Protein AF-A0A850M3I6-F1 (afdb_monomer_lite)

Secondary structure (DSSP, 8-state):
-HHHHHHHHHHHHHHHTTSS------------HHHHHHHHHHHHHHHHHHHHHHHTTT--S-PPEEEEEEETTTEEEEEEESS-HHHHHHHT----EEEEEEETTEEEEEEE-PPPPHHHHHHHHHHHHHHHHHHHHHHHHIIIIIGGG-TT--TT-EEEEEEEPPHHHHHHHHHHHT---SEEEEEEEHHHHHHHHTTSS-HHHHHHHSEETTTT-SPPHHHHHHHHHHHHHHHHHHHHHHTS---GGGEEEEEETTTEEEEEEESSS-TT-S-------SHHHHHHHHHHT--HHHHHHHHHHHHHHHHHHHHHHHHHHHHHHHHHHHHHHHHHHTT----PPPPPPP---TT-------HHHHHHHHHHHHHHHHHHHHHHHHHHHHGGG-TTS-TT-EEEEEEE-GGG--SSS---EEEEEEEHHHHHHHHTTSS-HHHHHHT-EEEE-

Structure (mmCIF, N/CA/C/O backbone):
data_AF-A0A850M3I6-F1
#
_entry.id   AF-A0A850M3I6-F1
#
loop_
_atom_site.group_PDB
_atom_site.id
_atom_site.type_symbol
_atom_site.label_atom_id
_atom_site.label_alt_id
_atom_site.label_comp_id
_atom_site.label_asym_id
_atom_site.label_entity_id
_atom_site.label_seq_id
_atom_site.pdbx_PDB_ins_code
_atom_site.Cartn_x
_atom_site.Cartn_y
_atom_site.Cartn_z
_atom_site.occupancy
_atom_site.B_iso_or_equiv
_atom_site.auth_seq_id
_atom_site.auth_comp_id
_atom_site.auth_asym_id
_atom_site.auth_atom_id
_atom_site.pdbx_PDB_model_num
ATOM 1 N N . MET A 1 1 ? -2.131 -51.163 -43.159 1.00 50.97 1 MET A N 1
ATOM 2 C CA . MET A 1 1 ? -1.112 -50.339 -42.462 1.00 50.97 1 MET A CA 1
ATOM 3 C C . MET A 1 1 ? -1.369 -48.833 -42.557 1.00 50.97 1 MET A C 1
ATOM 5 O O . MET A 1 1 ? -1.228 -48.156 -41.550 1.00 50.97 1 MET A O 1
ATOM 9 N N . ILE A 1 2 ? -1.838 -48.313 -43.696 1.00 52.00 2 ILE A N 1
ATOM 10 C CA . ILE A 1 2 ? -2.023 -46.866 -43.940 1.00 52.00 2 ILE A CA 1
ATOM 11 C C . ILE A 1 2 ? -3.041 -46.183 -42.992 1.00 52.00 2 ILE A C 1
ATOM 13 O O . ILE A 1 2 ? -2.834 -45.045 -42.585 1.00 52.00 2 ILE A O 1
ATOM 17 N N . LYS A 1 3 ? -4.083 -46.886 -42.522 1.00 46.59 3 LYS A N 1
ATOM 18 C CA . LYS A 1 3 ? -5.088 -46.310 -41.600 1.00 46.59 3 LYS A CA 1
ATOM 19 C C . LYS A 1 3 ? -4.590 -46.057 -40.164 1.00 46.59 3 LYS A C 1
ATOM 21 O O . LYS A 1 3 ? -5.163 -45.219 -39.479 1.00 46.59 3 LYS A O 1
ATOM 26 N N . LYS A 1 4 ? -3.530 -46.737 -39.699 1.00 48.22 4 LYS A N 1
ATOM 27 C CA . LYS A 1 4 ? -2.984 -46.534 -38.337 1.00 48.22 4 LYS A CA 1
ATOM 28 C C . LYS A 1 4 ? -2.031 -45.336 -38.248 1.00 48.22 4 LYS A C 1
ATOM 30 O O . LYS A 1 4 ? -1.940 -44.722 -37.194 1.00 48.22 4 LYS A O 1
ATOM 35 N N . VAL A 1 5 ? -1.383 -44.963 -39.354 1.00 53.12 5 VAL A N 1
ATOM 36 C CA . VAL A 1 5 ? -0.465 -43.809 -39.405 1.00 53.12 5 VAL A CA 1
ATOM 37 C C . VAL A 1 5 ? -1.239 -42.484 -39.412 1.00 53.12 5 VAL A C 1
ATOM 39 O O . VAL A 1 5 ? -0.821 -41.519 -38.780 1.00 53.12 5 VAL A O 1
ATOM 42 N N . PHE A 1 6 ? -2.428 -42.457 -40.023 1.00 51.41 6 PHE A N 1
ATOM 43 C CA . PHE A 1 6 ? -3.267 -41.254 -40.080 1.00 51.41 6 PHE A CA 1
ATOM 44 C C . PHE A 1 6 ? -3.852 -40.852 -38.710 1.00 51.41 6 PHE A C 1
ATOM 46 O O . PHE A 1 6 ? -4.010 -39.670 -38.418 1.00 51.41 6 PHE A O 1
ATOM 53 N N . PHE A 1 7 ? -4.122 -41.826 -37.833 1.00 50.03 7 PHE A N 1
ATOM 54 C CA . PHE A 1 7 ? -4.708 -41.572 -36.510 1.00 50.03 7 PHE A CA 1
ATOM 55 C C . PHE A 1 7 ? -3.695 -41.010 -35.497 1.00 50.03 7 PHE A C 1
ATOM 57 O O . PHE A 1 7 ? -4.060 -40.217 -34.633 1.00 50.03 7 PHE A O 1
ATOM 64 N N . ILE A 1 8 ? -2.413 -41.368 -35.629 1.00 56.78 8 ILE A N 1
ATOM 65 C CA . ILE A 1 8 ? -1.338 -40.862 -34.760 1.00 56.78 8 ILE A CA 1
ATOM 66 C C . ILE A 1 8 ? -1.006 -39.397 -35.098 1.00 56.78 8 ILE A C 1
ATOM 68 O O . ILE A 1 8 ? -0.779 -38.599 -34.192 1.00 56.78 8 ILE A O 1
ATOM 72 N N . GLY A 1 9 ? -1.076 -39.006 -36.377 1.00 50.97 9 GLY A N 1
ATOM 73 C CA . GLY A 1 9 ? -0.865 -37.615 -36.799 1.00 50.97 9 GLY A CA 1
ATOM 74 C C . GLY A 1 9 ? -1.924 -36.638 -36.267 1.00 50.97 9 GLY A C 1
ATOM 75 O O . GLY A 1 9 ? -1.580 -35.557 -35.795 1.00 50.97 9 GLY A O 1
ATOM 76 N N . ILE A 1 10 ? -3.202 -37.036 -36.260 1.00 54.66 10 ILE A N 1
ATOM 77 C CA . ILE A 1 10 ? -4.307 -36.206 -35.738 1.00 54.66 10 ILE A CA 1
ATOM 78 C C . ILE A 1 10 ? -4.217 -36.046 -34.211 1.00 54.66 10 ILE A C 1
ATOM 80 O O . ILE A 1 10 ? -4.512 -34.975 -33.680 1.00 54.66 10 ILE A O 1
ATOM 84 N N . PHE A 1 11 ? -3.756 -37.078 -33.497 1.00 50.47 11 PHE A N 1
ATOM 85 C CA . PHE A 1 11 ? -3.610 -37.021 -32.041 1.00 50.47 11 PHE A CA 1
ATOM 86 C C . PHE A 1 11 ? -2.442 -36.122 -31.601 1.00 50.47 11 PHE A C 1
ATOM 88 O O . PHE A 1 11 ? -2.571 -35.391 -30.622 1.00 50.47 11 PHE A O 1
ATOM 95 N N . ILE A 1 12 ? -1.334 -36.101 -32.354 1.00 54.38 12 ILE A N 1
ATOM 96 C CA . ILE A 1 12 ? -0.208 -35.185 -32.099 1.00 54.38 12 ILE A CA 1
ATOM 97 C C . ILE A 1 12 ? -0.605 -33.734 -32.412 1.00 54.38 12 ILE A C 1
ATOM 99 O O . ILE A 1 12 ? -0.293 -32.846 -31.623 1.00 54.38 12 ILE A O 1
ATOM 103 N N . PHE A 1 13 ? -1.374 -33.491 -33.480 1.00 47.69 13 PHE A N 1
ATOM 104 C CA . PHE A 1 13 ? -1.846 -32.144 -33.829 1.00 47.69 13 PHE A CA 1
ATOM 105 C C . PHE A 1 13 ? -2.833 -31.568 -32.791 1.00 47.69 13 PHE A C 1
ATOM 107 O O . PHE A 1 13 ? -2.780 -30.382 -32.462 1.00 47.69 13 PHE A O 1
ATOM 114 N N . LEU A 1 14 ? -3.689 -32.415 -32.202 1.00 48.66 14 LEU A N 1
ATOM 115 C CA . LEU A 1 14 ? -4.588 -32.030 -31.103 1.00 48.66 14 LEU A CA 1
ATOM 116 C C . LEU A 1 14 ? -3.862 -31.843 -29.760 1.00 48.66 14 LEU A C 1
ATOM 118 O O . LEU A 1 14 ? -4.317 -31.048 -28.936 1.00 48.66 14 LEU A O 1
ATOM 122 N N . LEU A 1 15 ? -2.727 -32.517 -29.538 1.00 45.84 15 LEU A N 1
ATOM 123 C CA . LEU A 1 15 ? -1.879 -32.261 -28.371 1.00 45.84 15 LEU A CA 1
ATOM 124 C C . LEU A 1 15 ? -1.082 -30.959 -28.515 1.00 45.84 15 LEU A C 1
ATOM 126 O O . LEU A 1 15 ? -0.976 -30.219 -27.541 1.00 45.84 15 LEU A O 1
ATOM 130 N N . THR A 1 16 ? -0.594 -30.612 -29.708 1.00 44.78 16 THR A N 1
ATOM 131 C CA . THR A 1 16 ? 0.104 -29.333 -29.922 1.00 44.78 16 THR A CA 1
ATOM 132 C C . THR A 1 16 ? -0.840 -28.130 -29.903 1.00 44.78 16 THR A C 1
ATOM 134 O O . THR A 1 16 ? -0.445 -27.069 -29.432 1.00 44.78 16 THR A O 1
ATOM 137 N N . ALA A 1 17 ? -2.109 -28.288 -30.297 1.00 46.12 17 ALA A N 1
ATOM 138 C CA . ALA A 1 17 ? -3.100 -27.208 -30.222 1.00 46.12 17 ALA A CA 1
ATOM 139 C C . ALA A 1 17 ? -3.494 -26.820 -28.779 1.00 46.12 17 ALA A C 1
ATOM 141 O O . ALA A 1 17 ? -3.982 -25.715 -28.557 1.00 46.12 17 ALA A O 1
ATOM 142 N N . LYS A 1 18 ? -3.255 -27.685 -27.779 1.00 47.03 18 LYS A N 1
ATOM 143 C CA . LYS A 1 18 ? -3.441 -27.345 -26.352 1.00 47.03 18 LYS A CA 1
ATOM 144 C C . LYS A 1 18 ? -2.233 -26.652 -25.711 1.00 47.03 18 LYS A C 1
ATOM 146 O O . LYS A 1 18 ? -2.356 -26.158 -24.594 1.00 47.03 18 LYS A O 1
ATOM 151 N N . TYR A 1 19 ? -1.103 -26.603 -26.414 1.00 45.97 19 TYR A N 1
ATOM 152 C CA . TYR A 1 19 ? 0.136 -25.961 -25.969 1.00 45.97 19 TYR A CA 1
ATOM 153 C C . TYR A 1 19 ? 0.648 -24.917 -26.963 1.00 45.97 19 TYR A C 1
ATOM 155 O O . TYR A 1 19 ? 1.814 -24.532 -26.892 1.00 45.97 19 TYR A O 1
ATOM 163 N N . SER A 1 20 ? -0.201 -24.401 -27.859 1.00 38.41 20 SER A N 1
ATOM 164 C CA . SER A 1 20 ? 0.071 -23.068 -28.385 1.00 38.41 20 SER A CA 1
ATOM 165 C C . SER A 1 20 ? 0.097 -22.144 -27.170 1.00 38.41 20 SER A C 1
ATOM 167 O O . SER A 1 20 ? -0.924 -22.071 -26.475 1.00 38.41 20 SER A O 1
ATOM 169 N N . PRO A 1 21 ? 1.224 -21.470 -26.855 1.00 45.47 21 PRO A N 1
ATOM 170 C CA . PRO A 1 21 ? 1.152 -20.349 -25.946 1.00 45.47 21 PRO A CA 1
ATOM 171 C C . PRO A 1 21 ? 0.094 -19.460 -26.574 1.00 45.47 21 PRO A C 1
ATOM 173 O O . PRO A 1 21 ? 0.236 -19.028 -27.718 1.00 45.47 21 PRO A O 1
ATOM 176 N N . VAL A 1 22 ? -1.022 -19.282 -25.872 1.00 46.69 22 VAL A N 1
ATOM 177 C CA . VAL A 1 22 ? -1.913 -18.167 -26.129 1.00 46.69 22 VAL A CA 1
ATOM 178 C C . VAL A 1 22 ? -1.023 -16.964 -25.854 1.00 46.69 22 VAL A C 1
ATOM 180 O O . VAL A 1 22 ? -0.928 -16.490 -24.727 1.00 46.69 22 VAL A O 1
ATOM 183 N N . THR A 1 23 ? -0.240 -16.569 -26.860 1.00 47.00 23 THR A N 1
ATOM 184 C CA . THR A 1 23 ? 0.409 -15.278 -26.952 1.00 47.00 23 THR A CA 1
ATOM 185 C C . THR A 1 23 ? -0.757 -14.340 -26.860 1.00 47.00 23 THR A C 1
ATOM 187 O O . THR A 1 23 ? -1.542 -14.213 -27.802 1.00 47.00 23 THR A O 1
ATOM 190 N N . GLY A 1 24 ? -0.959 -13.855 -25.640 1.00 47.72 24 GLY A N 1
ATOM 191 C CA . GLY A 1 24 ? -2.043 -12.987 -25.292 1.00 47.72 24 GLY A CA 1
ATOM 192 C C . GLY A 1 24 ? -1.947 -11.768 -26.180 1.00 47.72 24 GLY A C 1
ATOM 193 O O . GLY A 1 24 ? -1.336 -10.780 -25.803 1.00 47.72 24 GLY A O 1
ATOM 194 N N . ALA A 1 25 ? -2.700 -11.791 -27.273 1.00 44.16 25 ALA A N 1
ATOM 195 C CA . ALA A 1 25 ? -3.552 -10.672 -27.613 1.00 44.16 25 ALA A CA 1
ATOM 196 C C . ALA A 1 25 ? -4.566 -10.515 -26.463 1.00 44.16 25 ALA A C 1
ATOM 198 O O . ALA A 1 25 ? -5.772 -10.696 -26.620 1.00 44.16 25 ALA A O 1
ATOM 199 N N . GLN A 1 26 ? -4.051 -10.281 -25.248 1.00 49.69 26 GLN A N 1
ATOM 200 C CA . GLN A 1 26 ? -4.807 -9.653 -24.200 1.00 49.69 26 GLN A CA 1
ATOM 201 C C . GLN A 1 26 ? -5.185 -8.337 -24.836 1.00 49.69 26 GLN A C 1
ATOM 203 O O . GLN A 1 26 ? -4.317 -7.561 -25.224 1.00 49.69 26 GLN A O 1
ATOM 208 N N . TYR A 1 27 ? -6.484 -8.170 -25.055 1.00 49.69 27 TYR A N 1
ATOM 209 C CA . TYR A 1 27 ? -7.061 -6.876 -25.318 1.00 49.69 27 TYR A CA 1
ATOM 210 C C . TYR A 1 27 ? -6.412 -5.913 -24.322 1.00 49.69 27 TYR A C 1
ATOM 212 O O . TYR A 1 27 ? -6.753 -5.952 -23.137 1.00 49.69 27 TYR A O 1
ATOM 220 N N . GLU A 1 28 ? -5.470 -5.092 -24.794 1.00 57.28 28 GLU A N 1
ATOM 221 C CA . GLU A 1 28 ? -5.089 -3.835 -24.163 1.00 57.28 28 GLU A CA 1
ATOM 222 C C . GLU A 1 28 ? -6.355 -2.992 -24.192 1.00 57.28 28 GLU A C 1
ATOM 224 O O . GLU A 1 28 ? -6.613 -2.154 -25.054 1.00 57.28 28 GLU A O 1
ATOM 229 N N . LYS A 1 29 ? -7.266 -3.332 -23.289 1.00 67.56 29 LYS A N 1
ATOM 230 C CA . LYS A 1 29 ? -8.433 -2.539 -23.029 1.00 67.56 29 LYS A CA 1
ATOM 231 C C . LYS A 1 29 ? -7.853 -1.300 -22.389 1.00 67.56 29 LYS A C 1
ATOM 233 O O . LYS A 1 29 ? -7.479 -1.371 -21.224 1.00 67.56 29 LYS A O 1
ATOM 238 N N . ASN A 1 30 ? -7.738 -0.231 -23.178 1.00 82.31 30 ASN A N 1
ATOM 239 C CA . ASN A 1 30 ? -7.286 1.079 -22.728 1.00 82.31 30 ASN A CA 1
ATOM 240 C C . ASN A 1 30 ? -7.919 1.367 -21.365 1.00 82.31 30 ASN A C 1
ATOM 242 O O . ASN A 1 30 ? -9.131 1.584 -21.257 1.00 82.31 30 ASN A O 1
ATOM 246 N N . VAL A 1 31 ? -7.106 1.235 -20.317 1.00 86.75 31 VAL A N 1
ATOM 247 C CA . VAL A 1 31 ? -7.551 1.411 -18.945 1.00 86.75 31 VAL A CA 1
ATOM 248 C C . VAL A 1 31 ? -7.813 2.899 -18.779 1.00 86.75 31 VAL A C 1
ATOM 250 O O . VAL A 1 31 ? -6.920 3.721 -18.958 1.00 86.75 31 VAL A O 1
ATOM 253 N N . ASP A 1 32 ? -9.055 3.260 -18.469 1.00 91.50 32 ASP A N 1
ATOM 254 C CA . ASP A 1 32 ? -9.415 4.647 -18.184 1.00 91.50 32 ASP A CA 1
ATOM 255 C C . ASP A 1 32 ? -8.906 5.015 -16.782 1.00 91.50 32 ASP A C 1
ATOM 257 O O . ASP A 1 32 ? -9.605 4.865 -15.773 1.00 91.50 32 ASP A O 1
ATOM 261 N N . TYR A 1 33 ? -7.645 5.448 -16.724 1.00 88.25 33 TYR A N 1
ATOM 262 C CA . TYR A 1 33 ? -6.960 5.831 -15.491 1.00 88.25 33 TYR A CA 1
ATOM 263 C C . TYR A 1 33 ? -7.677 6.967 -14.760 1.00 88.25 33 TYR A C 1
ATOM 265 O O . TYR A 1 33 ? -7.762 6.943 -13.533 1.00 88.25 33 TYR A O 1
ATOM 273 N N . THR A 1 34 ? -8.259 7.925 -15.486 1.00 88.88 34 THR A N 1
ATOM 274 C CA . THR A 1 34 ? -9.017 9.034 -14.891 1.00 88.88 34 THR A CA 1
ATOM 275 C C . THR A 1 34 ? -10.240 8.520 -14.139 1.00 88.88 34 THR A C 1
ATOM 277 O O . THR A 1 34 ? -10.518 8.943 -13.013 1.00 88.88 34 THR A O 1
ATOM 280 N N . LYS A 1 35 ? -10.960 7.562 -14.726 1.00 92.50 35 LYS A N 1
ATOM 281 C CA . LYS A 1 35 ? -12.106 6.927 -14.074 1.00 92.50 35 LYS A CA 1
ATOM 282 C C . LYS A 1 35 ? -11.696 6.081 -12.877 1.00 92.50 35 LYS A C 1
ATOM 284 O O . LYS A 1 35 ? -12.334 6.195 -11.833 1.00 92.50 35 LYS A O 1
ATOM 289 N N . ILE A 1 36 ? -10.630 5.288 -12.997 1.00 93.12 36 ILE A N 1
ATOM 290 C CA . ILE A 1 36 ? -10.123 4.499 -11.868 1.00 93.12 36 ILE A CA 1
ATOM 291 C C . ILE A 1 36 ? -9.715 5.418 -10.718 1.00 93.12 36 ILE A C 1
ATOM 293 O O . ILE A 1 36 ? -10.149 5.192 -9.597 1.00 93.12 36 ILE A O 1
ATOM 297 N N . GLN A 1 37 ? -8.961 6.489 -10.972 1.00 90.38 37 GLN A N 1
ATOM 298 C CA . GLN A 1 37 ? -8.569 7.450 -9.935 1.00 90.38 37 GLN A CA 1
ATOM 299 C C . GLN A 1 37 ? -9.774 8.089 -9.239 1.00 90.38 37 GLN A C 1
ATOM 301 O O . GLN A 1 37 ? -9.769 8.257 -8.019 1.00 90.38 37 GLN A O 1
ATOM 306 N N . LYS A 1 38 ? -10.822 8.436 -9.995 1.00 93.44 38 LYS A N 1
ATOM 307 C CA . LYS A 1 38 ? -12.067 8.949 -9.416 1.00 93.44 38 LYS A CA 1
ATOM 308 C C . LYS A 1 38 ? -12.714 7.918 -8.490 1.00 93.44 38 LYS A C 1
ATOM 310 O O . LYS A 1 38 ? -13.104 8.272 -7.379 1.00 93.44 38 LYS A O 1
ATOM 315 N N . ASP A 1 39 ? -12.805 6.666 -8.930 1.00 96.12 39 ASP A N 1
ATOM 316 C CA . ASP A 1 39 ? -13.361 5.580 -8.125 1.00 96.12 39 ASP A CA 1
ATOM 317 C C . ASP A 1 39 ? -12.495 5.308 -6.884 1.00 96.12 39 ASP A C 1
ATOM 319 O O . ASP A 1 39 ? -13.043 5.136 -5.798 1.00 96.12 39 ASP A O 1
ATOM 323 N N . LEU A 1 40 ? -11.162 5.353 -6.999 1.00 95.19 40 LEU A N 1
ATOM 324 C CA . LEU A 1 40 ? -10.240 5.208 -5.868 1.00 95.19 40 LEU A CA 1
ATOM 325 C C . LEU A 1 40 ? -10.481 6.276 -4.805 1.00 95.19 40 LEU A C 1
ATOM 327 O O . LEU A 1 40 ? -10.656 5.915 -3.649 1.00 95.19 40 LEU A O 1
ATOM 331 N N . ARG A 1 41 ? -10.603 7.554 -5.182 1.00 93.69 41 ARG A N 1
ATOM 332 C CA . ARG A 1 41 ? -10.904 8.639 -4.227 1.00 93.69 41 ARG A CA 1
ATOM 333 C C . ARG A 1 41 ? -12.230 8.437 -3.497 1.00 93.69 41 ARG A C 1
ATOM 335 O O . ARG A 1 41 ? -12.359 8.774 -2.324 1.00 93.69 41 ARG A O 1
ATOM 342 N N . ILE A 1 42 ? -13.240 7.905 -4.185 1.00 95.69 42 ILE A N 1
ATOM 343 C CA . ILE A 1 42 ? -14.527 7.583 -3.555 1.00 95.69 42 ILE A CA 1
ATOM 344 C C . ILE A 1 42 ? -14.344 6.430 -2.560 1.00 95.69 42 ILE A C 1
ATOM 346 O O . ILE A 1 42 ? -14.803 6.526 -1.426 1.00 95.69 42 ILE A O 1
ATOM 350 N N . MET A 1 43 ? -13.644 5.369 -2.963 1.00 97.56 43 MET A N 1
ATOM 351 C CA . MET A 1 43 ? -13.402 4.201 -2.115 1.00 97.56 43 MET A CA 1
ATOM 352 C C . MET A 1 43 ? -12.497 4.502 -0.916 1.00 97.56 43 MET A C 1
ATOM 354 O O . MET A 1 43 ? -12.736 3.956 0.154 1.00 97.56 43 MET A O 1
ATOM 358 N N . GLU A 1 44 ? -11.505 5.383 -1.064 1.00 95.38 44 GLU A N 1
ATOM 359 C CA . GLU A 1 44 ? -10.677 5.888 0.037 1.00 95.38 44 GLU A CA 1
ATOM 360 C C . GLU A 1 44 ? -11.547 6.530 1.117 1.00 95.38 44 GLU A C 1
ATOM 362 O O . GLU A 1 44 ? -11.425 6.168 2.283 1.00 95.38 44 GLU A O 1
ATOM 367 N N . ASN A 1 45 ? -12.465 7.423 0.726 1.00 94.81 45 ASN A N 1
ATOM 368 C CA . ASN A 1 45 ? -13.382 8.075 1.660 1.00 94.81 45 ASN A CA 1
ATOM 369 C C . ASN A 1 45 ? -14.323 7.069 2.331 1.00 94.81 45 ASN A C 1
ATOM 371 O O . ASN A 1 45 ? -14.530 7.152 3.534 1.00 94.81 45 ASN A O 1
ATOM 375 N N . ILE A 1 46 ? -14.873 6.111 1.576 1.00 95.69 46 ILE A N 1
ATOM 376 C CA . ILE A 1 46 ? -15.760 5.078 2.134 1.00 95.69 46 ILE A CA 1
ATOM 377 C C . ILE A 1 46 ? -15.010 4.227 3.162 1.00 95.69 46 ILE A C 1
ATOM 379 O O . ILE A 1 46 ? -15.484 4.072 4.284 1.00 95.69 46 ILE A O 1
ATOM 383 N N . LEU A 1 47 ? -13.831 3.707 2.805 1.00 95.19 47 LEU A N 1
ATOM 384 C CA . LEU A 1 47 ? -13.016 2.901 3.713 1.00 95.19 47 LEU A CA 1
ATOM 385 C C . LEU A 1 47 ? -12.614 3.711 4.951 1.00 95.19 47 LEU A C 1
ATOM 387 O O . LEU A 1 47 ? -12.708 3.218 6.070 1.00 95.19 47 LEU A O 1
ATOM 391 N N . GLN A 1 48 ? -12.225 4.972 4.766 1.00 92.44 48 GLN A N 1
ATOM 392 C CA . GLN A 1 48 ? -11.915 5.877 5.865 1.00 92.44 48 GLN A CA 1
ATOM 393 C C . GLN A 1 48 ? -13.121 6.090 6.790 1.00 92.44 48 GLN A C 1
ATOM 395 O O . GLN A 1 48 ? -12.951 6.069 8.007 1.00 92.44 48 GLN A O 1
ATOM 400 N N . THR A 1 49 ? -14.323 6.281 6.242 1.00 92.12 49 THR A N 1
ATOM 401 C CA . THR A 1 49 ? -15.559 6.433 7.019 1.00 92.12 49 THR A CA 1
ATOM 402 C C . THR A 1 49 ? -15.877 5.171 7.811 1.00 92.12 49 THR A C 1
ATOM 404 O O . THR A 1 49 ? -16.049 5.287 9.018 1.00 92.12 49 THR A O 1
ATOM 407 N N . LEU A 1 50 ? -15.853 3.989 7.184 1.00 92.19 50 LEU A N 1
ATOM 408 C CA . LEU A 1 50 ? -16.099 2.710 7.867 1.00 92.19 50 LEU A CA 1
ATOM 409 C C . LEU A 1 50 ? -15.136 2.504 9.044 1.00 92.19 50 LEU A C 1
ATOM 411 O O . LEU A 1 50 ? -15.556 2.176 10.148 1.00 92.19 50 LEU A O 1
ATOM 415 N N . LEU A 1 51 ? -13.847 2.786 8.837 1.00 89.31 51 LEU A N 1
ATOM 416 C CA . LEU A 1 51 ? -12.843 2.678 9.897 1.00 89.31 51 LEU A CA 1
ATOM 417 C C . LEU A 1 51 ? -13.004 3.752 10.984 1.00 89.31 51 LEU A C 1
ATOM 419 O O . LEU A 1 51 ? -12.697 3.497 12.142 1.00 89.31 51 LEU A O 1
ATOM 423 N N . THR A 1 52 ? -13.471 4.955 10.637 1.00 85.94 52 THR A N 1
ATOM 424 C CA . THR A 1 52 ? -13.657 6.046 11.609 1.00 85.94 52 THR A CA 1
ATOM 425 C C . THR A 1 52 ? -14.904 5.843 12.452 1.00 85.94 52 THR A C 1
ATOM 427 O O . THR A 1 52 ? -14.861 6.106 13.648 1.00 85.94 52 THR A O 1
ATOM 430 N N . ASP A 1 53 ? -16.014 5.423 11.841 1.00 83.69 53 ASP A N 1
ATOM 431 C CA . ASP A 1 53 ? -17.300 5.267 12.524 1.00 83.69 53 ASP A CA 1
ATOM 432 C C . ASP A 1 53 ? -17.195 4.289 13.689 1.00 83.69 53 ASP A C 1
ATOM 434 O O . ASP A 1 53 ? -17.786 4.539 14.734 1.00 83.69 53 ASP A O 1
ATOM 438 N N . TYR A 1 54 ? -16.341 3.277 13.551 1.00 70.69 54 TYR A N 1
ATOM 439 C CA . TYR A 1 54 ? -16.008 2.368 14.633 1.00 70.69 54 TYR A CA 1
ATOM 440 C C . TYR A 1 54 ? -15.127 3.004 15.727 1.00 70.69 54 TYR A C 1
ATOM 442 O O . TYR A 1 54 ? -15.372 2.859 16.922 1.00 70.69 54 TYR A O 1
ATOM 450 N N . ILE A 1 55 ? -14.101 3.766 15.338 1.00 69.19 55 ILE A N 1
ATOM 451 C CA . ILE A 1 55 ? -13.146 4.359 16.292 1.00 69.19 55 ILE A CA 1
ATOM 452 C C . ILE A 1 55 ? -13.769 5.520 17.090 1.00 69.19 55 ILE A C 1
ATOM 454 O O . ILE A 1 55 ? -13.235 5.891 18.137 1.00 69.19 55 ILE A O 1
ATOM 458 N N . LYS A 1 56 ? -14.900 6.088 16.644 1.00 67.31 56 LYS A N 1
ATOM 459 C CA . LYS A 1 56 ? -15.566 7.235 17.294 1.00 67.31 56 LYS A CA 1
ATOM 460 C C . LYS A 1 56 ? -15.845 7.024 18.779 1.00 67.31 56 LYS A C 1
ATOM 462 O O . LYS A 1 56 ? -15.691 7.980 19.538 1.00 67.31 56 LYS A O 1
ATOM 467 N N . ASP A 1 57 ? -16.202 5.807 19.176 1.00 66.69 57 ASP A N 1
ATOM 468 C CA . ASP A 1 57 ? -16.509 5.493 20.575 1.00 66.69 57 ASP A CA 1
ATOM 469 C C . ASP A 1 57 ? -15.248 5.417 21.446 1.00 66.69 57 ASP A C 1
ATOM 471 O O . ASP A 1 57 ? -15.312 5.593 22.663 1.00 66.69 57 ASP A O 1
ATOM 475 N N . TYR A 1 58 ? -14.082 5.241 20.820 1.00 60.78 58 TYR A N 1
ATOM 476 C CA . TYR A 1 58 ? -12.807 5.106 21.508 1.00 60.78 58 TYR A CA 1
ATOM 477 C C . TYR A 1 58 ? -12.003 6.412 21.506 1.00 60.78 58 TYR A C 1
ATOM 479 O O . TYR A 1 58 ? -11.485 6.786 22.559 1.00 60.78 58 TYR A O 1
ATOM 487 N N . LEU A 1 59 ? -11.894 7.142 20.382 1.00 55.91 59 LEU A N 1
ATOM 488 C CA . LEU A 1 59 ? -11.097 8.378 20.292 1.00 55.91 59 LEU A CA 1
ATOM 489 C C . LEU A 1 59 ? -11.576 9.355 19.186 1.00 55.91 59 LEU A C 1
ATOM 491 O O . LEU A 1 59 ? -11.503 9.028 18.004 1.00 55.91 59 LEU A O 1
ATOM 495 N N . PRO A 1 60 ? -11.948 10.614 19.509 1.00 52.38 60 PRO A N 1
ATOM 496 C CA . PRO A 1 60 ? -12.423 11.602 18.527 1.00 52.38 60 PRO A CA 1
ATOM 497 C C . PRO A 1 60 ? -11.310 12.369 17.782 1.00 52.38 60 PRO A C 1
ATOM 499 O O . PRO A 1 60 ? -11.588 13.362 17.105 1.00 52.38 60 PRO A O 1
ATOM 502 N N . ILE A 1 61 ? -10.042 11.980 17.925 1.00 54.41 61 ILE A N 1
ATOM 503 C CA . ILE A 1 61 ? -8.899 12.758 17.431 1.00 54.41 61 ILE A CA 1
ATOM 504 C C . ILE A 1 61 ? -8.173 11.926 16.366 1.00 54.41 61 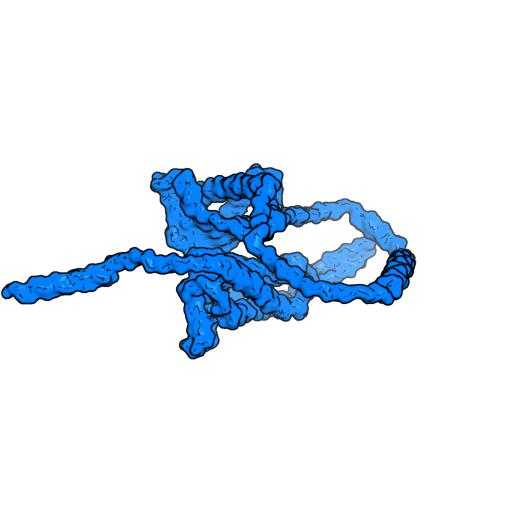ILE A C 1
ATOM 506 O O . ILE A 1 61 ? -7.918 10.752 16.572 1.00 54.41 61 ILE A O 1
ATOM 510 N N . GLY A 1 62 ? -7.851 12.526 15.219 1.00 60.09 62 GLY A N 1
ATOM 511 C CA . GLY A 1 62 ? -7.154 11.863 14.109 1.00 60.09 62 GLY A CA 1
ATOM 512 C C . GLY A 1 62 ? -8.088 11.092 13.171 1.00 60.09 62 GLY A C 1
ATOM 513 O O . GLY A 1 62 ? -8.770 10.159 13.573 1.00 60.09 62 GLY A O 1
ATOM 514 N N . ARG A 1 63 ? -8.118 11.482 11.893 1.00 67.50 63 ARG A N 1
ATOM 515 C CA . ARG A 1 63 ? -8.800 10.692 10.861 1.00 67.50 63 ARG A CA 1
ATOM 516 C C . ARG A 1 63 ? -7.813 9.661 10.314 1.00 67.50 63 ARG A C 1
ATOM 518 O O . ARG A 1 63 ? -6.690 10.066 10.008 1.00 67.50 63 ARG A O 1
ATOM 525 N N . PRO A 1 64 ? -8.202 8.386 10.157 1.00 76.56 64 PRO A N 1
ATOM 526 C CA . PRO A 1 64 ? -7.330 7.392 9.556 1.00 76.56 64 PRO A CA 1
ATOM 527 C C . PRO A 1 64 ? -6.938 7.840 8.152 1.00 76.56 64 PRO A C 1
ATOM 529 O O . PRO A 1 64 ? -7.783 8.275 7.370 1.00 76.56 64 PRO A O 1
ATOM 532 N N . GLU A 1 65 ? -5.651 7.786 7.835 1.00 85.00 65 GLU A N 1
ATOM 533 C CA . GLU A 1 65 ? -5.171 8.122 6.499 1.00 85.00 65 GLU A CA 1
ATOM 534 C C . GLU A 1 65 ? -5.322 6.889 5.618 1.00 85.00 65 GLU A C 1
ATOM 536 O O . GLU A 1 65 ? -4.749 5.840 5.912 1.00 85.00 65 GLU A O 1
ATOM 541 N N . THR A 1 66 ? -6.112 7.010 4.553 1.00 90.81 66 THR A N 1
ATOM 542 C CA . THR A 1 66 ? -6.321 5.946 3.569 1.00 90.81 66 THR A CA 1
ATOM 543 C C . THR A 1 66 ? -5.885 6.448 2.201 1.00 90.81 66 THR A C 1
ATOM 545 O O . THR A 1 66 ? -6.268 7.539 1.791 1.00 90.81 66 THR A O 1
ATOM 548 N N . SER A 1 67 ? -5.082 5.654 1.497 1.00 91.75 67 SER A N 1
ATOM 549 C CA . SER A 1 67 ? -4.685 5.927 0.114 1.00 91.75 67 SER A CA 1
ATOM 550 C C . SER A 1 67 ? -4.789 4.670 -0.736 1.00 91.75 67 SER A C 1
ATOM 552 O O . SER A 1 67 ? -4.312 3.614 -0.328 1.00 91.75 67 SER A O 1
ATOM 554 N N . GLY A 1 68 ? -5.404 4.786 -1.904 1.00 94.12 68 GLY A N 1
ATOM 555 C CA . GLY A 1 68 ? -5.571 3.752 -2.907 1.00 94.12 68 GLY A CA 1
ATOM 556 C C . GLY A 1 68 ? -4.637 3.982 -4.089 1.00 94.12 68 GLY A C 1
ATOM 557 O O . GLY A 1 68 ? -4.506 5.094 -4.592 1.00 94.12 68 GLY A O 1
ATOM 558 N N . ILE A 1 69 ? -4.014 2.912 -4.568 1.00 93.81 69 ILE A N 1
ATOM 559 C CA . ILE A 1 69 ? -3.220 2.903 -5.795 1.00 93.81 69 ILE A CA 1
ATOM 560 C C . ILE A 1 69 ? -3.748 1.819 -6.734 1.00 93.81 69 ILE A C 1
ATOM 562 O O . ILE A 1 69 ? -4.051 0.703 -6.307 1.00 93.81 69 ILE A O 1
ATOM 566 N N . TYR A 1 70 ? -3.851 2.146 -8.021 1.00 94.81 70 TYR A N 1
ATOM 567 C CA . TYR A 1 70 ? -4.033 1.154 -9.073 1.00 94.81 70 TYR A CA 1
ATOM 568 C C . TYR A 1 70 ? -2.678 0.684 -9.597 1.00 94.81 70 TYR A C 1
ATOM 570 O O . TYR A 1 70 ? -1.805 1.487 -9.908 1.00 94.81 70 TYR A O 1
ATOM 578 N N . ILE A 1 71 ? -2.523 -0.628 -9.711 1.00 93.56 71 ILE A N 1
ATOM 579 C CA . ILE A 1 71 ? -1.315 -1.284 -10.181 1.00 93.56 71 ILE A CA 1
ATOM 580 C C . ILE A 1 71 ? -1.689 -2.183 -11.358 1.00 93.56 71 ILE A C 1
ATOM 582 O O . ILE A 1 71 ? -2.399 -3.184 -11.202 1.00 93.56 71 ILE A O 1
ATOM 586 N N . GLU A 1 72 ? -1.196 -1.832 -12.542 1.00 90.81 72 GLU A N 1
ATOM 587 C CA . GLU A 1 72 ? -1.548 -2.484 -13.802 1.00 90.81 72 GLU A CA 1
ATOM 588 C C . GLU A 1 72 ? -1.288 -3.991 -13.770 1.00 90.81 72 GLU A C 1
ATOM 590 O O . GLU A 1 72 ? -0.194 -4.425 -13.447 1.00 90.81 72 GLU A O 1
ATOM 595 N N . GLY A 1 73 ? -2.280 -4.820 -14.089 1.00 91.12 73 GLY A N 1
ATOM 596 C CA . GLY A 1 73 ? -2.146 -6.283 -14.065 1.00 91.12 73 GLY A CA 1
ATOM 597 C C . GLY A 1 73 ? -2.292 -6.923 -12.676 1.00 91.12 73 GLY A C 1
ATOM 598 O O . GLY A 1 73 ? -2.579 -8.114 -12.595 1.00 91.12 73 GLY A O 1
ATOM 599 N N . TYR A 1 74 ? -2.192 -6.153 -11.585 1.00 95.38 74 TYR A N 1
ATOM 600 C CA . TYR A 1 74 ? -2.534 -6.630 -10.240 1.00 95.38 74 TYR A CA 1
ATOM 601 C C . TYR A 1 74 ? -3.962 -6.239 -9.855 1.00 95.38 74 TYR A C 1
ATOM 603 O O . TYR A 1 74 ? -4.767 -7.109 -9.525 1.00 95.38 74 TYR A O 1
ATOM 611 N N . GLY A 1 75 ? -4.293 -4.948 -9.929 1.00 95.88 75 GLY A N 1
ATOM 612 C CA . GLY A 1 75 ? -5.558 -4.388 -9.467 1.00 95.88 75 GLY A CA 1
ATOM 613 C C . GLY A 1 75 ? -5.355 -3.181 -8.564 1.00 95.88 75 GLY A C 1
ATOM 614 O O . GLY A 1 75 ? -4.636 -2.264 -8.932 1.00 95.88 75 GLY A O 1
ATOM 615 N N . VAL A 1 76 ? -6.001 -3.150 -7.401 1.00 97.00 76 VAL A N 1
ATOM 616 C CA . VAL A 1 76 ? -5.973 -2.002 -6.485 1.00 97.00 76 VAL A CA 1
ATOM 617 C C . VAL A 1 76 ? -5.414 -2.402 -5.130 1.00 97.00 76 VAL A C 1
ATOM 619 O O . VAL A 1 76 ? -5.758 -3.456 -4.595 1.00 97.00 76 VAL A O 1
ATOM 622 N N . VAL A 1 77 ? -4.593 -1.529 -4.554 1.00 96.88 77 VAL A N 1
ATOM 623 C CA . VAL A 1 77 ? -4.119 -1.643 -3.175 1.00 96.88 77 VAL A CA 1
ATOM 624 C C . VAL A 1 77 ? -4.531 -0.393 -2.410 1.00 96.88 77 VAL A C 1
ATOM 626 O O . VAL A 1 77 ? -4.144 0.712 -2.769 1.00 96.88 77 VAL A O 1
ATOM 629 N N . PHE A 1 78 ? -5.308 -0.569 -1.348 1.00 96.62 78 PHE A N 1
ATOM 630 C CA . PHE A 1 78 ? -5.571 0.457 -0.349 1.00 96.62 78 PHE A CA 1
ATOM 631 C C . PHE A 1 78 ? -4.606 0.267 0.811 1.00 96.62 78 PHE A C 1
ATOM 6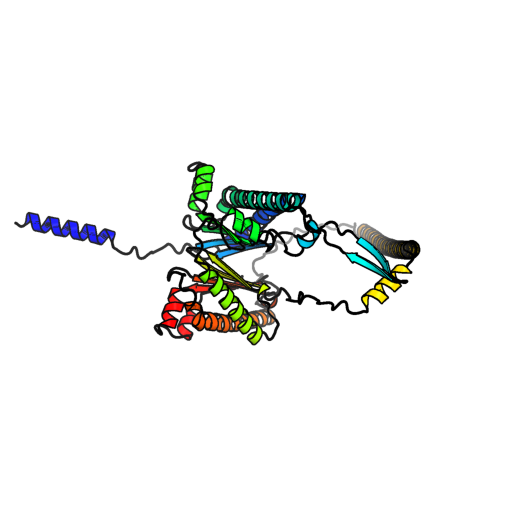33 O O . PHE A 1 78 ? -4.469 -0.835 1.332 1.00 96.62 78 PHE A O 1
ATOM 640 N N . ILE A 1 79 ? -3.948 1.337 1.225 1.00 93.25 79 ILE A N 1
ATOM 641 C CA . ILE A 1 79 ? -3.084 1.382 2.397 1.00 93.25 79 ILE A CA 1
ATOM 642 C C . ILE A 1 79 ? -3.762 2.310 3.389 1.00 93.25 79 ILE A C 1
ATOM 644 O O . ILE A 1 79 ? -4.040 3.463 3.059 1.00 93.25 79 ILE A O 1
ATOM 648 N N . THR A 1 80 ? -4.038 1.800 4.581 1.00 91.94 80 THR A N 1
ATOM 649 C CA . THR A 1 80 ? -4.706 2.543 5.646 1.00 91.94 80 THR A CA 1
ATOM 650 C C . THR A 1 80 ? -3.965 2.383 6.965 1.00 91.94 80 THR A C 1
ATOM 652 O O . THR A 1 80 ? -3.357 1.343 7.220 1.00 91.94 80 THR A O 1
ATOM 655 N N . SER A 1 81 ? -3.986 3.424 7.791 1.00 86.75 81 SER A N 1
ATOM 656 C CA . SER A 1 81 ? -3.498 3.392 9.170 1.00 86.75 81 SER A CA 1
ATOM 657 C C . SER A 1 81 ? -4.655 3.812 10.079 1.00 86.75 81 SER A C 1
ATOM 659 O O . SER A 1 81 ? -4.902 5.016 10.193 1.00 86.75 81 SER A O 1
ATOM 661 N N . PRO A 1 82 ? -5.398 2.864 10.687 1.00 71.88 82 PRO A N 1
ATOM 662 C CA . PRO A 1 82 ? -6.574 3.165 11.507 1.00 71.88 82 PRO A CA 1
ATOM 663 C C . PRO A 1 82 ? -6.250 4.090 12.685 1.00 71.88 82 PRO A C 1
ATOM 665 O O . PRO A 1 82 ? -7.082 4.892 13.092 1.00 71.88 82 PRO A O 1
ATOM 668 N N . THR A 1 83 ? -5.025 4.031 13.207 1.00 64.06 83 THR A N 1
ATOM 669 C CA . THR A 1 83 ? -4.605 4.800 14.380 1.00 64.06 83 THR A CA 1
ATOM 670 C C . THR A 1 83 ? -3.371 5.636 14.071 1.00 64.06 83 THR A C 1
ATOM 672 O O . THR A 1 83 ? -2.413 5.141 13.475 1.00 64.06 83 THR A O 1
ATOM 675 N N . SER A 1 84 ? -3.350 6.891 14.526 1.00 58.38 84 SER A N 1
ATOM 676 C CA . SER A 1 84 ? -2.080 7.599 14.705 1.00 58.38 84 SER A CA 1
ATOM 677 C C . SER A 1 84 ? -1.443 7.127 16.017 1.00 58.38 84 SER A C 1
ATOM 679 O O . SER A 1 84 ? -2.092 7.187 17.064 1.00 58.38 84 SER A O 1
ATOM 681 N N . ASP A 1 85 ? -0.184 6.675 15.972 1.00 54.34 85 ASP A N 1
ATOM 682 C CA . ASP A 1 85 ? 0.600 6.223 17.143 1.00 54.34 85 ASP A CA 1
ATOM 683 C C . ASP A 1 85 ? 0.546 7.214 18.328 1.00 54.34 85 ASP A C 1
ATOM 685 O O . ASP A 1 85 ? 0.693 6.840 19.489 1.00 54.34 85 ASP A O 1
ATOM 689 N N . PHE A 1 86 ? 0.311 8.499 18.042 1.00 43.72 86 PHE A N 1
ATOM 690 C CA . PHE A 1 86 ? 0.292 9.587 19.015 1.00 43.72 86 PHE A CA 1
ATOM 691 C C . PHE A 1 86 ? -0.850 9.500 20.042 1.00 43.72 86 PHE A C 1
ATOM 693 O O . PHE A 1 86 ? -0.697 9.986 21.159 1.00 43.72 86 PHE A O 1
ATOM 700 N N . LEU A 1 87 ? -1.995 8.904 19.699 1.00 47.69 87 LEU A N 1
ATOM 701 C CA . LEU A 1 87 ? -3.216 9.060 20.506 1.00 47.69 87 LEU A CA 1
ATOM 702 C C . LEU A 1 87 ? -3.462 7.933 21.508 1.00 47.69 87 LEU A C 1
ATOM 704 O O . LEU A 1 87 ? -4.055 8.159 22.563 1.00 47.69 87 LEU A O 1
ATOM 708 N N . LEU A 1 88 ? -2.938 6.740 21.237 1.00 50.56 88 LEU A N 1
ATOM 709 C CA . LEU A 1 88 ? -3.098 5.582 22.121 1.00 50.56 88 LEU A CA 1
ATOM 710 C C . LEU A 1 88 ? -2.279 5.719 23.408 1.00 50.56 88 LEU A C 1
ATOM 712 O O . LEU A 1 88 ? -2.708 5.257 24.463 1.00 50.56 88 LEU A O 1
ATOM 716 N N . HIS A 1 89 ? -1.158 6.444 23.350 1.00 48.12 89 HIS A N 1
ATOM 717 C CA . HIS A 1 89 ? -0.384 6.803 24.540 1.00 48.12 89 HIS A CA 1
ATOM 718 C C . HIS A 1 89 ? -1.191 7.626 25.556 1.00 48.12 89 HIS A C 1
ATOM 720 O O . HIS A 1 89 ? -0.854 7.596 26.735 1.00 48.12 89 HIS A O 1
ATOM 726 N N . PHE A 1 90 ? -2.243 8.340 25.130 1.00 45.09 90 PHE A N 1
ATOM 727 C CA . PHE A 1 90 ? -3.072 9.159 26.019 1.00 45.09 90 PHE A CA 1
ATOM 728 C C . PHE A 1 90 ? -4.339 8.447 26.505 1.00 45.09 90 PHE A C 1
ATOM 730 O O . PHE A 1 90 ? -4.748 8.677 27.641 1.00 45.09 90 PHE A O 1
ATOM 737 N N . ALA A 1 91 ? -4.928 7.564 25.691 1.00 48.81 91 ALA A N 1
ATOM 738 C CA . ALA A 1 91 ? -6.123 6.797 26.060 1.00 48.81 91 ALA A CA 1
ATOM 739 C C . ALA A 1 91 ? -5.851 5.776 27.180 1.00 48.81 91 ALA A C 1
ATOM 741 O O . ALA A 1 91 ? -6.713 5.516 28.013 1.00 48.81 91 ALA A O 1
ATOM 742 N N . VAL A 1 92 ? -4.627 5.237 27.219 1.00 50.38 92 VAL A N 1
ATOM 743 C CA . VAL A 1 92 ? -4.195 4.207 28.177 1.00 50.38 92 VAL A CA 1
ATOM 744 C C . VAL A 1 92 ? -3.129 4.755 29.128 1.00 50.38 92 VAL A C 1
ATOM 746 O O . VAL A 1 92 ? -2.233 4.031 29.561 1.00 50.38 92 VAL A O 1
ATOM 749 N N . LEU A 1 93 ? -3.174 6.049 29.478 1.00 48.75 93 LEU A N 1
ATOM 750 C CA . LEU A 1 93 ? -2.322 6.507 30.575 1.00 48.75 93 LEU A CA 1
ATOM 751 C C . LEU A 1 93 ? -2.738 5.735 31.840 1.00 48.75 93 LEU A C 1
ATOM 753 O O . LEU A 1 93 ? -3.913 5.771 32.224 1.00 48.75 93 LEU A O 1
ATOM 757 N N . PRO A 1 94 ? -1.819 5.013 32.510 1.00 49.78 94 PRO A N 1
ATOM 758 C CA . PRO A 1 94 ? -2.116 4.475 33.830 1.00 49.78 94 PRO A CA 1
ATOM 759 C C . PRO A 1 94 ? -2.571 5.636 34.724 1.00 49.78 94 PRO A C 1
ATOM 761 O O . PRO A 1 94 ? -2.086 6.755 34.526 1.00 49.78 94 PRO A O 1
ATOM 764 N N . PRO A 1 95 ? -3.487 5.420 35.691 1.00 50.16 95 PRO A N 1
ATOM 765 C CA . PRO A 1 95 ? -3.858 6.451 36.641 1.00 50.16 95 PRO A CA 1
ATOM 766 C C . PRO A 1 95 ? -2.567 6.971 37.255 1.00 50.16 95 PRO A C 1
ATOM 768 O O . PRO A 1 95 ? -1.844 6.263 37.961 1.00 50.16 95 PRO A O 1
ATOM 771 N N . ILE A 1 96 ? -2.235 8.204 36.892 1.00 51.47 96 ILE A N 1
ATOM 772 C CA . ILE A 1 96 ? -1.053 8.883 37.383 1.00 51.47 96 ILE A CA 1
ATOM 773 C C . ILE A 1 96 ? -1.372 9.183 38.838 1.00 51.47 96 ILE A C 1
ATOM 775 O O . ILE A 1 96 ? -2.015 10.185 39.154 1.00 51.47 96 ILE A O 1
ATOM 779 N N . THR A 1 97 ? -0.954 8.298 39.738 1.00 48.12 97 THR A N 1
ATOM 780 C CA . THR A 1 97 ? -1.023 8.595 41.164 1.00 48.12 97 THR A CA 1
ATOM 781 C C . THR A 1 97 ? 0.043 9.649 41.421 1.00 48.12 97 THR A C 1
ATOM 783 O O . THR A 1 97 ? 1.237 9.349 41.475 1.00 48.12 97 THR A O 1
ATOM 786 N N . LYS A 1 98 ? -0.370 10.917 41.499 1.00 49.75 98 LYS A N 1
ATOM 787 C CA . LYS A 1 98 ? 0.520 12.002 41.915 1.00 49.75 98 LYS A CA 1
ATOM 788 C C . LYS A 1 98 ? 0.815 11.811 43.397 1.00 49.75 98 LYS A C 1
ATOM 790 O O . LYS A 1 98 ? -0.006 12.158 44.241 1.00 49.75 98 LYS A O 1
ATOM 795 N N . ILE A 1 99 ? 1.981 11.259 43.716 1.00 52.84 99 ILE A N 1
ATOM 796 C CA . ILE A 1 99 ? 2.449 11.201 45.099 1.00 52.84 99 ILE A CA 1
ATOM 797 C C . ILE A 1 99 ? 3.217 12.495 45.360 1.00 52.84 99 ILE A C 1
ATOM 799 O O . ILE A 1 99 ? 4.293 12.720 44.800 1.00 52.84 99 ILE A O 1
ATOM 803 N N . TYR A 1 100 ? 2.647 13.362 46.195 1.00 49.44 100 TYR A N 1
ATOM 804 C CA . TYR A 1 100 ? 3.341 14.536 46.713 1.00 49.44 100 TYR A CA 1
ATOM 805 C C . TYR A 1 100 ? 4.215 14.090 47.880 1.00 49.44 100 TYR A C 1
ATOM 807 O O . TYR A 1 100 ? 3.702 13.714 48.933 1.00 49.44 100 TYR A O 1
ATOM 815 N N . ARG A 1 101 ? 5.537 14.110 47.697 1.00 53.28 101 ARG A N 1
ATOM 816 C CA . ARG A 1 101 ? 6.476 13.890 48.799 1.00 53.28 101 ARG A CA 1
ATOM 817 C C . ARG A 1 101 ? 7.055 15.234 49.207 1.00 53.28 101 ARG A C 1
ATOM 819 O O . ARG A 1 101 ? 7.749 15.874 48.416 1.00 53.28 101 ARG A O 1
ATOM 826 N N . ASP A 1 102 ? 6.741 15.664 50.423 1.00 46.53 102 ASP A N 1
ATOM 827 C CA . ASP A 1 102 ? 7.365 16.838 51.019 1.00 46.53 102 ASP A CA 1
ATOM 828 C C . ASP A 1 102 ? 8.676 16.401 51.676 1.00 46.53 102 ASP A C 1
ATOM 830 O O . ASP A 1 102 ? 8.687 15.739 52.715 1.00 46.53 102 ASP A O 1
ATOM 834 N N . VAL A 1 103 ? 9.797 16.673 51.009 1.00 52.72 103 VAL A N 1
ATOM 835 C CA . VAL A 1 103 ? 11.128 16.374 51.539 1.00 52.72 103 VAL A CA 1
ATOM 836 C C . VAL A 1 103 ? 11.859 17.700 51.682 1.00 52.72 103 VAL A C 1
ATOM 838 O O . VAL A 1 103 ? 12.254 18.304 50.688 1.00 52.72 103 VAL A O 1
ATOM 841 N N . LYS A 1 104 ? 12.034 18.160 52.928 1.00 60.28 104 LYS A N 1
ATOM 842 C CA . LYS A 1 104 ? 12.863 19.325 53.298 1.00 60.28 104 LYS A CA 1
ATOM 843 C C . LYS A 1 104 ? 12.657 20.550 52.378 1.00 60.28 104 LYS A C 1
ATOM 845 O O . LYS A 1 104 ? 13.588 20.969 51.692 1.00 60.28 104 LYS A O 1
ATOM 850 N N . ASN A 1 105 ? 11.456 21.136 52.366 1.00 55.00 105 ASN A N 1
ATOM 851 C CA . ASN A 1 105 ? 11.109 22.338 51.583 1.00 55.00 105 ASN A CA 1
ATOM 852 C C . ASN A 1 105 ? 11.163 22.183 50.046 1.00 55.00 105 ASN A C 1
ATOM 854 O O . ASN A 1 105 ? 11.204 23.184 49.325 1.00 55.00 105 ASN A O 1
ATOM 858 N N . ARG A 1 106 ? 11.129 20.958 49.506 1.00 46.25 106 ARG A N 1
ATOM 859 C CA . ARG A 1 106 ? 10.893 20.720 48.074 1.00 46.25 106 ARG A CA 1
ATOM 860 C C . ARG A 1 106 ? 9.750 19.727 47.903 1.00 46.25 106 ARG A C 1
ATOM 862 O O . ARG A 1 106 ? 9.877 18.557 48.253 1.00 46.25 106 ARG A O 1
ATOM 869 N N . SER A 1 107 ? 8.644 20.188 47.317 1.00 48.97 107 SER A N 1
ATOM 870 C CA . SER A 1 107 ? 7.588 19.288 46.851 1.00 48.97 107 SER A CA 1
ATOM 871 C C . SER A 1 107 ? 8.093 18.565 45.603 1.00 48.97 107 SER A C 1
ATOM 873 O O . SER A 1 107 ? 8.191 19.184 44.543 1.00 48.97 107 SER A O 1
ATOM 875 N N . GLN A 1 108 ? 8.406 17.276 45.713 1.00 55.50 108 GLN A N 1
ATOM 876 C CA . GLN A 1 108 ? 8.621 16.424 44.544 1.00 55.50 108 GLN A CA 1
ATOM 877 C C . GLN A 1 108 ? 7.295 15.760 44.166 1.00 55.50 108 GLN A C 1
ATOM 879 O O . GLN A 1 108 ? 6.634 15.151 45.009 1.00 55.50 108 GLN A O 1
ATOM 884 N N . VAL A 1 109 ? 6.900 15.894 42.897 1.00 49.41 109 VAL A N 1
ATOM 885 C CA . VAL A 1 109 ? 5.801 15.117 42.315 1.00 49.41 109 VAL A CA 1
ATOM 886 C C . VAL A 1 109 ? 6.420 13.847 41.753 1.00 49.41 109 VAL A C 1
ATOM 888 O O . VAL A 1 109 ? 7.046 13.877 40.696 1.00 49.41 109 VAL A O 1
ATOM 891 N N . ILE A 1 110 ? 6.275 12.736 42.471 1.00 56.00 110 ILE A N 1
ATOM 892 C CA . ILE A 1 110 ? 6.671 11.430 41.949 1.00 56.00 110 ILE A CA 1
ATOM 893 C C . ILE A 1 110 ? 5.459 10.877 41.209 1.00 56.00 110 ILE A C 1
ATOM 895 O O . ILE A 1 110 ? 4.445 10.528 41.817 1.00 56.00 110 ILE A O 1
ATOM 899 N N . ILE A 1 111 ? 5.560 10.829 39.882 1.00 57.53 111 ILE A N 1
ATOM 900 C CA . ILE A 1 111 ? 4.633 10.072 39.047 1.00 57.53 111 ILE A CA 1
ATOM 901 C C . ILE A 1 111 ? 5.033 8.605 39.190 1.00 57.53 111 ILE A C 1
ATOM 903 O O . ILE A 1 111 ? 5.954 8.134 38.527 1.00 57.53 111 ILE A O 1
ATOM 907 N N . SER A 1 112 ? 4.388 7.895 40.114 1.00 51.88 112 SER A N 1
ATOM 908 C CA . SER A 1 112 ? 4.531 6.445 40.207 1.00 51.88 112 SER A CA 1
ATOM 909 C C . SER A 1 112 ? 3.482 5.811 39.301 1.00 51.88 112 SER A C 1
ATOM 911 O O . SER A 1 112 ? 2.282 5.895 39.567 1.00 51.88 112 SER A O 1
ATOM 913 N N . GLN A 1 113 ? 3.938 5.205 38.202 1.00 58.69 113 GLN A N 1
ATOM 914 C CA . GLN A 1 113 ? 3.130 4.232 37.479 1.00 58.69 113 GLN A CA 1
ATOM 915 C C . GLN A 1 113 ? 3.018 3.003 38.378 1.00 58.69 113 GLN A C 1
ATOM 917 O O . GLN A 1 113 ? 4.006 2.307 38.614 1.00 58.69 113 GLN A O 1
ATOM 922 N N . LYS A 1 114 ? 1.823 2.760 38.920 1.00 61.66 114 LYS A N 1
ATOM 923 C CA . LYS A 1 114 ? 1.510 1.467 39.525 1.00 61.66 114 LYS A CA 1
ATOM 924 C C . LYS A 1 114 ? 1.656 0.432 38.404 1.00 61.66 114 LYS A C 1
ATOM 926 O O . LYS A 1 114 ? 1.162 0.688 37.303 1.00 61.66 114 LYS A O 1
ATOM 931 N N . SER A 1 115 ? 2.366 -0.675 38.644 1.00 66.50 115 SER A N 1
ATOM 932 C CA . SER A 1 115 ? 2.365 -1.780 37.681 1.00 66.50 115 SER A CA 1
ATOM 933 C C . SER A 1 115 ? 0.907 -2.125 37.364 1.00 66.50 115 SER A C 1
ATOM 935 O O . SER A 1 115 ? 0.104 -2.159 38.302 1.00 66.50 115 SER A O 1
ATOM 937 N N . PRO A 1 116 ? 0.536 -2.293 36.085 1.00 66.00 116 PRO A N 1
ATOM 938 C CA . PRO A 1 116 ? -0.804 -2.741 35.747 1.00 66.00 116 PRO A CA 1
ATOM 939 C C . PRO A 1 116 ? -1.059 -4.054 36.495 1.00 66.00 116 PRO A C 1
ATOM 941 O O . PRO A 1 116 ? -0.260 -4.985 36.411 1.00 66.00 116 PRO A O 1
ATOM 944 N N . ASP A 1 117 ? -2.116 -4.083 37.305 1.00 80.50 117 ASP A N 1
ATOM 945 C CA . ASP A 1 117 ? -2.570 -5.306 37.965 1.00 80.50 117 ASP A CA 1
ATOM 946 C C . ASP A 1 117 ? -3.025 -6.290 36.851 1.00 80.50 117 ASP A C 1
ATOM 948 O O . ASP A 1 117 ? -3.563 -5.842 35.837 1.00 80.50 117 ASP A O 1
ATOM 952 N N . GLU A 1 118 ? -2.794 -7.607 36.988 1.00 84.81 118 GLU A N 1
ATOM 953 C CA . GLU A 1 118 ? -3.005 -8.602 35.902 1.00 84.81 118 GLU A CA 1
ATOM 954 C C . GLU A 1 118 ? -4.394 -8.531 35.240 1.00 84.81 118 GLU A C 1
ATOM 956 O O . GLU A 1 118 ? -4.547 -8.810 34.052 1.00 84.81 118 GLU A O 1
ATOM 961 N N . GLU A 1 119 ? -5.418 -8.169 36.012 1.00 84.06 119 GLU A N 1
ATOM 962 C CA . GLU A 1 119 ? -6.794 -8.008 35.539 1.00 84.06 119 GLU A CA 1
ATOM 963 C C . GLU A 1 119 ? -6.906 -6.914 34.469 1.00 84.06 119 GLU A C 1
ATOM 965 O O . GLU A 1 119 ? -7.540 -7.118 33.436 1.00 84.06 119 GLU A O 1
ATOM 970 N N . ARG A 1 120 ? -6.185 -5.803 34.647 1.00 77.38 120 ARG A N 1
ATOM 971 C CA . ARG A 1 120 ? -6.147 -4.705 33.681 1.00 77.38 120 ARG A CA 1
ATOM 972 C C . ARG A 1 120 ? -5.436 -5.099 32.391 1.00 77.38 120 ARG A C 1
ATOM 974 O O . ARG A 1 120 ? -5.889 -4.727 31.315 1.00 77.38 120 ARG A O 1
ATOM 981 N N . GLU A 1 121 ? -4.338 -5.851 32.476 1.00 81.19 121 GLU A N 1
ATOM 982 C CA . GLU A 1 121 ? -3.640 -6.333 31.275 1.00 81.19 121 GLU A CA 1
ATOM 983 C C . GLU A 1 121 ? -4.554 -7.249 30.443 1.00 81.19 121 GLU A C 1
ATOM 985 O O . GLU A 1 121 ? -4.581 -7.148 29.216 1.00 81.19 121 GLU A O 1
ATOM 990 N N . ARG A 1 122 ? -5.379 -8.080 31.101 1.00 83.19 122 ARG A N 1
ATOM 991 C CA . ARG A 1 122 ? -6.394 -8.906 30.425 1.00 83.19 122 ARG A CA 1
ATOM 992 C C . ARG A 1 122 ? -7.502 -8.069 29.783 1.00 83.19 122 ARG A C 1
ATOM 994 O O . ARG A 1 122 ? -7.919 -8.394 28.674 1.00 83.19 122 ARG A O 1
ATOM 1001 N N . GLU A 1 123 ? -7.979 -7.018 30.450 1.00 82.56 123 GLU A N 1
ATOM 1002 C CA . GLU A 1 123 ? -8.972 -6.097 29.878 1.00 82.56 123 GLU A CA 1
ATOM 1003 C C . GLU A 1 123 ? -8.421 -5.344 28.660 1.00 82.56 123 GLU A C 1
ATOM 1005 O O . GLU A 1 123 ? -9.091 -5.276 27.630 1.00 82.56 123 GLU A O 1
ATOM 1010 N N . GLU A 1 124 ? -7.186 -4.842 28.739 1.00 79.12 124 GLU A N 1
ATOM 1011 C CA . GLU A 1 124 ? -6.515 -4.164 27.624 1.00 79.12 124 GLU A CA 1
ATOM 1012 C C . GLU A 1 124 ? -6.294 -5.107 26.433 1.00 79.12 124 GLU A C 1
ATOM 1014 O O . GLU A 1 124 ? -6.517 -4.717 25.286 1.00 79.12 124 GLU A O 1
ATOM 1019 N N . ASP A 1 125 ? -5.880 -6.354 26.677 1.00 80.44 125 ASP A N 1
ATOM 1020 C CA . ASP A 1 125 ? -5.749 -7.368 25.626 1.00 80.44 125 ASP A CA 1
ATOM 1021 C C . ASP A 1 125 ? -7.097 -7.671 24.957 1.00 80.44 125 ASP A C 1
ATOM 1023 O O . ASP A 1 125 ? -7.165 -7.740 23.728 1.00 80.44 125 ASP A O 1
ATOM 1027 N N . LYS A 1 126 ? -8.173 -7.791 25.746 1.00 83.62 126 LYS A N 1
ATOM 1028 C CA . LYS A 1 126 ? -9.525 -8.042 25.233 1.00 83.62 126 LYS A CA 1
ATOM 1029 C C . LYS A 1 126 ? -10.038 -6.881 24.377 1.00 83.62 126 LYS A C 1
ATOM 1031 O O . LYS A 1 126 ? -10.566 -7.120 23.297 1.00 83.62 126 LYS A O 1
ATOM 1036 N N . GLN A 1 127 ? -9.835 -5.636 24.812 1.00 80.69 127 GLN A N 1
ATOM 1037 C CA . GLN A 1 127 ? -10.198 -4.449 24.024 1.00 80.69 127 GLN A CA 1
ATOM 1038 C C . GLN A 1 127 ? -9.420 -4.382 22.706 1.00 80.69 127 GLN A C 1
ATOM 1040 O O . GLN A 1 127 ? -9.972 -4.035 21.665 1.00 80.69 127 GLN A O 1
ATOM 1045 N N . LYS A 1 128 ? -8.129 -4.735 22.715 1.00 81.25 128 LYS A N 1
ATOM 1046 C CA . LYS A 1 128 ? -7.329 -4.776 21.483 1.00 81.25 128 LYS A CA 1
ATOM 1047 C C . LYS A 1 128 ? -7.813 -5.858 20.515 1.00 81.25 128 LYS A C 1
ATOM 1049 O O . LYS A 1 128 ? -7.777 -5.635 19.307 1.00 81.25 128 LYS A O 1
ATOM 1054 N N . GLU A 1 129 ? -8.241 -7.009 21.028 1.00 82.69 129 GLU A N 1
ATOM 1055 C CA . GLU A 1 129 ? -8.841 -8.095 20.241 1.00 82.69 129 GLU A CA 1
ATOM 1056 C C . GLU A 1 129 ? -10.187 -7.708 19.624 1.00 82.69 129 GLU A C 1
ATOM 1058 O O . GLU A 1 129 ? -10.405 -7.951 18.434 1.00 82.69 129 GLU A O 1
ATOM 1063 N N . GLU A 1 130 ? -11.039 -7.034 20.389 1.00 84.88 130 GLU A N 1
ATOM 1064 C CA . GLU A 1 130 ? -12.301 -6.464 19.911 1.00 84.88 130 GLU A CA 1
ATOM 1065 C C . GLU A 1 130 ? -12.049 -5.464 18.772 1.00 84.88 130 GLU A C 1
ATOM 1067 O O . GLU A 1 130 ? -12.507 -5.683 17.651 1.00 84.88 130 GLU A O 1
ATOM 1072 N N . ILE A 1 131 ? -11.165 -4.482 18.985 1.00 82.94 131 ILE A N 1
ATOM 1073 C CA . ILE A 1 131 ? -10.811 -3.478 17.968 1.00 82.94 131 ILE A CA 1
ATOM 1074 C C . ILE A 1 131 ? -10.273 -4.109 16.682 1.00 82.94 131 ILE A C 1
ATOM 1076 O O . ILE A 1 131 ? -10.603 -3.669 15.577 1.00 82.94 131 ILE A O 1
ATOM 1080 N N . LEU A 1 132 ? -9.441 -5.145 16.794 1.00 83.25 132 LEU A N 1
ATOM 1081 C CA . LEU A 1 132 ? -8.890 -5.836 15.629 1.00 83.25 132 LEU A CA 1
ATOM 1082 C C . LEU A 1 132 ? -9.947 -6.662 14.891 1.00 83.25 132 LEU A C 1
ATOM 1084 O O . LEU A 1 132 ? -9.925 -6.707 13.658 1.00 83.25 132 LEU A O 1
ATOM 1088 N N . THR A 1 133 ? -10.878 -7.280 15.614 1.00 86.62 133 THR A N 1
ATOM 1089 C CA . THR A 1 133 ? -12.004 -8.017 15.025 1.00 86.62 133 THR A CA 1
ATOM 1090 C C . THR A 1 133 ? -12.915 -7.070 14.252 1.00 86.62 133 THR A C 1
ATOM 1092 O O . THR A 1 133 ? -13.187 -7.301 13.076 1.00 86.62 133 THR A O 1
ATOM 1095 N N . GLU A 1 134 ? -13.277 -5.942 14.849 1.00 88.19 134 GLU A N 1
ATOM 1096 C CA . GLU A 1 134 ? -14.172 -4.965 14.230 1.00 88.19 134 GLU A CA 1
ATOM 1097 C C . GLU A 1 134 ? -13.518 -4.220 13.063 1.00 88.19 134 GLU A C 1
ATOM 1099 O O . GLU A 1 134 ? -14.141 -4.013 12.020 1.00 88.19 134 GLU A O 1
ATOM 1104 N N . THR A 1 135 ? -12.218 -3.922 13.159 1.00 88.69 135 THR A N 1
ATOM 1105 C CA . THR A 1 135 ? -11.434 -3.421 12.016 1.00 88.69 135 THR A CA 1
ATOM 1106 C C . THR A 1 135 ? -11.432 -4.436 10.868 1.00 88.69 135 THR A C 1
ATOM 1108 O O . THR A 1 135 ? -11.551 -4.064 9.699 1.00 88.69 135 THR A O 1
ATOM 1111 N N . THR A 1 136 ? -11.299 -5.730 11.180 1.00 90.69 136 THR A N 1
ATOM 1112 C CA . THR A 1 136 ? -11.332 -6.804 10.176 1.00 90.69 136 THR A CA 1
ATOM 1113 C C . THR A 1 136 ? -12.694 -6.864 9.495 1.00 90.69 136 THR A C 1
ATOM 1115 O O . THR A 1 136 ? -12.755 -6.896 8.265 1.00 90.69 136 THR A O 1
ATOM 1118 N N . ASP A 1 137 ? -13.774 -6.851 10.272 1.00 92.88 137 ASP A N 1
ATOM 1119 C CA . ASP A 1 137 ? -15.133 -6.920 9.743 1.00 92.88 137 ASP A CA 1
ATOM 1120 C C . ASP A 1 137 ? -15.487 -5.66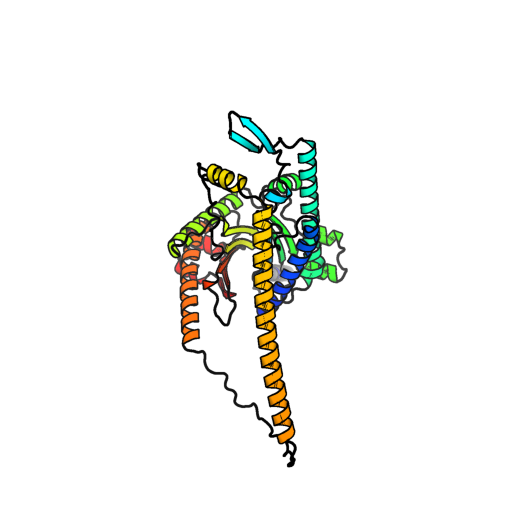7 8.925 1.00 92.88 137 ASP A C 1
ATOM 1122 O O . ASP A 1 137 ? -16.022 -5.809 7.828 1.00 92.88 137 ASP A O 1
ATOM 1126 N N . SER A 1 138 ? -15.049 -4.474 9.342 1.00 93.62 138 SER A N 1
ATOM 1127 C CA . SER A 1 138 ? -15.199 -3.227 8.569 1.00 93.62 138 SER A CA 1
ATOM 1128 C C . SER A 1 138 ? -14.491 -3.288 7.209 1.00 93.62 138 SER A C 1
ATOM 1130 O O . SER A 1 138 ? -15.001 -2.814 6.193 1.00 93.62 138 SER A O 1
ATOM 1132 N N . ILE A 1 139 ? -13.301 -3.899 7.147 1.00 95.50 139 ILE A N 1
ATOM 1133 C CA . ILE A 1 139 ? -12.586 -4.093 5.876 1.00 95.50 139 ILE A CA 1
ATOM 1134 C C . ILE A 1 139 ? -13.287 -5.144 5.007 1.00 95.50 139 ILE A C 1
ATOM 1136 O O . ILE A 1 139 ? -13.312 -5.013 3.781 1.00 95.50 139 ILE A O 1
ATOM 1140 N N . ILE A 1 140 ? -13.863 -6.187 5.609 1.00 96.25 140 ILE A N 1
ATOM 1141 C CA . ILE A 1 140 ? -14.658 -7.181 4.880 1.00 96.25 140 ILE A CA 1
ATOM 1142 C C . ILE A 1 140 ? -15.917 -6.527 4.305 1.00 96.25 140 ILE A C 1
ATOM 1144 O O . ILE A 1 140 ? -16.192 -6.713 3.119 1.00 96.25 140 ILE A O 1
ATOM 1148 N N . GLU A 1 141 ? -16.631 -5.717 5.082 1.00 96.38 141 GLU A N 1
ATOM 1149 C CA . GLU A 1 141 ? -17.768 -4.918 4.613 1.00 96.38 141 GLU A CA 1
ATOM 1150 C C . GLU A 1 141 ? -17.351 -4.023 3.438 1.00 96.38 141 GLU A C 1
ATOM 1152 O O . GLU A 1 141 ? -17.927 -4.101 2.351 1.00 96.38 141 GLU A O 1
ATOM 1157 N N . PHE A 1 142 ? -16.253 -3.273 3.585 1.00 97.56 142 PHE A N 1
ATOM 1158 C CA . PHE A 1 142 ? -15.691 -2.471 2.500 1.00 97.56 142 PHE A CA 1
ATOM 1159 C C . PHE A 1 142 ? -15.471 -3.287 1.214 1.00 97.56 142 PHE A C 1
ATOM 1161 O O . PHE A 1 142 ? -15.885 -2.881 0.121 1.00 97.56 142 PHE A O 1
ATOM 1168 N N . LEU A 1 143 ? -14.812 -4.443 1.330 1.00 97.56 143 LEU A N 1
ATOM 1169 C CA . LEU A 1 143 ? -14.501 -5.300 0.189 1.00 97.56 143 LEU A CA 1
ATOM 1170 C C . LEU A 1 143 ? -15.770 -5.852 -0.471 1.00 97.56 143 LEU A C 1
ATOM 1172 O O . LEU A 1 143 ? -15.876 -5.841 -1.700 1.00 97.56 143 LEU A O 1
ATOM 1176 N N . THR A 1 144 ? -16.719 -6.331 0.328 1.00 97.00 144 THR A N 1
ATOM 1177 C CA . THR A 1 144 ? -17.934 -7.002 -0.150 1.00 97.00 144 THR A CA 1
ATOM 1178 C C . THR A 1 144 ? -18.922 -6.027 -0.792 1.00 97.00 144 THR A C 1
ATOM 1180 O O . THR A 1 144 ? -19.357 -6.250 -1.930 1.00 97.00 144 THR A O 1
ATOM 1183 N N . ASP A 1 145 ? -19.187 -4.897 -0.142 1.00 97.00 145 ASP A N 1
ATOM 1184 C CA . ASP A 1 145 ? -20.273 -4.005 -0.539 1.00 97.00 145 ASP A CA 1
ATOM 1185 C C . ASP A 1 145 ? -19.799 -2.903 -1.492 1.00 97.00 145 ASP A C 1
ATOM 1187 O O . ASP A 1 145 ? -20.456 -2.600 -2.501 1.00 97.00 145 ASP A O 1
ATOM 1191 N N . TYR A 1 146 ? -18.589 -2.378 -1.284 1.00 97.38 146 TYR A N 1
ATOM 1192 C CA . TYR A 1 146 ? -18.131 -1.166 -1.966 1.00 97.38 146 TYR A CA 1
ATOM 1193 C C . TYR A 1 146 ? -17.057 -1.430 -3.019 1.00 97.38 146 TYR A C 1
ATOM 1195 O O . TYR A 1 146 ? -17.213 -1.003 -4.165 1.00 97.38 146 TYR A O 1
ATOM 1203 N N . ALA A 1 147 ? -16.014 -2.204 -2.713 1.00 95.81 147 ALA A N 1
ATOM 1204 C CA . ALA A 1 147 ? -14.866 -2.391 -3.611 1.00 95.81 147 ALA A CA 1
ATOM 1205 C C . ALA A 1 147 ? -15.241 -3.028 -4.971 1.00 95.81 147 ALA A C 1
ATOM 1207 O O . ALA A 1 147 ? -14.663 -2.737 -6.030 1.00 95.81 147 ALA A O 1
ATOM 1208 N N . GLY A 1 148 ? -16.302 -3.841 -4.992 1.00 95.25 148 GLY A N 1
ATOM 1209 C CA . GLY A 1 148 ? -16.919 -4.356 -6.218 1.00 95.25 148 GLY A CA 1
ATOM 1210 C C . GLY A 1 148 ? -17.436 -3.264 -7.176 1.00 95.25 148 GLY A C 1
ATOM 1211 O O . GLY A 1 148 ? -17.652 -3.545 -8.352 1.00 95.25 148 GLY A O 1
ATOM 1212 N N . ALA A 1 149 ? -17.571 -2.009 -6.742 1.00 96.56 149 ALA A N 1
ATOM 1213 C CA . ALA A 1 149 ? -18.029 -0.890 -7.566 1.00 96.56 149 ALA A CA 1
ATOM 1214 C C . ALA A 1 149 ? -16.925 -0.191 -8.379 1.00 96.56 149 ALA A C 1
ATOM 1216 O O . ALA A 1 149 ? -17.273 0.509 -9.326 1.00 96.56 149 ALA A O 1
ATOM 1217 N N . ILE A 1 150 ? -15.632 -0.403 -8.077 1.00 96.56 150 ILE A N 1
ATOM 1218 C CA . ILE A 1 150 ? -14.522 0.204 -8.843 1.00 96.56 150 ILE A CA 1
ATOM 1219 C C . ILE A 1 150 ? -14.603 -0.257 -10.299 1.00 96.56 150 ILE A C 1
ATOM 1221 O O . ILE A 1 150 ? -14.415 -1.446 -10.598 1.00 96.56 150 ILE A O 1
ATOM 1225 N N . LYS A 1 151 ? -14.926 0.670 -11.196 1.00 93.25 151 LYS A N 1
ATOM 1226 C CA . LYS A 1 151 ? -15.096 0.427 -12.625 1.00 93.25 151 LYS A CA 1
ATOM 1227 C C . LYS A 1 151 ? -13.721 0.419 -13.289 1.00 93.25 151 LYS A C 1
ATOM 1229 O O . LYS A 1 151 ? -12.794 1.076 -12.842 1.00 93.25 151 LYS A O 1
ATOM 1234 N N . GLY A 1 152 ? -13.586 -0.334 -14.376 1.00 90.25 152 GLY A N 1
ATOM 1235 C CA . GLY A 1 152 ? -12.329 -0.416 -15.133 1.00 90.25 152 GLY A CA 1
ATOM 1236 C C . GLY A 1 152 ? -11.377 -1.527 -14.684 1.00 90.25 152 GLY A C 1
ATOM 1237 O O . GLY A 1 152 ? -10.504 -1.890 -15.461 1.00 90.25 152 GLY A O 1
ATOM 1238 N N . LEU A 1 153 ? -11.588 -2.137 -13.511 1.00 94.62 153 LEU A N 1
ATOM 1239 C CA . LEU A 1 153 ? -10.823 -3.320 -13.101 1.00 94.62 153 LEU A CA 1
ATOM 1240 C C . LEU A 1 153 ? -11.254 -4.573 -13.866 1.00 94.62 153 LEU A C 1
ATOM 1242 O O . LEU A 1 153 ? -12.452 -4.840 -14.022 1.00 94.62 153 LEU A O 1
ATOM 1246 N N . ASN A 1 154 ? -10.274 -5.377 -14.274 1.00 94.81 154 ASN A N 1
ATOM 1247 C CA . ASN A 1 154 ? -10.525 -6.697 -14.839 1.00 94.81 154 ASN A CA 1
ATOM 1248 C C . ASN A 1 154 ? -11.058 -7.654 -13.755 1.00 94.81 154 ASN A C 1
ATOM 1250 O O . ASN A 1 154 ? -10.684 -7.527 -12.587 1.00 94.81 154 ASN A O 1
ATOM 1254 N N . PRO A 1 155 ? -11.904 -8.641 -14.103 1.00 95.88 155 PRO A N 1
ATOM 1255 C CA . PRO A 1 155 ? -12.429 -9.609 -13.135 1.00 95.88 155 PRO A CA 1
ATOM 1256 C C . PRO A 1 155 ? -11.341 -10.393 -12.385 1.00 95.88 155 PRO A C 1
ATOM 1258 O O . PRO A 1 155 ? -11.537 -10.752 -11.227 1.00 95.88 155 PRO A O 1
ATOM 1261 N N . ASP A 1 156 ? -10.191 -10.622 -13.017 1.00 95.75 156 ASP A N 1
ATOM 1262 C CA . ASP A 1 156 ? -9.063 -11.325 -12.399 1.00 95.75 156 ASP A CA 1
ATOM 1263 C C . ASP A 1 156 ? -8.153 -10.403 -11.570 1.00 95.75 156 ASP A C 1
ATOM 1265 O O . ASP A 1 156 ? -7.245 -10.879 -10.887 1.00 95.75 156 ASP A O 1
ATOM 1269 N N . ASN A 1 157 ? -8.392 -9.086 -11.588 1.00 96.12 157 ASN A N 1
ATOM 1270 C CA . ASN A 1 157 ? -7.675 -8.165 -10.716 1.00 96.12 157 ASN A CA 1
ATOM 1271 C C . ASN A 1 157 ? -8.075 -8.358 -9.253 1.00 96.12 157 ASN A C 1
ATOM 1273 O O . ASN A 1 157 ? -9.191 -8.762 -8.918 1.00 96.12 157 ASN A O 1
ATOM 1277 N N . ARG A 1 158 ? -7.141 -8.027 -8.368 1.00 97.00 158 ARG A N 1
ATOM 1278 C CA . ARG A 1 158 ? -7.284 -8.102 -6.919 1.00 97.00 158 ARG A CA 1
ATOM 1279 C C . ARG A 1 158 ? -7.528 -6.726 -6.332 1.00 97.00 158 ARG A C 1
ATOM 1281 O O . ARG A 1 158 ? -7.049 -5.723 -6.849 1.00 97.00 158 ARG A O 1
ATOM 1288 N N . ILE A 1 159 ? -8.263 -6.695 -5.234 1.00 97.94 159 ILE A N 1
ATOM 1289 C CA . ILE A 1 159 ? -8.393 -5.528 -4.377 1.00 97.94 159 ILE A CA 1
ATOM 1290 C C . ILE A 1 159 ? -7.853 -5.933 -3.015 1.00 97.94 159 ILE A C 1
ATOM 1292 O O . ILE A 1 159 ? -8.373 -6.862 -2.391 1.00 97.94 159 ILE A O 1
ATOM 1296 N N . THR A 1 160 ? -6.785 -5.270 -2.590 1.00 97.12 160 THR A N 1
ATOM 1297 C CA . THR A 1 160 ? -6.107 -5.536 -1.322 1.00 97.12 160 THR A CA 1
ATOM 1298 C C . THR A 1 160 ? -6.219 -4.331 -0.414 1.00 97.12 160 THR A C 1
ATOM 1300 O O . THR A 1 160 ? -5.971 -3.214 -0.852 1.00 97.12 160 THR A O 1
ATOM 1303 N N . VAL A 1 161 ? -6.542 -4.558 0.853 1.00 96.56 161 VAL A N 1
ATOM 1304 C CA . VAL A 1 161 ? -6.432 -3.558 1.913 1.00 96.56 161 VAL A CA 1
ATOM 1305 C C . VAL A 1 161 ? -5.274 -3.955 2.820 1.00 96.56 161 VAL A C 1
ATOM 1307 O O . VAL A 1 161 ? -5.272 -5.045 3.391 1.00 96.56 161 VAL A O 1
ATOM 1310 N N . VAL A 1 162 ? -4.285 -3.071 2.918 1.00 93.69 162 VAL A N 1
ATOM 1311 C CA . VAL A 1 162 ? -3.144 -3.135 3.828 1.00 93.69 162 VAL A CA 1
ATOM 1312 C C . VAL A 1 162 ? -3.434 -2.190 4.985 1.00 93.69 162 VAL A C 1
ATOM 1314 O O . VAL A 1 162 ? -3.367 -0.971 4.840 1.00 93.69 162 VAL A O 1
ATOM 1317 N N . CYS A 1 163 ? -3.770 -2.754 6.134 1.00 91.88 163 CYS A N 1
ATOM 1318 C CA . CYS A 1 163 ? -4.034 -2.020 7.359 1.00 91.88 163 CYS A CA 1
ATOM 1319 C C . CYS A 1 163 ? -2.778 -2.041 8.240 1.00 91.88 163 CYS A C 1
ATOM 1321 O O . CYS A 1 163 ? -2.377 -3.096 8.731 1.00 91.88 163 CYS A O 1
ATOM 1323 N N . LYS A 1 164 ? -2.121 -0.890 8.398 1.00 88.50 164 LYS A N 1
ATOM 1324 C CA . LYS A 1 164 ? -0.917 -0.722 9.222 1.00 88.50 164 LYS A CA 1
ATOM 1325 C C . LYS A 1 164 ? -1.320 -0.586 10.687 1.00 88.50 164 LYS A C 1
ATOM 1327 O O . LYS A 1 164 ? -2.017 0.352 11.055 1.00 88.50 164 LYS A O 1
ATOM 1332 N N . LEU A 1 165 ? -0.875 -1.518 11.518 1.00 83.12 165 LEU A N 1
ATOM 1333 C CA . LEU A 1 165 ? -1.172 -1.537 12.946 1.00 83.12 165 LEU A CA 1
ATOM 1334 C C . LEU A 1 165 ? -0.091 -0.774 13.717 1.00 83.12 165 LEU A C 1
ATOM 1336 O O . LEU A 1 165 ? 1.098 -0.886 13.400 1.00 83.12 165 LEU A O 1
ATOM 1340 N N . SER A 1 166 ? -0.492 -0.036 14.756 1.00 77.56 166 SER A N 1
ATOM 1341 C CA . SER A 1 166 ? 0.466 0.600 15.665 1.00 77.56 166 SER A CA 1
ATOM 1342 C C . SER A 1 166 ? 1.297 -0.450 16.414 1.00 77.56 166 SER A C 1
ATOM 1344 O O . SER A 1 166 ? 0.945 -1.636 16.490 1.00 77.56 166 SER A O 1
ATOM 1346 N N . LYS A 1 167 ? 2.409 -0.023 17.022 1.00 76.62 167 LYS A N 1
ATOM 1347 C CA . LYS A 1 167 ? 3.267 -0.917 17.824 1.00 76.62 167 LYS A CA 1
ATOM 1348 C C . LYS A 1 167 ? 2.513 -1.569 18.988 1.00 76.62 167 LYS A C 1
ATOM 1350 O O . LYS A 1 167 ? 2.840 -2.695 19.361 1.00 76.62 167 LYS A O 1
ATOM 1355 N N . GLU A 1 168 ? 1.530 -0.877 19.551 1.00 69.44 168 GLU A N 1
ATOM 1356 C CA . GLU A 1 168 ? 0.706 -1.337 20.669 1.00 69.44 168 GLU A CA 1
ATOM 1357 C C . GLU A 1 168 ? -0.225 -2.480 20.253 1.00 69.44 168 GLU A C 1
ATOM 1359 O O . GLU A 1 168 ? -0.297 -3.489 20.957 1.00 69.44 168 GLU A O 1
ATOM 1364 N N . TYR A 1 169 ? -0.880 -2.361 19.092 1.00 70.19 169 TYR A N 1
ATOM 1365 C CA . TYR A 1 169 ? -1.737 -3.420 18.548 1.00 70.19 169 TYR A CA 1
ATOM 1366 C C . TYR A 1 169 ? -0.944 -4.578 17.973 1.00 70.19 169 TYR A C 1
ATOM 1368 O O . TYR A 1 169 ? -1.447 -5.699 17.969 1.00 70.19 169 TYR A O 1
ATOM 1376 N N . ARG A 1 170 ? 0.296 -4.331 17.528 1.00 74.44 170 ARG A N 1
ATOM 1377 C CA . ARG A 1 170 ? 1.161 -5.371 16.973 1.00 74.44 170 ARG A CA 1
ATOM 1378 C C . ARG A 1 170 ? 1.205 -6.578 17.897 1.00 74.44 170 ARG A C 1
ATOM 1380 O O . ARG A 1 170 ? 0.812 -7.639 17.455 1.00 74.44 170 ARG A O 1
ATOM 1387 N N . LYS A 1 171 ? 1.587 -6.432 19.173 1.00 75.62 171 LYS A N 1
ATOM 1388 C CA . LYS A 1 171 ? 1.732 -7.577 20.100 1.00 75.62 171 LYS A CA 1
ATOM 1389 C C . LYS A 1 171 ? 0.459 -8.417 20.225 1.00 75.62 171 LYS A C 1
ATOM 1391 O O . LYS A 1 171 ? 0.529 -9.642 20.205 1.00 75.62 171 LYS A O 1
ATOM 1396 N N . THR A 1 172 ? -0.691 -7.761 20.347 1.00 72.06 172 THR A N 1
ATOM 1397 C CA . THR A 1 172 ? -1.987 -8.437 20.479 1.00 72.06 172 THR A CA 1
ATOM 1398 C C . THR A 1 172 ? -2.386 -9.102 19.161 1.00 72.06 172 THR A C 1
ATOM 1400 O O . THR A 1 172 ? -2.848 -10.240 19.164 1.00 72.06 172 THR A O 1
ATOM 1403 N N . PHE A 1 173 ? -2.107 -8.459 18.026 1.00 69.50 173 PHE A N 1
ATOM 1404 C CA . PHE A 1 173 ? -2.244 -9.058 16.701 1.00 69.50 173 PHE A CA 1
ATOM 1405 C C . PHE A 1 173 ? -1.333 -10.280 16.519 1.00 69.50 173 PHE A C 1
ATOM 1407 O O . PHE A 1 173 ? -1.807 -11.321 16.065 1.00 69.50 173 PHE A O 1
ATOM 1414 N N . GLU A 1 174 ? -0.062 -10.203 16.940 1.00 77.31 174 GLU A N 1
ATOM 1415 C CA . GLU A 1 174 ? 0.867 -11.339 16.892 1.00 77.31 174 GLU A CA 1
ATOM 1416 C C . GLU A 1 174 ? 0.333 -12.508 17.723 1.00 77.31 174 GLU A C 1
ATOM 1418 O O . GLU A 1 174 ? 0.410 -13.645 17.276 1.00 77.31 174 GLU A O 1
ATOM 1423 N N . LYS A 1 175 ? -0.260 -12.236 18.891 1.00 78.56 175 LYS A N 1
ATOM 1424 C CA . LYS A 1 175 ? -0.856 -13.252 19.770 1.00 78.56 175 LYS A CA 1
ATOM 1425 C C . LYS A 1 175 ? -2.101 -13.907 19.162 1.00 78.56 175 LYS A C 1
ATOM 1427 O O . LYS A 1 175 ? -2.231 -15.123 19.240 1.00 78.56 175 LYS A O 1
ATOM 1432 N N . MET A 1 176 ? -3.003 -13.128 18.562 1.00 71.25 176 MET A N 1
ATOM 1433 C CA . MET A 1 176 ? -4.250 -13.641 17.974 1.00 71.25 176 MET A CA 1
ATOM 1434 C C . MET A 1 176 ? -4.032 -14.460 16.708 1.00 71.25 176 MET A C 1
ATOM 1436 O O . MET A 1 176 ? -4.692 -15.476 16.490 1.00 71.25 176 MET A O 1
ATOM 1440 N N . TYR A 1 177 ? -3.144 -13.982 15.842 1.00 71.75 177 TYR A N 1
ATOM 1441 C CA . TYR A 1 177 ? -2.982 -14.533 14.503 1.00 71.75 177 TYR A CA 1
ATOM 1442 C C . TYR A 1 177 ? -1.726 -15.398 14.355 1.00 71.75 177 TYR A C 1
ATOM 1444 O O . TYR A 1 177 ? -1.551 -16.022 13.310 1.00 71.75 177 TYR A O 1
ATOM 1452 N N . ASP A 1 178 ? -0.880 -15.457 15.390 1.00 72.19 178 ASP A N 1
ATOM 1453 C CA . ASP A 1 178 ? 0.454 -16.071 15.369 1.00 72.19 178 ASP A CA 1
ATOM 1454 C C . ASP A 1 178 ? 1.335 -15.503 14.242 1.00 72.19 178 ASP A C 1
ATOM 1456 O O . ASP A 1 178 ? 2.030 -16.212 13.510 1.00 72.19 178 ASP A O 1
ATOM 1460 N N . VAL A 1 179 ? 1.276 -14.179 14.057 1.00 66.62 179 VAL A N 1
ATOM 1461 C CA . VAL A 1 179 ? 2.031 -13.488 13.007 1.00 66.62 179 VAL A CA 1
ATOM 1462 C C . VAL A 1 179 ? 2.763 -12.278 13.550 1.00 66.62 179 VAL A C 1
ATOM 1464 O O . VAL A 1 179 ? 2.157 -11.331 14.025 1.00 66.62 179 VAL A O 1
ATOM 1467 N N . LYS A 1 180 ? 4.084 -12.244 13.354 1.00 68.38 180 LYS A N 1
ATOM 1468 C CA . LYS A 1 180 ? 4.957 -11.134 13.774 1.00 68.38 180 LYS A CA 1
ATOM 1469 C C . LYS A 1 180 ? 4.869 -9.867 12.921 1.00 68.38 180 LYS A C 1
ATOM 1471 O O . LYS A 1 180 ? 5.824 -9.087 12.875 1.00 68.38 180 LYS A O 1
ATOM 1476 N N . ASP A 1 181 ? 3.783 -9.697 12.187 1.00 68.94 181 ASP A N 1
ATOM 1477 C CA . ASP A 1 181 ? 3.635 -8.618 11.225 1.00 68.94 181 ASP A CA 1
ATOM 1478 C C . ASP A 1 181 ? 2.911 -7.442 11.875 1.00 68.94 181 ASP A C 1
ATOM 1480 O O . ASP A 1 181 ? 1.992 -7.605 12.674 1.00 68.94 181 ASP A O 1
ATOM 1484 N N . SER A 1 182 ? 3.340 -6.234 11.536 1.00 76.00 182 SER A N 1
ATOM 1485 C CA . SER A 1 182 ? 2.704 -5.001 11.999 1.00 76.00 182 SER A CA 1
ATOM 1486 C C . SER A 1 182 ? 1.551 -4.586 11.086 1.00 76.00 182 SER A C 1
ATOM 1488 O O . SER A 1 182 ? 1.191 -3.411 11.048 1.00 76.00 182 SER A O 1
ATOM 1490 N N . GLN A 1 183 ? 1.042 -5.499 10.260 1.00 86.25 183 GLN A N 1
ATOM 1491 C CA . GLN A 1 183 ? 0.088 -5.186 9.208 1.00 86.25 183 GLN A CA 1
ATOM 1492 C C . GLN A 1 183 ? -0.931 -6.309 9.044 1.00 86.25 183 GLN A C 1
ATOM 1494 O O . GLN A 1 183 ? -0.594 -7.492 9.059 1.00 86.25 183 GLN A O 1
ATOM 1499 N N . MET A 1 184 ? -2.178 -5.916 8.815 1.00 88.69 184 MET A N 1
ATOM 1500 C CA . MET A 1 184 ? -3.258 -6.810 8.439 1.00 88.69 184 MET A CA 1
ATOM 1501 C C . MET A 1 184 ? -3.551 -6.659 6.946 1.00 88.69 184 MET A C 1
ATOM 1503 O O . MET A 1 184 ? -3.736 -5.548 6.453 1.00 88.69 184 MET A O 1
ATOM 1507 N N . LEU A 1 185 ? -3.566 -7.775 6.215 1.00 92.12 185 LEU A N 1
ATOM 1508 C CA . LEU A 1 185 ? -3.716 -7.779 4.759 1.00 92.12 185 LEU A CA 1
ATOM 1509 C C . LEU A 1 185 ? -4.926 -8.622 4.350 1.00 92.12 185 LEU A C 1
ATOM 1511 O O . LEU A 1 185 ? -4.909 -9.848 4.477 1.00 92.12 185 LEU A O 1
ATOM 1515 N N . LEU A 1 186 ? -5.951 -7.967 3.801 1.00 94.81 186 LEU A N 1
ATOM 1516 C CA . LEU A 1 186 ? -7.144 -8.621 3.259 1.00 94.81 186 LEU A CA 1
ATOM 1517 C C . LEU A 1 186 ? -7.197 -8.431 1.749 1.00 94.81 186 LEU A C 1
ATOM 1519 O O . LEU A 1 186 ? -7.135 -7.308 1.258 1.00 94.81 186 LEU A O 1
ATOM 1523 N N . THR A 1 187 ? -7.307 -9.531 1.003 1.00 96.06 187 THR A N 1
ATOM 1524 C CA . THR A 1 187 ? -7.341 -9.505 -0.466 1.00 96.06 187 THR A CA 1
ATOM 1525 C C . THR A 1 187 ? -8.535 -10.265 -1.023 1.00 96.06 187 THR A C 1
ATOM 1527 O O . THR A 1 187 ? -8.738 -11.437 -0.699 1.00 96.06 187 THR A O 1
ATOM 1530 N N . ALA A 1 188 ? -9.266 -9.629 -1.937 1.00 97.12 188 ALA A N 1
ATOM 1531 C CA . ALA A 1 188 ? -10.349 -10.233 -2.705 1.00 97.12 188 ALA A CA 1
ATOM 1532 C C . ALA A 1 188 ? -10.078 -10.124 -4.211 1.00 97.12 188 ALA A C 1
ATOM 1534 O O . ALA A 1 188 ? -9.590 -9.102 -4.687 1.00 97.12 188 ALA A O 1
ATOM 1535 N N . GLU A 1 189 ? -10.414 -11.153 -4.989 1.00 97.06 189 GLU A N 1
ATOM 1536 C CA . GLU A 1 189 ? -10.458 -11.033 -6.451 1.00 97.06 189 GLU A CA 1
ATOM 1537 C C . GLU A 1 189 ? -11.768 -10.368 -6.882 1.00 97.06 189 GLU A C 1
ATOM 1539 O O . GLU A 1 189 ? -12.843 -10.680 -6.361 1.00 97.06 189 GLU A O 1
ATOM 1544 N N . LYS A 1 190 ? -11.696 -9.478 -7.875 1.00 97.31 190 LYS A N 1
ATOM 1545 C CA . LYS A 1 190 ? -12.839 -8.698 -8.360 1.00 97.31 190 LYS A CA 1
ATOM 1546 C C . LYS A 1 190 ? -13.994 -9.592 -8.810 1.00 97.31 190 LYS A C 1
ATOM 1548 O O . LYS A 1 190 ? -15.151 -9.278 -8.538 1.00 97.31 190 LYS A O 1
ATOM 1553 N N . ARG A 1 191 ? -13.696 -10.717 -9.463 1.00 97.50 191 ARG A N 1
ATOM 1554 C CA . ARG A 1 191 ? -14.695 -11.708 -9.883 1.00 97.50 191 ARG A CA 1
ATOM 1555 C C . ARG A 1 191 ? -15.505 -12.258 -8.712 1.00 97.50 191 ARG A C 1
ATOM 1557 O O . ARG A 1 191 ? -16.716 -12.341 -8.838 1.00 97.50 191 ARG A O 1
ATOM 1564 N N . TRP A 1 192 ? -14.890 -12.528 -7.558 1.00 97.69 192 TRP A N 1
ATOM 1565 C CA . TRP A 1 192 ? -15.617 -13.045 -6.393 1.00 97.69 192 TRP A CA 1
ATOM 1566 C C . TRP A 1 192 ? -16.583 -12.010 -5.825 1.00 97.69 192 TRP A C 1
ATOM 1568 O O . TRP A 1 192 ? -17.702 -12.353 -5.457 1.00 97.69 192 TRP A O 1
ATOM 1578 N N . LEU A 1 193 ? -16.171 -10.740 -5.810 1.00 97.62 193 LEU A N 1
ATOM 1579 C CA . LEU A 1 193 ? -17.036 -9.633 -5.402 1.00 97.62 193 LEU A CA 1
ATOM 1580 C C . LEU A 1 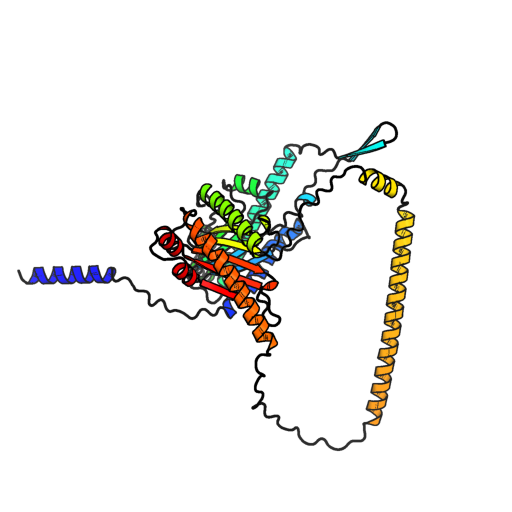193 ? -18.221 -9.478 -6.365 1.00 97.62 193 LEU A C 1
ATOM 1582 O O . LEU A 1 193 ? -19.351 -9.255 -5.940 1.00 97.62 193 LEU A O 1
ATOM 1586 N N . ASN A 1 194 ? -17.980 -9.638 -7.668 1.00 96.62 194 ASN A N 1
ATOM 1587 C CA . ASN A 1 194 ? -19.039 -9.607 -8.674 1.00 96.62 194 ASN A CA 1
ATOM 1588 C C . ASN A 1 194 ? -19.999 -10.800 -8.540 1.00 96.62 194 ASN A C 1
ATOM 1590 O O . ASN A 1 194 ? -21.203 -10.621 -8.699 1.00 96.62 194 ASN A O 1
ATOM 1594 N N . ASP A 1 195 ? -19.485 -11.998 -8.261 1.00 97.44 195 ASP A N 1
ATOM 1595 C CA . ASP A 1 195 ? -20.293 -13.205 -8.062 1.00 97.44 195 ASP A CA 1
ATOM 1596 C C . ASP A 1 195 ? -21.187 -13.077 -6.823 1.00 97.44 195 ASP A C 1
ATOM 1598 O O . ASP A 1 195 ? -22.374 -13.395 -6.887 1.00 97.44 195 ASP A O 1
ATOM 1602 N N . TYR A 1 196 ? -20.652 -12.532 -5.726 1.00 97.62 196 TYR A N 1
ATOM 1603 C CA . TYR A 1 196 ? -21.418 -12.211 -4.520 1.00 97.62 196 TYR A CA 1
ATOM 1604 C C . TYR A 1 196 ? -22.537 -11.202 -4.796 1.00 97.62 196 TYR A C 1
ATOM 1606 O O . TYR A 1 196 ? -23.690 -11.465 -4.471 1.00 97.62 196 TYR A O 1
ATOM 1614 N N . LYS A 1 197 ? -22.247 -10.104 -5.511 1.00 96.62 197 LYS A N 1
ATOM 1615 C CA . LYS A 1 197 ? -23.271 -9.113 -5.903 1.00 96.62 197 LYS A CA 1
ATOM 1616 C C . LYS A 1 197 ? -24.372 -9.685 -6.800 1.00 96.62 197 LYS A C 1
ATOM 1618 O O . LYS A 1 197 ? -25.464 -9.130 -6.855 1.00 96.62 197 LYS A O 1
ATOM 1623 N N . LYS A 1 198 ? -24.092 -10.781 -7.509 1.00 97.38 198 LYS A N 1
ATOM 1624 C CA . LYS A 1 198 ? -25.069 -11.520 -8.323 1.00 97.38 198 LYS A CA 1
ATOM 1625 C C . LYS A 1 198 ? -25.806 -12.614 -7.541 1.00 97.38 198 LYS A C 1
ATOM 1627 O O . LYS A 1 198 ? -26.629 -13.304 -8.132 1.00 97.38 198 LYS A O 1
ATOM 1632 N N . GLY A 1 199 ? -25.495 -12.813 -6.259 1.00 97.56 199 GLY A N 1
ATOM 1633 C CA . GLY A 1 199 ? -26.051 -13.890 -5.436 1.00 97.56 199 GLY A CA 1
ATOM 1634 C C . GLY A 1 199 ? -25.541 -15.290 -5.797 1.00 97.56 199 GLY A C 1
ATOM 1635 O O . GLY A 1 199 ? -26.137 -16.277 -5.382 1.00 97.56 199 GLY A O 1
ATOM 1636 N N . LEU A 1 200 ? -24.453 -15.403 -6.572 1.00 97.94 200 LEU A N 1
ATOM 1637 C CA . LEU A 1 200 ? -23.875 -16.694 -6.978 1.00 97.94 200 LEU A CA 1
ATOM 1638 C C . LEU A 1 200 ? -23.028 -17.338 -5.872 1.00 97.94 200 LEU A C 1
ATOM 1640 O O . LEU A 1 200 ? -22.749 -18.534 -5.914 1.00 97.94 200 LEU A O 1
ATOM 1644 N N . VAL A 1 201 ? -22.578 -16.535 -4.908 1.00 97.38 201 VAL A N 1
ATOM 1645 C CA . VAL A 1 201 ? -21.771 -16.955 -3.760 1.00 97.38 201 VAL A CA 1
ATOM 1646 C C . VAL A 1 201 ? -22.353 -16.283 -2.520 1.00 97.38 201 VAL A C 1
ATOM 1648 O O . VAL A 1 201 ? -22.619 -15.084 -2.554 1.00 97.38 201 VAL A O 1
ATOM 1651 N N . GLY A 1 202 ? -22.557 -17.039 -1.439 1.00 97.19 202 GLY A N 1
ATOM 1652 C CA . GLY A 1 202 ? -23.023 -16.493 -0.160 1.00 97.19 202 GLY A CA 1
ATOM 1653 C C . GLY A 1 202 ? -21.927 -15.727 0.591 1.00 97.19 202 GLY A C 1
ATOM 1654 O O . GLY A 1 202 ? -20.738 -15.900 0.317 1.00 97.19 202 GLY A O 1
ATOM 1655 N N . PHE A 1 203 ? -22.315 -14.906 1.570 1.00 96.69 203 PHE A N 1
ATOM 1656 C CA . PHE A 1 203 ? -21.376 -14.084 2.347 1.00 96.69 203 PHE A CA 1
ATOM 1657 C C . PHE A 1 203 ? -20.287 -14.916 3.044 1.00 96.69 203 PHE A C 1
ATOM 1659 O O . PHE A 1 203 ? -19.106 -14.615 2.901 1.00 96.69 203 PHE A O 1
ATOM 1666 N N . GLU A 1 204 ? -20.655 -16.016 3.708 1.00 96.44 204 GLU A N 1
ATOM 1667 C CA . GLU A 1 204 ? -19.698 -16.897 4.398 1.00 96.44 204 GLU A CA 1
ATOM 1668 C C . GLU A 1 204 ? -18.676 -17.534 3.447 1.00 96.44 204 GLU A C 1
ATOM 1670 O O . GLU A 1 204 ? -17.490 -17.655 3.766 1.00 96.44 204 GLU A O 1
ATOM 1675 N N . ASP A 1 205 ? -19.110 -17.910 2.243 1.00 96.00 205 ASP A N 1
ATOM 1676 C CA . ASP A 1 205 ? -18.215 -18.456 1.225 1.00 96.00 205 ASP A CA 1
ATOM 1677 C C . ASP A 1 205 ? -17.294 -17.376 0.657 1.00 96.00 205 ASP A C 1
ATOM 1679 O O . ASP A 1 205 ? -16.115 -17.642 0.411 1.00 96.00 205 ASP A O 1
ATOM 1683 N N . LEU A 1 206 ? -17.791 -16.147 0.484 1.00 95.75 206 LEU A N 1
ATOM 1684 C CA . LEU A 1 206 ? -16.950 -15.018 0.104 1.00 95.75 206 LEU A CA 1
ATOM 1685 C C . LEU A 1 206 ? -15.932 -14.692 1.206 1.00 95.75 206 LEU A C 1
ATOM 1687 O O . LEU A 1 206 ? -14.750 -14.567 0.894 1.00 95.75 206 LEU A O 1
ATOM 1691 N N . LYS A 1 207 ? -16.343 -14.631 2.480 1.00 94.94 207 LYS A N 1
ATOM 1692 C CA . LYS A 1 207 ? -15.462 -14.376 3.635 1.00 94.94 207 LYS A CA 1
ATOM 1693 C C . LYS A 1 207 ? -14.323 -15.398 3.709 1.00 94.94 207 LYS A C 1
ATOM 1695 O O . LYS A 1 207 ? -13.183 -15.017 3.949 1.00 94.94 207 LYS A O 1
ATOM 1700 N N . LYS A 1 208 ? -14.589 -16.674 3.392 1.00 93.50 208 LYS A N 1
ATOM 1701 C CA . LYS A 1 208 ? -13.555 -17.725 3.264 1.00 93.50 208 LYS A CA 1
ATOM 1702 C C . LYS A 1 208 ? -12.632 -17.542 2.055 1.00 93.50 208 LYS A C 1
ATOM 1704 O O . LYS A 1 208 ? -11.471 -17.945 2.111 1.00 93.50 208 LYS A O 1
ATOM 1709 N N . ARG A 1 209 ? -13.135 -16.988 0.944 1.00 94.62 209 ARG A N 1
ATOM 1710 C CA . ARG A 1 209 ? -12.335 -16.698 -0.263 1.00 94.62 209 ARG A CA 1
ATOM 1711 C C . ARG A 1 209 ? -11.450 -15.469 -0.086 1.00 94.62 209 ARG A C 1
ATOM 1713 O O . ARG A 1 209 ? -10.360 -15.441 -0.658 1.00 94.62 209 ARG A O 1
ATOM 1720 N N . ILE A 1 210 ? -11.892 -14.475 0.689 1.00 94.06 210 ILE A N 1
ATOM 1721 C CA . ILE A 1 210 ? -11.072 -13.318 1.054 1.00 94.06 210 ILE A CA 1
ATOM 1722 C C . ILE A 1 210 ? -9.845 -13.834 1.801 1.00 94.06 210 ILE A C 1
ATOM 1724 O O . ILE A 1 210 ? -9.923 -14.397 2.892 1.00 94.06 210 ILE A O 1
ATOM 1728 N N . LYS A 1 211 ? -8.681 -13.659 1.180 1.00 88.81 211 LYS A N 1
ATOM 1729 C CA . LYS A 1 211 ? -7.423 -14.111 1.759 1.00 88.81 211 LYS A CA 1
ATOM 1730 C C . LYS A 1 211 ? -7.013 -13.106 2.814 1.00 88.81 211 LYS A C 1
ATOM 1732 O O . LYS A 1 211 ? -6.585 -12.004 2.476 1.00 88.81 211 LYS A O 1
ATOM 1737 N N . ASN A 1 212 ? -7.125 -13.515 4.070 1.00 82.50 212 ASN A N 1
ATOM 1738 C CA . ASN A 1 212 ? -6.424 -12.869 5.161 1.00 82.50 212 ASN A CA 1
ATOM 1739 C C . ASN A 1 212 ? -5.009 -13.461 5.212 1.00 82.50 212 ASN A C 1
ATOM 1741 O O . ASN A 1 212 ? -4.794 -14.540 5.771 1.00 82.50 212 ASN A O 1
ATOM 1745 N N . SER A 1 213 ? -4.045 -12.796 4.568 1.00 73.56 213 SER A N 1
ATOM 1746 C CA . SER A 1 213 ? -2.650 -13.265 4.580 1.00 73.56 213 SER A CA 1
ATOM 1747 C C . SER A 1 213 ? -2.018 -13.192 5.968 1.00 73.56 213 SER A C 1
ATOM 1749 O O . SER A 1 213 ? -0.982 -13.818 6.179 1.00 73.56 213 SER A O 1
ATOM 1751 N N . SER A 1 214 ? -2.701 -12.566 6.930 1.00 66.19 214 SER A N 1
ATOM 1752 C CA . SER A 1 214 ? -2.356 -12.606 8.344 1.00 66.19 214 SER A CA 1
ATOM 1753 C C . SER A 1 214 ? -2.584 -13.927 9.044 1.00 66.19 214 SER A C 1
ATOM 1755 O O . SER A 1 214 ? -2.299 -14.019 10.221 1.00 66.19 214 SER A O 1
ATOM 1757 N N . LYS A 1 215 ? -2.984 -14.988 8.341 1.00 60.03 215 LYS A N 1
ATOM 1758 C CA . LYS A 1 215 ? -2.984 -16.355 8.876 1.00 60.03 215 LYS A CA 1
ATOM 1759 C C . LYS A 1 215 ? -1.952 -17.215 8.138 1.00 60.03 215 LYS A C 1
ATOM 1761 O O . LYS A 1 215 ? -2.278 -17.913 7.180 1.00 60.03 215 LYS A O 1
ATOM 1766 N N . GLY A 1 216 ? -0.685 -17.134 8.558 1.00 53.16 216 GLY A N 1
ATOM 1767 C CA . GLY A 1 216 ? 0.341 -18.155 8.275 1.00 53.16 216 GLY A CA 1
ATOM 1768 C C . GLY A 1 216 ? 0.850 -18.305 6.830 1.00 53.16 216 GLY A C 1
ATOM 1769 O O . GLY A 1 216 ? 1.490 -19.308 6.525 1.00 53.16 216 GLY A O 1
ATOM 1770 N N . GLN A 1 217 ? 0.600 -17.348 5.928 1.00 60.12 217 GLN A N 1
ATOM 1771 C CA . GLN A 1 217 ? 1.114 -17.384 4.542 1.00 60.12 217 GLN A CA 1
ATOM 1772 C C . GLN A 1 217 ? 1.995 -16.183 4.177 1.00 60.12 217 GLN A C 1
ATOM 1774 O O . GLN A 1 217 ? 2.195 -15.899 2.991 1.00 60.12 217 GLN A O 1
ATOM 1779 N N . TYR A 1 218 ? 2.509 -15.472 5.178 1.00 62.00 218 TYR A N 1
ATOM 1780 C CA . TYR A 1 218 ? 3.476 -14.411 4.942 1.00 62.00 218 TYR A CA 1
ATOM 1781 C C . TYR A 1 218 ? 4.806 -14.979 4.443 1.00 62.00 218 TYR A C 1
ATOM 1783 O O . TYR A 1 218 ? 5.154 -16.128 4.740 1.00 62.00 218 TYR A O 1
ATOM 1791 N N . PRO A 1 219 ? 5.570 -14.183 3.682 1.00 62.62 219 PRO A N 1
ATOM 1792 C CA . PRO A 1 219 ? 6.954 -14.510 3.435 1.00 62.62 219 PRO A CA 1
ATOM 1793 C C . PRO A 1 219 ? 7.686 -14.609 4.782 1.00 62.62 219 PRO A C 1
ATOM 1795 O O . PRO A 1 219 ? 7.262 -14.049 5.797 1.00 62.62 219 PRO A O 1
ATOM 1798 N N . GLN A 1 220 ? 8.764 -15.387 4.805 1.00 71.06 220 GLN A N 1
ATOM 1799 C CA . GLN A 1 220 ? 9.482 -15.691 6.039 1.00 71.06 220 GLN A CA 1
ATOM 1800 C C . GLN A 1 220 ? 9.944 -14.398 6.733 1.00 71.06 220 GLN A C 1
ATOM 1802 O O . GLN A 1 220 ? 10.133 -13.368 6.086 1.00 71.06 220 GLN A O 1
ATOM 1807 N N . LYS A 1 221 ? 10.176 -14.455 8.054 1.00 78.62 221 LYS A N 1
ATOM 1808 C CA . LYS A 1 221 ? 10.762 -13.364 8.868 1.00 78.62 221 LYS A CA 1
ATOM 1809 C C . LYS A 1 221 ? 11.946 -12.664 8.170 1.00 78.62 221 LYS A C 1
ATOM 1811 O O . LYS A 1 221 ? 12.175 -11.471 8.367 1.00 78.62 221 LYS A O 1
ATOM 1816 N N . ASP A 1 222 ? 12.666 -13.404 7.335 1.00 86.12 222 ASP A N 1
ATOM 1817 C CA . ASP A 1 222 ? 13.787 -12.927 6.536 1.00 86.12 222 ASP A CA 1
ATOM 1818 C C . ASP A 1 222 ? 13.399 -11.916 5.448 1.00 86.12 222 ASP A C 1
ATOM 1820 O O . ASP A 1 222 ? 14.140 -10.957 5.240 1.00 86.12 222 ASP A O 1
ATOM 1824 N N . THR A 1 223 ? 12.236 -12.039 4.805 1.00 88.38 223 THR A N 1
ATOM 1825 C CA . THR A 1 223 ? 11.782 -11.080 3.783 1.00 88.38 223 THR A CA 1
ATOM 1826 C C . THR A 1 223 ? 11.527 -9.708 4.384 1.00 88.38 223 THR A C 1
ATOM 1828 O O . THR A 1 223 ? 12.025 -8.717 3.860 1.00 88.38 223 THR A O 1
ATOM 1831 N N . TYR A 1 224 ? 10.845 -9.627 5.527 1.00 88.94 224 TYR A N 1
ATOM 1832 C CA . TYR A 1 224 ? 10.640 -8.341 6.198 1.00 88.94 224 TYR A CA 1
ATOM 1833 C C . TYR A 1 224 ? 11.945 -7.737 6.712 1.00 88.94 224 TYR A C 1
ATOM 1835 O O . TYR A 1 224 ? 12.145 -6.533 6.596 1.00 88.94 224 TYR A O 1
ATOM 1843 N N . LYS A 1 225 ? 12.885 -8.566 7.182 1.00 90.69 225 LYS A N 1
ATOM 1844 C CA . LYS A 1 225 ? 14.236 -8.100 7.520 1.00 90.69 225 LYS A CA 1
ATOM 1845 C C . LYS A 1 225 ? 14.951 -7.502 6.300 1.00 90.69 225 LYS A C 1
ATOM 1847 O O . LYS A 1 225 ? 15.609 -6.475 6.431 1.00 90.69 225 LYS A O 1
ATOM 1852 N N . ARG A 1 226 ? 14.827 -8.118 5.119 1.00 93.19 226 ARG A N 1
ATOM 1853 C CA . ARG A 1 226 ? 15.397 -7.610 3.856 1.00 93.19 226 ARG A CA 1
ATOM 1854 C C . ARG A 1 226 ? 14.721 -6.315 3.408 1.00 93.19 226 ARG A C 1
ATOM 1856 O O . ARG A 1 226 ? 15.417 -5.380 3.030 1.00 93.19 226 ARG A O 1
ATOM 1863 N N . ILE A 1 227 ? 13.395 -6.232 3.518 1.00 93.75 227 ILE A N 1
ATOM 1864 C CA . ILE A 1 227 ? 12.638 -4.997 3.278 1.00 93.75 227 ILE A CA 1
ATOM 1865 C C . ILE A 1 227 ? 13.136 -3.896 4.217 1.00 93.75 227 ILE A C 1
ATOM 1867 O O . ILE A 1 227 ? 13.453 -2.810 3.751 1.00 93.75 227 ILE A O 1
ATOM 1871 N N . ASP A 1 228 ? 13.296 -4.172 5.512 1.00 92.12 228 ASP A N 1
ATOM 1872 C CA . ASP A 1 228 ? 13.806 -3.201 6.485 1.00 92.12 228 ASP A CA 1
ATOM 1873 C C . ASP A 1 228 ? 15.235 -2.730 6.196 1.00 92.12 228 ASP A C 1
ATOM 1875 O O . ASP A 1 228 ? 15.564 -1.584 6.516 1.00 92.12 228 ASP A O 1
ATOM 1879 N N . ILE A 1 229 ? 16.078 -3.588 5.616 1.00 93.81 229 ILE A N 1
ATOM 1880 C CA . ILE A 1 229 ? 17.414 -3.214 5.137 1.00 93.81 229 ILE A CA 1
ATOM 1881 C C . ILE A 1 229 ? 17.287 -2.288 3.925 1.00 93.81 229 ILE A C 1
ATOM 1883 O O . ILE A 1 229 ? 17.862 -1.204 3.939 1.00 93.81 229 ILE A O 1
ATOM 1887 N N . LEU A 1 230 ? 16.482 -2.660 2.923 1.00 95.44 230 LEU A N 1
ATOM 1888 C CA . LEU A 1 230 ? 16.244 -1.825 1.741 1.00 95.44 230 LEU A CA 1
ATOM 1889 C C . LEU A 1 230 ? 15.661 -0.461 2.105 1.00 95.44 230 LEU A C 1
ATOM 1891 O O . LEU A 1 230 ? 16.094 0.538 1.550 1.00 95.44 230 LEU A O 1
ATOM 1895 N N . LYS A 1 231 ? 14.758 -0.389 3.089 1.00 95.12 231 LYS A N 1
ATOM 1896 C CA . LYS A 1 231 ? 14.257 0.887 3.617 1.00 95.12 231 LYS A CA 1
ATOM 1897 C C . LYS A 1 231 ? 15.396 1.801 4.075 1.00 95.12 231 LYS A C 1
ATOM 1899 O O . LYS A 1 231 ? 15.364 2.983 3.769 1.00 95.12 231 LYS A O 1
ATOM 1904 N N . SER A 1 232 ? 16.383 1.261 4.792 1.00 94.81 232 SER A N 1
ATOM 1905 C CA . SER A 1 232 ? 17.540 2.030 5.272 1.00 94.81 232 SER A CA 1
ATOM 1906 C C . SER A 1 232 ? 18.513 2.420 4.157 1.00 94.81 232 SER A C 1
ATOM 1908 O O . SER A 1 232 ? 19.142 3.470 4.243 1.00 94.81 232 SER A O 1
ATOM 1910 N N . ILE A 1 233 ? 18.626 1.606 3.105 1.00 94.88 233 ILE A N 1
ATOM 1911 C CA . ILE A 1 233 ? 19.413 1.951 1.913 1.00 94.88 233 ILE A CA 1
ATOM 1912 C C . ILE A 1 233 ? 18.727 3.093 1.155 1.00 94.88 233 ILE A C 1
ATOM 1914 O O . ILE A 1 233 ? 19.347 4.120 0.919 1.00 94.88 233 ILE A O 1
ATOM 1918 N N . ILE A 1 234 ? 17.426 2.962 0.871 1.00 95.31 234 ILE A N 1
ATOM 1919 C CA . ILE A 1 234 ? 16.617 4.005 0.221 1.00 95.31 234 ILE A CA 1
ATOM 1920 C C . ILE A 1 234 ? 16.669 5.316 1.017 1.00 95.31 234 ILE A C 1
ATOM 1922 O O . ILE A 1 234 ? 16.833 6.379 0.431 1.00 95.31 234 ILE A O 1
ATOM 1926 N N . GLU A 1 235 ? 16.541 5.250 2.346 1.00 94.56 235 GLU A N 1
ATOM 1927 C CA . GLU A 1 235 ? 16.684 6.405 3.244 1.00 94.56 235 GLU A CA 1
ATOM 1928 C C . GLU A 1 235 ? 18.018 7.121 3.026 1.00 94.56 235 GLU A C 1
ATOM 1930 O O . GLU A 1 235 ? 18.029 8.326 2.791 1.00 94.56 235 GLU A O 1
ATOM 1935 N N . SER A 1 236 ? 19.115 6.359 3.056 1.00 94.88 236 SER A N 1
ATOM 1936 C CA . SER A 1 236 ? 20.475 6.887 2.938 1.00 94.88 236 SER A CA 1
ATOM 1937 C C . SER A 1 236 ? 20.712 7.524 1.568 1.00 94.88 236 SER A C 1
ATOM 1939 O O . SER A 1 236 ? 21.223 8.639 1.491 1.00 94.88 236 SER A O 1
ATOM 1941 N N . GLU A 1 237 ? 20.294 6.856 0.488 1.00 95.00 237 GLU A N 1
ATOM 1942 C CA . GLU A 1 237 ? 20.456 7.382 -0.870 1.00 95.00 237 GLU A CA 1
ATOM 1943 C C . GLU A 1 237 ? 19.610 8.635 -1.108 1.00 95.00 237 GLU A C 1
ATOM 1945 O O . GLU A 1 237 ? 20.106 9.636 -1.622 1.00 95.00 237 GLU A O 1
ATOM 1950 N N . LEU A 1 238 ? 18.349 8.647 -0.665 1.00 92.62 238 LEU A N 1
ATOM 1951 C CA . LEU A 1 238 ? 17.511 9.838 -0.803 1.00 92.62 238 LEU A CA 1
ATOM 1952 C C . LEU A 1 238 ? 18.013 11.001 0.072 1.00 92.62 238 LEU A C 1
ATOM 1954 O O . LEU A 1 238 ? 17.921 12.154 -0.352 1.00 92.62 238 LEU A O 1
ATOM 1958 N N . GLU A 1 239 ? 18.534 10.740 1.276 1.00 92.06 239 GLU A N 1
ATOM 1959 C CA . GLU A 1 239 ? 19.131 11.778 2.129 1.00 92.06 239 GLU A CA 1
ATOM 1960 C C . GLU A 1 239 ? 20.374 12.389 1.469 1.00 92.06 239 GLU A C 1
ATOM 1962 O O . GLU A 1 239 ? 20.511 13.616 1.451 1.00 92.06 239 GLU A O 1
ATOM 1967 N N . ASN A 1 240 ? 21.231 11.562 0.863 1.00 91.44 240 ASN A N 1
ATOM 1968 C CA . ASN A 1 240 ? 22.412 12.015 0.128 1.00 91.44 240 ASN A CA 1
ATOM 1969 C C . ASN A 1 240 ? 22.038 12.883 -1.082 1.00 91.44 240 ASN A C 1
ATOM 1971 O O . ASN A 1 240 ? 22.607 13.966 -1.258 1.00 91.44 240 ASN A O 1
ATOM 1975 N N . THR A 1 241 ? 21.058 12.447 -1.877 1.00 89.50 241 THR A N 1
ATOM 1976 C CA . THR A 1 241 ? 20.599 13.164 -3.075 1.00 89.50 241 THR A CA 1
ATOM 1977 C C . THR A 1 241 ? 19.936 14.492 -2.718 1.00 89.50 241 THR A C 1
ATOM 1979 O O . THR A 1 241 ? 20.341 15.550 -3.200 1.00 89.50 241 THR A O 1
ATOM 1982 N N . TYR A 1 242 ? 18.960 14.479 -1.805 1.00 87.12 242 TYR A N 1
ATOM 1983 C CA . TYR A 1 242 ? 18.184 15.679 -1.475 1.00 87.12 242 TYR A CA 1
ATOM 1984 C C . TYR A 1 242 ? 18.820 16.568 -0.408 1.00 87.12 242 TYR A C 1
ATOM 1986 O O . TYR A 1 242 ? 18.302 17.655 -0.137 1.00 87.12 242 TYR A O 1
ATOM 1994 N N . LYS A 1 243 ? 19.915 16.122 0.222 1.00 89.06 243 LYS A N 1
ATOM 1995 C CA . LYS A 1 243 ? 20.610 16.827 1.314 1.00 89.06 243 LYS A CA 1
ATOM 1996 C C . LYS A 1 243 ? 19.653 17.280 2.422 1.00 89.06 243 LYS A C 1
ATOM 1998 O O . LYS A 1 243 ? 19.839 18.332 3.038 1.00 89.06 243 LYS A O 1
ATOM 2003 N N . ARG A 1 244 ? 18.604 16.492 2.663 1.00 86.25 244 ARG A N 1
ATOM 2004 C CA . ARG A 1 244 ? 17.598 16.719 3.703 1.00 86.25 244 ARG A CA 1
ATOM 2005 C C . ARG A 1 244 ? 17.441 15.452 4.518 1.00 86.25 244 ARG A C 1
ATOM 2007 O O . ARG A 1 244 ? 17.437 14.365 3.955 1.00 86.25 244 ARG A O 1
ATOM 2014 N N . GLY A 1 245 ? 17.249 15.613 5.824 1.00 85.62 245 GLY A N 1
ATOM 2015 C CA . GLY A 1 245 ? 17.006 14.480 6.708 1.00 85.62 245 GLY A CA 1
ATOM 2016 C C . GLY A 1 245 ? 15.713 13.772 6.320 1.00 85.62 245 GLY A C 1
ATOM 2017 O O . GLY A 1 245 ? 14.629 14.323 6.523 1.00 85.62 245 GLY A O 1
ATOM 2018 N N . ILE A 1 246 ? 15.842 12.569 5.769 1.00 87.31 246 ILE A N 1
ATOM 2019 C CA . ILE A 1 246 ? 14.740 11.642 5.524 1.00 87.31 246 ILE A CA 1
ATOM 2020 C C . ILE A 1 246 ? 14.839 10.584 6.612 1.00 87.31 246 ILE A C 1
ATOM 2022 O O . ILE A 1 246 ? 15.885 9.990 6.816 1.00 87.31 246 ILE A O 1
ATOM 2026 N N . SER A 1 247 ? 13.761 10.385 7.358 1.00 86.69 247 SER A N 1
ATOM 2027 C CA . SER A 1 247 ? 13.697 9.363 8.394 1.00 86.69 247 SER A CA 1
ATOM 2028 C C . SER A 1 247 ? 13.198 8.045 7.820 1.00 86.69 247 SER A C 1
ATOM 2030 O O . SER A 1 247 ? 12.231 8.020 7.061 1.00 86.69 247 SER A O 1
ATOM 2032 N N . LYS A 1 248 ? 13.716 6.927 8.334 1.00 85.00 248 LYS A N 1
ATOM 2033 C CA . LYS A 1 248 ? 13.189 5.576 8.100 1.00 85.00 248 LYS A CA 1
ATOM 2034 C C . LYS A 1 248 ? 11.683 5.454 8.327 1.00 85.00 248 LYS A C 1
ATOM 2036 O O . LYS A 1 248 ? 11.045 4.594 7.734 1.00 85.00 248 LYS A O 1
ATOM 2041 N N . SER A 1 249 ? 11.115 6.281 9.208 1.00 82.69 249 SER A N 1
ATOM 2042 C CA . SER A 1 249 ? 9.674 6.320 9.498 1.00 82.69 249 SER A CA 1
ATOM 2043 C C . SER A 1 249 ? 8.824 6.930 8.375 1.00 82.69 249 SER A C 1
ATOM 2045 O O . SER A 1 249 ? 7.610 6.751 8.364 1.00 82.69 249 SER A O 1
ATOM 2047 N N . GLN A 1 250 ? 9.451 7.642 7.436 1.00 89.19 250 GLN A N 1
ATOM 2048 C CA . GLN A 1 250 ? 8.815 8.181 6.231 1.00 89.19 250 GLN A CA 1
ATOM 2049 C C . GLN A 1 250 ? 8.765 7.161 5.092 1.00 89.19 250 GLN A C 1
ATOM 2051 O O . GLN A 1 250 ? 8.082 7.394 4.098 1.00 89.19 250 GLN A O 1
ATOM 2056 N N . ILE A 1 251 ? 9.494 6.052 5.226 1.00 92.00 251 ILE A N 1
ATOM 2057 C CA . ILE A 1 251 ? 9.504 4.952 4.273 1.00 92.00 251 ILE A CA 1
ATOM 2058 C C . ILE A 1 251 ? 8.767 3.797 4.933 1.00 92.00 251 ILE A C 1
ATOM 2060 O O . ILE A 1 251 ? 9.137 3.343 6.011 1.00 92.00 251 ILE A O 1
ATOM 2064 N N . ASP A 1 252 ? 7.761 3.259 4.268 1.00 90.69 252 ASP A N 1
ATOM 2065 C CA . ASP A 1 252 ? 7.154 1.988 4.635 1.00 90.69 252 ASP A CA 1
ATOM 2066 C C . ASP A 1 252 ? 7.388 0.972 3.536 1.00 90.69 252 ASP A C 1
ATOM 2068 O O . ASP A 1 252 ? 7.498 1.333 2.371 1.00 90.69 252 ASP A O 1
ATOM 2072 N N . GLY A 1 253 ? 7.475 -0.297 3.922 1.00 92.81 253 GLY A N 1
ATOM 2073 C CA . GLY A 1 253 ? 7.633 -1.419 3.010 1.00 92.81 253 GLY A CA 1
ATOM 2074 C C . GLY A 1 253 ? 6.673 -2.531 3.408 1.00 92.81 253 GLY A C 1
ATOM 2075 O O . GLY A 1 253 ? 6.510 -2.808 4.598 1.00 92.81 253 GLY A O 1
ATOM 2076 N N . THR A 1 254 ? 6.017 -3.149 2.434 1.00 91.88 254 THR A N 1
ATOM 2077 C CA . THR A 1 254 ? 5.142 -4.306 2.649 1.00 91.88 254 THR A CA 1
ATOM 2078 C C . THR A 1 254 ? 5.281 -5.296 1.506 1.00 91.88 254 THR A C 1
ATOM 2080 O O . THR A 1 254 ? 5.477 -4.890 0.362 1.00 91.88 254 THR A O 1
ATOM 2083 N N . TYR A 1 255 ? 5.186 -6.591 1.796 1.00 93.25 255 TYR A N 1
ATOM 2084 C CA . TYR A 1 255 ? 5.137 -7.619 0.762 1.00 93.25 255 TYR A CA 1
ATOM 2085 C C . TYR A 1 255 ? 3.703 -8.111 0.581 1.00 93.25 255 TYR A C 1
ATOM 2087 O O . TYR A 1 255 ? 3.050 -8.552 1.525 1.00 93.25 255 TYR A O 1
ATOM 2095 N N . ILE A 1 256 ? 3.234 -8.099 -0.663 1.00 92.12 256 ILE A N 1
ATOM 2096 C CA . ILE A 1 256 ? 1.910 -8.561 -1.058 1.00 92.12 256 ILE A CA 1
ATOM 2097 C C . ILE A 1 256 ? 2.069 -9.703 -2.056 1.00 92.12 256 ILE A C 1
ATOM 2099 O O . ILE A 1 256 ? 2.576 -9.538 -3.165 1.00 92.12 256 ILE A O 1
ATOM 2103 N N . ARG A 1 257 ? 1.586 -10.888 -1.685 1.00 89.38 257 ARG A N 1
ATOM 2104 C CA . ARG A 1 257 ? 1.737 -12.097 -2.500 1.00 89.38 257 ARG A CA 1
ATOM 2105 C C . ARG A 1 257 ? 1.111 -11.950 -3.892 1.00 89.38 257 ARG A C 1
ATOM 2107 O O . ARG A 1 257 ? -0.089 -11.705 -4.036 1.00 89.38 257 ARG A O 1
ATOM 2114 N N . GLY A 1 258 ? 1.895 -12.245 -4.926 1.00 91.38 258 GLY A N 1
ATOM 2115 C CA . GLY A 1 258 ? 1.493 -12.128 -6.328 1.00 91.38 258 GLY A CA 1
ATOM 2116 C C . GLY A 1 258 ? 1.590 -10.711 -6.890 1.00 91.38 258 GLY A C 1
ATOM 2117 O O . GLY A 1 258 ? 1.433 -10.554 -8.095 1.00 91.38 258 GLY A O 1
ATOM 2118 N N . LEU A 1 259 ? 1.859 -9.711 -6.048 1.00 94.69 259 LEU A N 1
ATOM 2119 C CA . LEU A 1 259 ? 2.301 -8.394 -6.486 1.00 94.69 259 LEU A CA 1
ATOM 2120 C C . LEU A 1 259 ? 3.816 -8.273 -6.338 1.00 94.69 259 LEU A C 1
ATOM 2122 O O . LEU A 1 259 ? 4.482 -7.949 -7.311 1.00 94.69 259 LEU A O 1
ATOM 2126 N N . GLY A 1 260 ? 4.345 -8.572 -5.151 1.00 94.94 260 GLY A N 1
ATOM 2127 C CA . GLY A 1 260 ? 5.733 -8.349 -4.768 1.00 94.94 260 GLY A CA 1
ATOM 2128 C C . GLY A 1 260 ? 5.842 -7.371 -3.603 1.00 94.94 260 GLY A C 1
ATOM 2129 O O . GLY A 1 260 ? 5.068 -7.471 -2.655 1.00 94.94 260 GLY A O 1
ATOM 2130 N N . THR A 1 261 ? 6.796 -6.445 -3.644 1.00 95.56 261 THR A N 1
ATOM 2131 C CA . THR A 1 261 ? 7.025 -5.491 -2.543 1.00 95.56 261 THR A CA 1
ATOM 2132 C C . THR A 1 261 ? 6.500 -4.112 -2.916 1.00 95.56 261 THR A C 1
ATOM 2134 O O . THR A 1 261 ? 6.757 -3.649 -4.019 1.00 95.56 261 THR A O 1
ATOM 2137 N N . ILE A 1 262 ? 5.800 -3.440 -2.005 1.00 95.88 262 ILE A N 1
ATOM 2138 C CA . ILE A 1 262 ? 5.431 -2.030 -2.142 1.00 95.88 262 ILE A CA 1
ATOM 2139 C C . ILE A 1 262 ? 6.208 -1.211 -1.121 1.00 95.88 262 ILE A C 1
ATOM 2141 O O . ILE A 1 262 ? 6.144 -1.503 0.074 1.00 95.88 262 ILE A O 1
ATOM 2145 N N . PHE A 1 263 ? 6.868 -0.156 -1.583 1.00 95.88 263 PHE A N 1
ATOM 2146 C CA . PHE A 1 263 ? 7.416 0.907 -0.761 1.00 95.88 263 PHE A CA 1
ATOM 2147 C C . PHE A 1 263 ? 6.559 2.168 -0.885 1.00 95.88 263 PHE A C 1
ATOM 2149 O O . PHE A 1 263 ? 6.212 2.582 -1.987 1.00 95.88 263 PHE A O 1
ATOM 2156 N N . THR A 1 264 ? 6.228 2.803 0.237 1.00 93.31 264 THR A N 1
ATOM 2157 C CA . THR A 1 264 ? 5.613 4.140 0.248 1.00 93.31 264 THR A CA 1
ATOM 2158 C C . THR A 1 264 ? 6.538 5.108 0.955 1.00 93.31 264 THR A C 1
ATOM 2160 O O . THR A 1 264 ? 6.892 4.865 2.105 1.00 93.31 264 THR A O 1
ATOM 2163 N N . ILE A 1 265 ? 6.902 6.192 0.284 1.00 94.00 265 ILE A N 1
ATOM 2164 C CA . ILE A 1 265 ? 7.857 7.197 0.739 1.00 94.00 265 ILE A CA 1
ATOM 2165 C C . ILE A 1 265 ? 7.129 8.533 0.804 1.00 94.00 265 ILE A C 1
ATOM 2167 O O . ILE A 1 265 ? 6.610 8.997 -0.206 1.00 94.00 265 ILE A O 1
ATOM 2171 N N . ASP A 1 266 ? 7.084 9.154 1.975 1.00 90.94 266 ASP A N 1
ATOM 2172 C CA . ASP A 1 266 ? 6.538 10.501 2.146 1.00 90.94 266 ASP A CA 1
ATOM 2173 C C . ASP A 1 266 ? 7.671 11.491 2.401 1.00 90.94 266 ASP A C 1
ATOM 2175 O O . ASP A 1 266 ? 8.185 11.593 3.514 1.00 90.94 266 ASP A O 1
ATOM 2179 N N . LEU A 1 267 ? 8.069 12.223 1.363 1.00 89.69 267 LEU A N 1
ATOM 2180 C CA . LEU A 1 267 ? 9.177 13.170 1.439 1.00 89.69 267 LEU A CA 1
ATOM 2181 C C . LEU A 1 267 ? 8.808 14.485 2.142 1.00 89.69 267 LEU A C 1
ATOM 2183 O O . LEU A 1 267 ? 9.704 15.215 2.567 1.00 89.69 267 LEU A O 1
ATOM 2187 N N . ASP A 1 268 ? 7.516 14.792 2.289 1.00 85.75 268 ASP A N 1
ATOM 2188 C CA . ASP A 1 268 ? 7.060 16.049 2.894 1.00 85.75 268 ASP A CA 1
ATOM 2189 C C . ASP A 1 268 ? 6.790 15.933 4.385 1.00 85.75 268 ASP A C 1
ATOM 2191 O O . ASP A 1 268 ? 6.694 16.955 5.078 1.00 85.75 268 ASP A O 1
ATOM 2195 N N . ARG A 1 269 ? 6.608 14.708 4.885 1.00 76.94 269 ARG A N 1
ATOM 2196 C CA . ARG A 1 269 ? 6.425 14.441 6.306 1.00 76.94 269 ARG A CA 1
ATOM 2197 C C . ARG A 1 269 ? 7.711 14.779 7.039 1.00 76.94 269 ARG A C 1
ATOM 2199 O O . ARG A 1 269 ? 8.542 13.919 7.291 1.00 76.94 269 ARG A O 1
ATOM 2206 N N . SER A 1 270 ? 7.869 16.049 7.400 1.00 59.84 270 SER A N 1
ATOM 2207 C CA . SER A 1 270 ? 9.027 16.527 8.142 1.00 59.84 270 SER A CA 1
ATOM 2208 C C . SER A 1 270 ? 9.276 15.597 9.325 1.00 59.84 270 SER A C 1
ATOM 2210 O O . SER A 1 270 ? 8.426 15.495 10.215 1.00 59.84 270 SER A O 1
ATOM 2212 N N . GLY A 1 271 ? 10.447 14.962 9.369 1.00 52.25 271 GLY A N 1
ATOM 2213 C CA . GLY A 1 271 ? 10.927 14.198 10.520 1.00 52.25 271 GLY A CA 1
ATOM 2214 C C . GLY A 1 271 ? 11.166 15.068 11.762 1.00 52.25 271 GLY A C 1
ATOM 2215 O O . GLY A 1 271 ? 12.002 14.730 12.587 1.00 52.25 271 GLY A O 1
ATOM 2216 N N . LEU A 1 272 ? 10.469 16.206 11.898 1.00 41.00 272 LEU A N 1
ATOM 2217 C CA . LEU A 1 272 ? 10.532 17.160 13.006 1.00 41.00 272 LEU A CA 1
ATOM 2218 C C . LEU A 1 272 ? 10.016 16.584 14.327 1.00 41.00 272 LEU A C 1
ATOM 2220 O O . LEU A 1 272 ? 10.253 17.187 15.368 1.00 41.00 272 LEU A O 1
ATOM 2224 N N . PHE A 1 273 ? 9.461 15.371 14.327 1.00 41.72 273 PHE A N 1
ATOM 2225 C CA . PHE A 1 273 ? 9.548 14.510 15.504 1.00 41.72 273 PHE A CA 1
ATOM 2226 C C . PHE A 1 273 ? 10.935 13.848 15.591 1.00 41.72 273 PHE A C 1
ATOM 2228 O O . PHE A 1 273 ? 11.048 12.669 15.917 1.00 41.72 273 PHE A O 1
ATOM 2235 N N . ARG A 1 274 ? 12.027 14.604 15.383 1.00 38.66 274 ARG A N 1
ATOM 2236 C CA . ARG A 1 274 ? 13.208 14.384 16.213 1.00 38.66 274 ARG A CA 1
ATOM 2237 C C . ARG A 1 274 ? 12.642 14.609 17.586 1.00 38.66 274 ARG A C 1
ATOM 2239 O O . ARG A 1 274 ? 12.314 15.751 17.900 1.00 38.66 274 ARG A O 1
ATOM 2246 N N . THR A 1 275 ? 12.400 13.514 18.307 1.00 36.62 275 THR A N 1
ATOM 2247 C CA . THR A 1 275 ? 12.011 13.514 19.707 1.00 36.62 275 THR A CA 1
ATOM 2248 C C . THR A 1 275 ? 12.708 14.715 20.298 1.00 36.62 275 THR A C 1
ATOM 2250 O O . THR A 1 275 ? 13.944 14.759 20.284 1.00 36.62 275 THR A O 1
ATOM 2253 N N . ILE A 1 276 ? 11.951 15.751 20.671 1.00 33.19 276 ILE A N 1
ATOM 2254 C CA . ILE A 1 276 ? 12.532 16.793 21.489 1.00 33.19 276 ILE A CA 1
ATOM 2255 C C . ILE A 1 276 ? 12.797 16.018 22.770 1.00 33.19 276 ILE A C 1
ATOM 2257 O O . ILE A 1 276 ? 11.935 15.897 23.634 1.00 33.19 276 ILE A O 1
ATOM 2261 N N . ASN A 1 277 ? 13.971 15.388 22.839 1.00 32.75 277 ASN A N 1
ATOM 2262 C CA . ASN A 1 277 ? 14.606 14.984 24.062 1.00 32.75 277 ASN A CA 1
ATOM 2263 C C . ASN A 1 277 ? 14.901 16.323 24.717 1.00 32.75 277 ASN A C 1
ATOM 2265 O O . ASN A 1 277 ? 16.014 16.842 24.664 1.00 32.75 277 ASN A O 1
ATOM 2269 N N . ILE A 1 278 ? 13.848 16.934 25.262 1.00 35.53 278 ILE A N 1
ATOM 2270 C CA . ILE A 1 278 ? 13.980 17.898 26.319 1.00 35.53 278 ILE A CA 1
ATOM 2271 C C . ILE A 1 278 ? 14.662 17.054 27.383 1.00 35.53 278 ILE A C 1
ATOM 2273 O O . ILE A 1 278 ? 14.016 16.287 28.095 1.00 35.53 278 ILE A O 1
ATOM 2277 N N . LYS A 1 279 ? 15.995 17.125 27.431 1.00 37.38 279 LYS A N 1
ATOM 2278 C CA . LYS A 1 279 ? 16.709 16.937 28.679 1.00 37.38 279 LYS A CA 1
ATOM 2279 C C . LYS A 1 279 ? 16.030 17.917 29.621 1.00 37.38 279 LYS A C 1
ATOM 2281 O O . LYS A 1 279 ? 16.276 19.120 29.567 1.00 37.38 279 LYS A O 1
ATOM 2286 N N . LEU A 1 280 ? 15.072 17.402 30.385 1.00 42.31 280 LEU A N 1
ATOM 2287 C CA . LEU A 1 280 ? 14.429 18.065 31.507 1.00 42.31 280 LEU A CA 1
ATOM 2288 C C . LEU A 1 280 ? 15.493 18.178 32.607 1.00 42.31 280 LEU A C 1
ATOM 2290 O O . LEU A 1 280 ? 15.383 17.571 33.663 1.00 42.31 280 LEU A O 1
ATOM 2294 N N . GLU A 1 281 ? 16.579 18.889 32.318 1.00 47.09 281 GLU A N 1
ATOM 2295 C CA . GLU A 1 281 ? 17.618 19.236 33.274 1.00 47.09 281 GLU A CA 1
ATOM 2296 C C . GLU A 1 281 ? 17.321 20.665 33.756 1.00 47.09 281 GLU A C 1
ATOM 2298 O O . GLU A 1 281 ? 17.326 21.632 32.992 1.00 47.09 281 GLU A O 1
ATOM 2303 N N . GLU A 1 282 ? 16.973 20.738 35.044 1.00 47.00 282 GLU A N 1
ATOM 2304 C CA . GLU A 1 282 ? 16.923 21.893 35.958 1.00 47.00 282 GLU A CA 1
ATOM 2305 C C . GLU A 1 282 ? 15.956 23.053 35.657 1.00 47.00 282 GLU A C 1
ATOM 2307 O O . GLU A 1 282 ? 15.347 23.577 36.588 1.00 47.00 282 GLU A O 1
ATOM 2312 N N . LYS A 1 283 ? 15.694 23.429 34.400 1.00 52.16 283 LYS A N 1
ATOM 2313 C CA . LYS A 1 283 ? 14.842 24.604 34.101 1.00 52.16 283 LYS A CA 1
ATOM 2314 C C . LYS A 1 283 ? 13.347 24.388 34.347 1.00 52.16 283 LYS A C 1
ATOM 2316 O O . LYS A 1 283 ? 12.591 25.355 34.419 1.00 52.16 283 LYS A O 1
ATOM 2321 N N . PHE A 1 284 ? 12.907 23.138 34.473 1.00 54.94 284 PHE A N 1
ATOM 2322 C CA . PHE A 1 284 ? 11.497 22.826 34.709 1.00 54.94 284 PHE A CA 1
ATOM 2323 C C . PHE A 1 284 ? 11.081 23.083 36.162 1.00 54.94 284 PHE A C 1
ATOM 2325 O O . PHE A 1 284 ? 9.932 23.437 36.395 1.00 54.94 284 PHE A O 1
ATOM 2332 N N . ASP A 1 285 ? 12.001 22.996 37.127 1.00 54.59 285 ASP A N 1
ATOM 2333 C CA . ASP A 1 285 ? 11.709 23.313 38.530 1.00 54.59 285 ASP A CA 1
ATOM 2334 C C . ASP A 1 285 ? 11.514 24.817 38.743 1.00 54.59 285 ASP A C 1
ATOM 2336 O O . ASP A 1 285 ? 10.628 25.222 39.497 1.00 54.59 285 ASP A O 1
ATOM 2340 N N . ASP A 1 286 ? 12.277 25.652 38.033 1.00 61.06 286 ASP A N 1
ATOM 2341 C CA . ASP A 1 286 ? 12.081 27.105 38.033 1.00 61.06 286 ASP A CA 1
ATOM 2342 C C . ASP A 1 286 ? 10.798 27.502 37.294 1.00 61.06 286 ASP A C 1
ATOM 2344 O O . ASP A 1 286 ? 10.090 28.410 37.731 1.00 61.06 286 ASP A O 1
ATOM 2348 N N . LEU A 1 287 ? 10.441 26.774 36.228 1.00 55.22 287 LEU A N 1
ATOM 2349 C CA . LEU A 1 287 ? 9.162 26.944 35.540 1.00 55.22 287 LEU A CA 1
ATOM 2350 C C . LEU A 1 287 ? 7.988 26.520 36.442 1.00 55.22 287 LEU A C 1
ATOM 2352 O O . LEU A 1 287 ? 7.039 27.269 36.622 1.00 55.22 287 LEU A O 1
ATOM 2356 N N . ILE A 1 288 ? 8.050 25.355 37.090 1.00 57.16 288 ILE A N 1
ATOM 2357 C CA . ILE A 1 288 ? 7.014 24.899 38.028 1.00 57.16 288 ILE A CA 1
ATOM 2358 C C . ILE A 1 288 ? 6.915 25.844 39.236 1.00 57.16 288 ILE A C 1
ATOM 2360 O O . ILE A 1 288 ? 5.808 26.125 39.697 1.00 57.16 288 ILE A O 1
ATOM 2364 N N . LYS A 1 289 ? 8.037 26.376 39.743 1.00 62.97 289 LYS A N 1
ATOM 2365 C CA . LYS A 1 289 ? 8.035 27.409 40.793 1.00 62.97 289 LYS A CA 1
ATOM 2366 C C . LYS A 1 289 ? 7.396 28.711 40.325 1.00 62.97 289 LYS A C 1
ATOM 2368 O O . LYS A 1 289 ? 6.647 29.301 41.100 1.00 62.97 289 LYS A O 1
ATOM 2373 N N . SER A 1 290 ? 7.653 29.150 39.092 1.00 61.53 290 SER A N 1
ATOM 2374 C CA . SER A 1 290 ? 7.015 30.355 38.556 1.00 61.53 290 SER A CA 1
ATOM 2375 C C . SER A 1 290 ? 5.511 30.148 38.357 1.00 61.53 290 SER A C 1
ATOM 2377 O O . SER A 1 290 ? 4.739 31.036 38.703 1.00 61.53 290 SER A O 1
ATOM 2379 N N . TYR A 1 291 ? 5.077 28.948 37.953 1.00 55.38 291 TYR A N 1
ATOM 2380 C CA . TYR A 1 291 ? 3.659 28.587 37.840 1.00 55.38 291 TYR A CA 1
ATOM 2381 C C . TYR A 1 291 ? 2.942 28.423 39.191 1.00 55.38 291 TYR A C 1
ATOM 2383 O O . TYR A 1 291 ? 1.765 28.761 39.281 1.00 55.38 291 TYR A O 1
ATOM 2391 N N . LYS A 1 292 ? 3.617 27.974 40.261 1.00 57.03 292 LYS A N 1
ATOM 2392 C CA . LYS A 1 292 ? 3.016 27.870 41.612 1.00 57.03 292 LYS A CA 1
ATOM 2393 C C . LYS A 1 292 ? 2.599 29.218 42.209 1.00 57.03 292 LYS A C 1
ATOM 2395 O O . LYS A 1 292 ? 1.747 29.238 43.092 1.00 57.03 292 LYS A O 1
ATOM 2400 N N . ASN A 1 293 ? 3.171 30.320 41.726 1.00 58.38 293 ASN A N 1
ATOM 2401 C CA . ASN A 1 293 ? 2.830 31.673 42.169 1.00 58.38 293 ASN A CA 1
ATOM 2402 C C . ASN A 1 293 ? 1.815 32.376 41.254 1.00 58.38 293 ASN A C 1
ATOM 2404 O O . ASN A 1 293 ? 1.413 33.500 41.552 1.00 58.38 293 ASN A O 1
ATOM 2408 N N . ILE A 1 294 ? 1.382 31.743 40.158 1.00 58.94 294 ILE A N 1
ATOM 2409 C CA . ILE A 1 294 ? 0.323 32.293 39.311 1.00 58.94 294 ILE A CA 1
ATOM 2410 C C . ILE A 1 294 ? -1.007 31.978 39.987 1.00 58.94 294 ILE A C 1
ATOM 2412 O O . ILE A 1 294 ? -1.470 30.837 39.987 1.00 58.94 294 ILE A O 1
ATOM 2416 N N . LYS A 1 295 ? -1.637 33.002 40.563 1.00 76.69 295 LYS A N 1
ATOM 2417 C CA . LYS A 1 295 ? -3.027 32.911 41.004 1.00 76.69 295 LYS A CA 1
ATOM 2418 C C . LYS A 1 295 ? -3.893 32.700 39.770 1.00 76.69 295 LYS A C 1
ATOM 2420 O O . LYS A 1 295 ? -4.061 33.607 38.956 1.00 76.69 295 LYS A O 1
ATOM 2425 N N . TYR A 1 296 ? -4.401 31.483 39.627 1.00 57.38 296 TYR A N 1
ATOM 2426 C CA . TYR A 1 296 ? -5.185 31.054 38.472 1.00 57.38 296 TYR A CA 1
ATOM 2427 C C . TYR A 1 296 ? -6.363 32.003 38.197 1.00 57.38 296 TYR A C 1
ATOM 2429 O O . TYR A 1 296 ? -6.622 32.348 37.047 1.00 57.38 296 TYR A O 1
ATOM 2437 N N . ASP A 1 297 ? -6.970 32.531 39.261 1.00 72.00 297 ASP A N 1
ATOM 2438 C CA . ASP A 1 297 ? -8.070 33.494 39.196 1.00 72.00 297 ASP A CA 1
ATOM 2439 C C . ASP A 1 297 ? -7.671 34.817 38.512 1.00 72.00 297 ASP A C 1
ATOM 2441 O O . ASP A 1 297 ? -8.436 35.360 37.719 1.00 72.00 297 ASP A O 1
ATOM 2445 N N . GLU A 1 298 ? -6.454 35.324 38.746 1.00 73.75 298 GLU A N 1
ATOM 2446 C CA . GLU A 1 298 ? -5.960 36.564 38.120 1.00 73.75 298 GLU A CA 1
ATOM 2447 C C . GLU A 1 298 ? -5.650 36.350 36.627 1.00 73.75 298 GLU A C 1
ATOM 2449 O O . GLU A 1 298 ? -5.909 37.222 35.788 1.00 73.75 298 GLU A O 1
ATOM 2454 N N . LEU A 1 299 ? -5.149 35.162 36.269 1.00 66.19 299 LEU A N 1
ATOM 2455 C CA . LEU A 1 299 ? -4.907 34.781 34.877 1.00 66.19 299 LEU A CA 1
ATOM 2456 C C . LEU A 1 299 ? -6.227 34.614 34.113 1.00 66.19 299 LEU A C 1
ATOM 2458 O O . LEU A 1 299 ? -6.363 35.122 32.999 1.00 66.19 299 LEU A O 1
ATOM 2462 N N . GLN A 1 300 ? -7.209 33.952 34.727 1.00 64.38 300 GLN A N 1
ATOM 2463 C CA . GLN A 1 300 ? -8.529 33.752 34.143 1.00 64.38 300 GLN A CA 1
ATOM 2464 C C . GLN A 1 300 ? -9.250 35.090 33.938 1.00 64.38 300 GLN A C 1
ATOM 2466 O O . GLN A 1 300 ? -9.713 35.360 32.832 1.00 64.38 300 GLN A O 1
ATOM 2471 N N . GLN A 1 301 ? -9.223 35.988 34.929 1.00 77.94 301 GLN A N 1
ATOM 2472 C CA . GLN A 1 301 ? -9.763 37.347 34.788 1.00 77.94 301 GLN A CA 1
ATOM 2473 C C . GLN A 1 301 ? -9.065 38.143 33.676 1.00 77.94 301 GLN A C 1
ATOM 2475 O O . GLN A 1 301 ? -9.713 38.878 32.928 1.00 77.94 301 GLN A O 1
ATOM 2480 N N . THR A 1 302 ? -7.746 37.994 33.526 1.00 79.00 302 THR A N 1
ATOM 2481 C CA . THR A 1 302 ? -6.995 38.671 32.458 1.00 79.00 302 THR A CA 1
ATOM 2482 C C . THR A 1 302 ? -7.382 38.137 31.079 1.00 79.00 302 THR A C 1
ATOM 2484 O O . THR A 1 302 ? -7.591 38.924 30.152 1.00 79.00 302 THR A O 1
ATOM 2487 N N . LEU A 1 303 ? -7.521 36.817 30.937 1.00 73.25 303 LEU A N 1
ATOM 2488 C CA . LEU A 1 303 ? -7.943 36.175 29.691 1.00 73.25 303 LEU A CA 1
ATOM 2489 C C . LEU A 1 303 ? -9.386 36.533 29.329 1.00 73.25 303 LEU A C 1
ATOM 2491 O O . LEU A 1 303 ? -9.649 36.879 28.178 1.00 73.25 303 LEU A O 1
ATOM 2495 N N . GLU A 1 304 ? -10.300 36.536 30.299 1.00 82.00 304 GLU A N 1
ATOM 2496 C CA . GLU A 1 304 ? -11.690 36.960 30.108 1.00 82.00 304 GLU A CA 1
ATOM 2497 C C . GLU A 1 304 ? -11.767 38.432 29.685 1.00 82.00 304 GLU A C 1
ATOM 2499 O O . GLU A 1 304 ? -12.465 38.769 28.725 1.00 82.00 304 GLU A O 1
ATOM 2504 N N . LYS A 1 305 ? -10.978 39.313 30.315 1.00 88.00 305 LYS A N 1
ATOM 2505 C CA . LYS A 1 305 ? -10.896 40.732 29.939 1.00 88.00 305 LYS A CA 1
ATOM 2506 C C . LYS A 1 305 ? -10.350 40.917 28.520 1.00 88.00 305 LYS A C 1
ATOM 2508 O O . LYS A 1 305 ? -10.917 41.693 27.751 1.00 88.00 305 LYS A O 1
ATOM 2513 N N . GLN A 1 306 ? -9.300 40.184 28.142 1.00 84.50 306 GLN A N 1
ATOM 2514 C CA . GLN A 1 306 ? -8.733 40.229 26.789 1.00 84.50 306 GLN A CA 1
ATOM 2515 C C . GLN A 1 306 ? -9.691 39.663 25.734 1.00 84.50 306 GLN A C 1
ATOM 2517 O O . GLN A 1 306 ? -9.807 40.228 24.644 1.00 84.50 306 GLN A O 1
ATOM 2522 N N . ALA A 1 307 ? -10.389 38.567 26.039 1.00 77.00 307 ALA A N 1
ATOM 2523 C CA . ALA A 1 307 ? -11.393 37.977 25.161 1.00 77.00 307 ALA A CA 1
ATOM 2524 C C . ALA A 1 307 ? -12.579 38.931 24.959 1.00 77.00 307 ALA A C 1
ATOM 2526 O O . ALA A 1 307 ? -13.007 39.152 23.823 1.00 77.00 307 ALA A O 1
ATOM 2527 N N . LEU A 1 308 ? -13.049 39.572 26.034 1.00 87.62 308 LEU A N 1
ATOM 2528 C CA . LEU A 1 308 ? -14.107 40.577 25.979 1.00 87.62 308 LEU A CA 1
ATOM 2529 C C . LEU A 1 308 ? -13.685 41.798 25.151 1.00 87.62 308 LEU A C 1
ATOM 2531 O O . LEU A 1 308 ? -14.464 42.285 24.333 1.00 87.62 308 LEU A O 1
ATOM 2535 N N . GLU A 1 309 ? -12.454 42.285 25.315 1.00 90.00 309 GLU A N 1
ATOM 2536 C CA . GLU A 1 309 ? -11.942 43.426 24.551 1.00 90.00 309 GLU A CA 1
ATOM 2537 C C . GLU A 1 309 ? -11.777 43.095 23.058 1.00 90.00 309 GLU A C 1
ATOM 2539 O O . GLU A 1 309 ? -12.176 43.887 22.199 1.00 90.00 309 GLU A O 1
ATOM 2544 N N . LYS A 1 310 ? -11.262 41.901 22.727 1.00 86.19 310 LYS A N 1
ATOM 2545 C CA . LYS A 1 310 ? -11.188 41.410 21.339 1.00 86.19 310 LYS A CA 1
ATOM 2546 C C . LYS A 1 310 ? -12.577 41.270 20.715 1.00 86.19 310 LYS A C 1
ATOM 2548 O O . LYS A 1 310 ? -12.768 41.694 19.577 1.00 86.19 310 LYS A O 1
ATOM 2553 N N . SER A 1 311 ? -13.544 40.737 21.462 1.00 77.44 311 SER A N 1
ATOM 2554 C CA . SER A 1 311 ? -14.938 40.616 21.021 1.00 77.44 311 SER A CA 1
ATOM 2555 C C . SER A 1 311 ? -15.569 41.988 20.753 1.00 77.44 311 SER A C 1
ATOM 2557 O O . SER A 1 311 ? -16.120 42.213 19.675 1.00 77.44 311 SER A O 1
ATOM 2559 N N . LYS A 1 312 ? -15.390 42.962 21.659 1.00 90.44 312 LYS A N 1
ATOM 2560 C CA . LYS A 1 312 ? -15.857 44.347 21.460 1.00 90.44 312 LYS A CA 1
ATOM 2561 C C . LYS A 1 312 ? -15.267 44.985 20.199 1.00 90.44 312 LYS A C 1
ATOM 2563 O O . LYS A 1 312 ? -16.020 45.543 19.404 1.00 90.44 312 LYS A O 1
ATOM 2568 N N . LYS A 1 313 ? -13.955 44.843 19.971 1.00 90.00 313 LYS A N 1
ATOM 2569 C CA . LYS A 1 313 ? -13.284 45.342 18.753 1.00 90.00 313 LYS A CA 1
ATOM 2570 C C . LYS A 1 313 ? -13.816 44.674 17.480 1.00 90.00 313 LYS A C 1
ATOM 2572 O O . LYS A 1 313 ? -13.990 45.342 16.465 1.00 90.00 313 LYS A O 1
ATOM 2577 N N . ALA A 1 314 ? -14.106 43.373 17.522 1.00 78.19 314 ALA A N 1
ATOM 2578 C CA . ALA A 1 314 ? -14.687 42.655 16.388 1.00 78.19 314 ALA A CA 1
ATOM 2579 C C . ALA A 1 314 ? -16.124 43.115 16.078 1.00 78.19 314 ALA A C 1
ATOM 2581 O O . ALA A 1 314 ? -16.471 43.297 14.909 1.00 78.19 314 ALA A O 1
ATOM 2582 N N . ILE A 1 315 ? -16.940 43.356 17.110 1.00 83.62 315 ILE A N 1
ATOM 2583 C CA . ILE A 1 315 ? -18.307 43.879 16.967 1.00 83.62 315 ILE A CA 1
ATOM 2584 C C . ILE A 1 315 ? -18.288 45.299 16.387 1.00 83.62 315 ILE A C 1
ATOM 2586 O O . ILE A 1 315 ? -19.038 45.572 15.454 1.00 83.62 315 ILE A O 1
ATOM 2590 N N . GLU A 1 316 ? -17.422 46.187 16.883 1.00 89.31 316 GLU A N 1
ATOM 2591 C CA . GLU A 1 316 ? -17.241 47.545 16.340 1.00 89.31 316 GLU A CA 1
ATOM 2592 C C . GLU A 1 316 ? -16.856 47.516 14.857 1.00 89.31 316 GLU A C 1
ATOM 2594 O O . GLU A 1 316 ? -17.548 48.103 14.026 1.00 89.31 316 GLU A O 1
ATOM 2599 N N . LYS A 1 317 ? -15.835 46.727 14.497 1.00 89.19 317 LYS A N 1
ATOM 2600 C CA . LYS A 1 317 ? -15.405 46.558 13.101 1.00 89.19 317 LYS A CA 1
ATOM 2601 C C . LYS A 1 317 ? -16.524 46.017 12.207 1.00 89.19 317 LYS A C 1
ATOM 2603 O O . LYS A 1 317 ? -16.638 46.393 11.042 1.00 89.19 317 LYS A O 1
ATOM 2608 N N . THR A 1 318 ? -17.358 45.126 12.739 1.00 79.25 318 THR A N 1
ATOM 2609 C CA . THR A 1 318 ? -18.510 44.576 12.012 1.00 79.25 318 THR A CA 1
ATOM 2610 C C . THR A 1 318 ? -19.606 45.626 11.833 1.00 79.25 318 THR A C 1
ATOM 2612 O O . THR A 1 318 ? -20.167 45.729 10.745 1.00 79.25 318 THR A O 1
ATOM 2615 N N . LYS A 1 319 ? -19.871 46.456 12.853 1.00 86.94 319 LYS A N 1
ATOM 2616 C CA . LYS A 1 319 ? -20.810 47.586 12.763 1.00 86.94 319 LYS A CA 1
ATOM 2617 C C . LYS A 1 319 ? -20.372 48.615 11.721 1.00 86.94 319 LYS A C 1
ATOM 2619 O O . LYS A 1 319 ? -21.225 49.101 10.983 1.00 86.94 319 LYS A O 1
ATOM 2624 N N . GLU A 1 320 ? -19.081 48.932 11.635 1.00 90.44 320 GLU A N 1
ATOM 2625 C CA . GLU A 1 320 ? -18.559 49.846 10.609 1.00 90.44 320 GLU A CA 1
ATOM 2626 C C . GLU A 1 320 ? -18.749 49.288 9.196 1.00 90.44 320 GLU A C 1
ATOM 2628 O O . GLU A 1 320 ? -19.330 49.968 8.351 1.00 90.44 320 GLU A O 1
ATOM 2633 N N . LYS A 1 321 ? -18.389 48.017 8.966 1.00 85.56 321 LYS A N 1
ATOM 2634 C CA . LYS A 1 321 ? -18.626 47.344 7.675 1.00 85.56 321 LYS A CA 1
ATOM 2635 C C . LYS A 1 321 ? -20.103 47.320 7.277 1.00 85.56 321 LYS A C 1
ATOM 2637 O O . LYS A 1 321 ? -20.435 47.479 6.104 1.00 85.56 321 LYS A O 1
ATOM 2642 N N . LEU A 1 322 ? -20.997 47.122 8.247 1.00 81.44 322 LEU A N 1
ATOM 2643 C CA . LEU A 1 322 ? -22.444 47.147 8.023 1.00 81.44 322 LEU A CA 1
ATOM 2644 C C . LEU A 1 322 ? -22.937 48.546 7.643 1.00 81.44 322 LEU A C 1
ATOM 2646 O O . LEU A 1 322 ? -23.739 48.670 6.722 1.00 81.44 322 LEU A O 1
ATOM 2650 N N . LYS A 1 323 ? -22.438 49.600 8.301 1.00 90.38 323 LYS A N 1
ATOM 2651 C CA . LYS A 1 323 ? -22.751 50.990 7.931 1.00 90.38 323 LYS A CA 1
ATOM 2652 C C . LYS A 1 323 ? -22.278 51.322 6.516 1.00 90.38 323 LYS A C 1
ATOM 2654 O O . LYS A 1 323 ? -23.026 51.944 5.768 1.00 90.38 323 LYS A O 1
ATOM 2659 N N . GLU A 1 324 ? -21.076 50.889 6.147 1.00 88.62 324 GLU A N 1
ATOM 2660 C CA . GLU A 1 324 ? -20.516 51.090 4.807 1.00 88.62 324 GLU A CA 1
ATOM 2661 C C . GLU A 1 324 ? -21.333 50.351 3.736 1.00 88.62 324 GLU A C 1
ATOM 2663 O O . GLU A 1 324 ? -21.720 50.941 2.729 1.00 88.62 324 GLU A O 1
ATOM 2668 N N . SER A 1 325 ? -21.715 49.099 4.011 1.00 81.88 325 SER A N 1
ATOM 2669 C CA . SER A 1 325 ? -22.573 48.306 3.120 1.00 81.88 325 SER A CA 1
ATOM 2670 C C . SER A 1 325 ? -23.962 48.935 2.948 1.00 81.88 325 SER A C 1
ATOM 2672 O O . SER A 1 325 ? -24.470 49.023 1.834 1.00 81.88 325 SER A O 1
ATOM 2674 N N . LEU A 1 326 ? -24.571 49.427 4.034 1.00 84.44 326 LEU A N 1
ATOM 2675 C CA . LEU A 1 326 ? -25.865 50.118 3.984 1.00 84.44 326 LEU A CA 1
ATOM 2676 C C . LEU A 1 326 ? -25.796 51.436 3.208 1.00 84.44 326 LEU A C 1
ATOM 2678 O O . LEU A 1 326 ? -26.765 51.796 2.541 1.00 84.44 326 LEU A O 1
ATOM 2682 N N . LYS A 1 327 ? -24.667 52.150 3.278 1.00 89.56 327 LYS A N 1
ATOM 2683 C CA . LYS A 1 327 ? -24.439 53.354 2.475 1.00 89.56 327 LYS A CA 1
ATOM 2684 C C . LYS A 1 327 ? -24.377 53.009 0.983 1.00 89.56 327 LYS A C 1
ATOM 2686 O O . LYS A 1 327 ? -25.092 53.630 0.206 1.00 89.56 327 LYS A O 1
ATOM 2691 N N . GLY A 1 328 ? -23.627 51.969 0.612 1.00 85.19 328 GLY A N 1
ATOM 2692 C CA . GLY A 1 328 ? -23.551 51.494 -0.774 1.00 85.19 328 GLY A CA 1
ATOM 2693 C C . GLY A 1 328 ? -24.899 51.027 -1.334 1.00 85.19 328 GLY A C 1
ATOM 2694 O O . GLY A 1 328 ? -25.223 51.325 -2.478 1.00 85.19 328 GLY A O 1
ATOM 2695 N N . ILE A 1 329 ? -25.725 50.361 -0.518 1.00 80.50 329 ILE A N 1
ATOM 2696 C CA . ILE A 1 329 ? -27.085 49.959 -0.919 1.00 80.50 329 ILE A CA 1
ATOM 2697 C C . ILE A 1 329 ? -27.980 51.184 -1.142 1.00 80.50 329 ILE A C 1
ATOM 2699 O O . ILE A 1 329 ? -28.702 51.227 -2.133 1.00 80.50 329 ILE A O 1
ATOM 2703 N N . LYS A 1 330 ? -27.929 52.194 -0.261 1.00 83.75 330 LYS A N 1
ATOM 2704 C CA . LYS A 1 330 ? -28.702 53.435 -0.445 1.00 83.75 330 LYS A CA 1
ATOM 2705 C C . LYS A 1 330 ? -28.305 54.176 -1.721 1.00 83.75 330 LYS A C 1
ATOM 2707 O O . LYS A 1 330 ? -29.182 54.534 -2.495 1.00 83.75 330 LYS A O 1
ATOM 2712 N N . GLU A 1 331 ? -27.005 54.331 -1.964 1.00 84.00 331 GLU A N 1
ATOM 2713 C CA . GLU A 1 331 ? -26.487 54.960 -3.187 1.00 84.00 331 GLU A CA 1
ATOM 2714 C C . GLU A 1 331 ? -26.853 54.154 -4.450 1.00 84.00 331 GLU A C 1
ATOM 2716 O O . GLU A 1 331 ? -27.115 54.733 -5.502 1.00 84.00 331 GLU A O 1
ATOM 2721 N N . GLY A 1 332 ? -26.900 52.819 -4.355 1.00 78.31 332 GLY A N 1
ATOM 2722 C CA . GLY A 1 332 ? -27.354 51.942 -5.436 1.00 78.31 332 GLY A CA 1
ATOM 2723 C C . GLY A 1 332 ? -28.837 52.120 -5.762 1.00 78.31 332 GLY A C 1
ATOM 2724 O O . GLY A 1 332 ? -29.182 52.289 -6.927 1.00 78.31 332 GLY A O 1
ATOM 2725 N N . ILE A 1 333 ? -29.697 52.157 -4.739 1.00 78.25 333 ILE A N 1
ATOM 2726 C CA . ILE A 1 333 ? -31.144 52.370 -4.903 1.00 78.25 333 ILE A CA 1
ATOM 2727 C C . ILE A 1 333 ? -31.432 53.762 -5.483 1.00 78.25 333 ILE A C 1
ATOM 2729 O O . ILE A 1 333 ? -32.265 53.886 -6.374 1.00 78.25 333 ILE A O 1
ATOM 2733 N N . GLU A 1 334 ? -30.731 54.806 -5.030 1.00 76.31 334 GLU A N 1
ATOM 2734 C CA . GLU A 1 334 ? -30.890 56.163 -5.578 1.00 76.31 334 GLU A CA 1
ATOM 2735 C C . GLU A 1 334 ? -30.499 56.229 -7.064 1.00 76.31 334 GLU A C 1
ATOM 2737 O O . GLU A 1 334 ? -31.234 56.812 -7.860 1.00 76.31 334 GLU A O 1
ATOM 2742 N N . LYS A 1 335 ? -29.416 55.549 -7.469 1.00 75.00 335 LYS A N 1
ATOM 2743 C CA . LYS A 1 335 ? -29.023 55.441 -8.886 1.00 75.00 335 LYS A CA 1
ATOM 2744 C C . LYS A 1 335 ? -29.999 54.621 -9.727 1.00 75.00 335 LYS A C 1
ATOM 2746 O O . LYS A 1 335 ? -30.198 54.928 -10.897 1.00 75.00 335 LYS A O 1
ATOM 2751 N N . GLU A 1 336 ? -30.595 53.576 -9.164 1.00 66.31 336 GLU A N 1
ATOM 2752 C CA . GLU A 1 336 ? -31.532 52.708 -9.884 1.00 66.31 336 GLU A CA 1
ATOM 2753 C C . GLU A 1 336 ? -32.902 53.386 -10.084 1.00 66.31 336 GLU A C 1
ATOM 2755 O O . GLU A 1 336 ? -33.548 53.189 -11.114 1.00 66.31 336 GLU A O 1
ATOM 2760 N N . ILE A 1 337 ? -33.301 54.269 -9.160 1.00 63.97 337 ILE A N 1
ATOM 2761 C CA . ILE A 1 337 ? -34.500 55.114 -9.287 1.00 63.97 337 ILE A CA 1
ATOM 2762 C C . ILE A 1 337 ? -34.310 56.214 -10.351 1.00 63.97 337 ILE A C 1
ATOM 2764 O O . ILE A 1 337 ? -35.276 56.590 -11.014 1.00 63.97 337 ILE A O 1
ATOM 2768 N N . GLU A 1 338 ? -33.082 56.684 -10.595 1.00 57.09 338 GLU A N 1
ATOM 2769 C CA . GLU A 1 338 ? -32.789 57.712 -11.610 1.00 57.09 338 GLU A CA 1
ATOM 2770 C C . GLU A 1 338 ? -32.750 57.161 -13.058 1.00 57.09 338 GLU A C 1
ATOM 2772 O O . GLU A 1 338 ? -32.807 57.927 -14.020 1.00 57.09 338 GLU A O 1
ATOM 2777 N N . ILE A 1 339 ? -32.723 55.832 -13.246 1.00 55.78 339 ILE A N 1
ATOM 2778 C CA . ILE A 1 339 ? -32.578 55.181 -14.568 1.00 55.78 339 ILE A CA 1
ATOM 2779 C C . ILE A 1 339 ? -33.917 54.666 -15.144 1.00 55.78 339 ILE A C 1
ATOM 2781 O O . ILE A 1 339 ? -33.974 54.217 -16.290 1.00 55.78 339 ILE A O 1
ATOM 2785 N N . GLN A 1 340 ? -35.051 54.819 -14.448 1.00 47.16 340 GLN A N 1
ATOM 2786 C CA . GLN A 1 340 ? -36.373 54.553 -15.043 1.00 47.16 340 GLN A CA 1
ATOM 2787 C C . GLN A 1 340 ? -36.901 55.739 -15.873 1.00 47.16 340 GLN A C 1
ATOM 2789 O O . GLN A 1 340 ? -37.934 56.333 -15.580 1.00 47.16 340 GLN A O 1
ATOM 2794 N N . SER A 1 341 ? -36.224 56.032 -16.985 1.00 48.12 341 SER A N 1
ATOM 2795 C CA . SER A 1 341 ? -36.884 56.551 -18.187 1.00 48.12 341 SER A CA 1
ATOM 2796 C C . SER A 1 341 ? -36.539 55.621 -19.349 1.00 48.12 341 SER A C 1
ATOM 2798 O O . SER A 1 341 ? -35.391 55.478 -19.754 1.00 48.12 341 SER A O 1
ATOM 2800 N N . VAL A 1 342 ? -37.551 54.880 -19.793 1.00 53.31 342 VAL A N 1
ATOM 2801 C CA . VAL A 1 342 ? -37.457 53.760 -20.736 1.00 53.31 342 VAL A CA 1
ATOM 2802 C C . VAL A 1 342 ? -37.120 54.256 -22.147 1.00 53.31 342 VAL A C 1
ATOM 2804 O O . VAL A 1 342 ? -37.842 55.100 -22.677 1.00 53.31 342 VAL A O 1
ATOM 2807 N N . PRO A 1 343 ? -36.143 53.624 -22.822 1.00 44.69 343 PRO A N 1
ATOM 2808 C CA . PRO A 1 343 ? -36.332 53.271 -24.222 1.00 44.69 343 PRO A CA 1
ATOM 2809 C C . PRO A 1 343 ? -36.138 51.767 -24.467 1.00 44.69 343 PRO A C 1
ATOM 2811 O O . PRO A 1 343 ? -35.386 51.069 -23.792 1.00 44.69 343 PRO A O 1
ATOM 2814 N N . SER A 1 344 ? -36.885 51.287 -25.457 1.00 50.56 344 SER A N 1
ATOM 2815 C CA . SER A 1 344 ? -37.058 49.900 -25.889 1.00 50.56 344 SER A CA 1
ATOM 2816 C C . SER A 1 344 ? -35.765 49.091 -26.044 1.00 50.56 344 SER A C 1
ATOM 2818 O O . SER A 1 344 ? -34.838 49.510 -26.736 1.00 50.56 344 SER A O 1
ATOM 2820 N N . ILE A 1 345 ? -35.781 47.879 -25.488 1.00 40.03 345 ILE A N 1
ATOM 2821 C CA . ILE A 1 345 ? -34.745 46.847 -25.610 1.00 40.03 345 ILE A CA 1
ATOM 2822 C C . ILE A 1 345 ? -34.727 46.295 -27.054 1.00 40.03 345 ILE A C 1
ATOM 2824 O O . ILE A 1 345 ? -35.744 45.750 -27.492 1.00 40.03 345 ILE A O 1
ATOM 2828 N N . PRO A 1 346 ? -33.612 46.391 -27.803 1.00 53.47 346 PRO A N 1
ATOM 2829 C CA . PRO A 1 346 ? -33.434 45.658 -29.054 1.00 53.47 346 PRO A CA 1
ATOM 2830 C C . PRO A 1 346 ? -33.134 44.168 -28.784 1.00 53.47 346 PRO A C 1
ATOM 2832 O O . PRO A 1 346 ? -32.616 43.822 -27.720 1.00 53.47 346 PRO A O 1
ATOM 2835 N N . PRO A 1 347 ? -33.455 43.265 -29.729 1.00 47.69 347 PRO A N 1
ATOM 2836 C CA . PRO A 1 347 ? -33.289 41.825 -29.550 1.00 47.69 347 PRO A CA 1
ATOM 2837 C C . PRO A 1 347 ? -31.820 41.425 -29.352 1.00 47.69 347 PRO A C 1
ATOM 2839 O O . PRO A 1 347 ? -30.915 41.972 -29.980 1.00 47.69 347 PRO A O 1
ATOM 2842 N N . ALA A 1 348 ? -31.616 40.447 -28.465 1.00 43.31 348 ALA A N 1
ATOM 2843 C CA . ALA A 1 348 ? -30.312 39.967 -28.025 1.00 43.31 348 ALA A CA 1
ATOM 2844 C C . ALA A 1 348 ? -29.420 39.503 -29.198 1.00 43.31 348 ALA A C 1
ATOM 2846 O O . ALA A 1 348 ? -29.887 38.741 -30.054 1.00 43.31 348 ALA A O 1
ATOM 2847 N N . PRO A 1 349 ? -28.136 39.908 -29.234 1.00 44.41 349 PRO A N 1
ATOM 2848 C CA . PRO A 1 349 ? -27.193 39.410 -30.222 1.00 44.41 349 PRO A CA 1
ATOM 2849 C C . PRO A 1 349 ? -26.910 37.924 -29.980 1.00 44.41 349 PRO A C 1
ATOM 2851 O O . PRO A 1 349 ? -26.663 37.492 -28.852 1.00 44.41 349 PRO A O 1
ATOM 2854 N N . LYS A 1 350 ? -26.941 37.140 -31.061 1.00 47.66 350 LYS A N 1
ATOM 2855 C CA . LYS A 1 350 ? -26.409 35.776 -31.083 1.00 47.66 350 LYS A CA 1
ATOM 2856 C C . LYS A 1 350 ? -24.896 35.867 -30.900 1.00 47.66 350 LYS A C 1
ATOM 2858 O O . LYS A 1 350 ? -24.220 36.491 -31.711 1.00 47.66 350 LYS A O 1
ATOM 2863 N N . ILE A 1 351 ? -24.396 35.300 -29.809 1.00 43.69 351 ILE A N 1
ATOM 2864 C CA . ILE A 1 351 ? -22.963 35.157 -29.558 1.00 43.69 351 ILE A CA 1
ATOM 2865 C C . ILE A 1 351 ? -22.549 33.833 -30.202 1.00 43.69 351 ILE A C 1
ATOM 2867 O O . ILE A 1 351 ? -22.898 32.769 -29.688 1.00 43.69 351 ILE A O 1
ATOM 2871 N N . ASP A 1 352 ? -21.855 33.912 -31.335 1.00 48.03 352 ASP A N 1
ATOM 2872 C CA . ASP A 1 352 ? -21.169 32.771 -31.942 1.00 48.03 352 ASP A CA 1
ATOM 2873 C C . ASP A 1 352 ? -19.913 32.460 -31.111 1.00 48.03 352 ASP A C 1
ATOM 2875 O O . ASP A 1 352 ? -19.050 33.313 -30.909 1.00 48.03 352 ASP A O 1
ATOM 2879 N N . PHE A 1 353 ? -19.840 31.239 -30.576 1.00 46.97 353 PHE A N 1
ATOM 2880 C CA . PHE A 1 353 ? -18.752 30.747 -29.716 1.00 46.97 353 PHE A CA 1
ATOM 2881 C C . PHE A 1 353 ? -17.656 29.999 -30.503 1.00 46.97 353 PHE A C 1
ATOM 2883 O O . PHE A 1 353 ? -16.943 29.182 -29.924 1.00 46.97 353 PHE A O 1
ATOM 2890 N N . GLU A 1 354 ? -17.519 30.232 -31.811 1.00 45.84 354 GLU A N 1
ATOM 2891 C CA . GLU A 1 354 ? -16.664 29.385 -32.659 1.00 45.84 354 GLU A CA 1
ATOM 2892 C C . GLU A 1 354 ? -15.154 29.684 -32.612 1.00 45.84 354 GLU A C 1
ATOM 2894 O O . GLU A 1 354 ? -14.393 28.803 -32.984 1.00 45.84 354 GLU A O 1
ATOM 2899 N N . ASP A 1 355 ? -14.684 30.794 -32.027 1.00 45.84 355 ASP A N 1
ATOM 2900 C CA . ASP A 1 355 ? -13.247 31.147 -32.053 1.00 45.84 355 ASP A CA 1
ATOM 2901 C C . ASP A 1 355 ? -12.648 31.501 -30.675 1.00 45.84 355 ASP A C 1
ATOM 2903 O O . ASP A 1 355 ? -11.986 32.526 -30.504 1.00 45.84 355 ASP A O 1
ATOM 2907 N N . ILE A 1 356 ? -12.846 30.657 -29.655 1.00 46.03 356 ILE A N 1
ATOM 2908 C CA . ILE A 1 356 ? -12.003 30.714 -28.444 1.00 46.03 356 ILE A CA 1
ATOM 2909 C C . ILE A 1 356 ? -10.899 29.663 -28.579 1.00 46.03 356 ILE A C 1
ATOM 2911 O O . ILE A 1 356 ? -10.971 28.575 -28.005 1.00 46.03 356 ILE A O 1
ATOM 2915 N N . GLU A 1 357 ? -9.857 29.996 -29.346 1.00 49.16 357 GLU A N 1
ATOM 2916 C CA . GLU A 1 357 ? -8.573 29.299 -29.267 1.00 49.16 357 GLU A CA 1
ATOM 2917 C C . GLU A 1 357 ? -8.047 29.432 -27.832 1.00 49.16 357 GLU A C 1
ATOM 2919 O O . GLU A 1 357 ? -7.616 30.501 -27.389 1.00 49.16 357 GLU A O 1
ATOM 2924 N N . PHE A 1 358 ? -8.134 28.344 -27.065 1.00 48.44 358 PHE A N 1
ATOM 2925 C CA . PHE A 1 358 ? -7.593 28.302 -25.715 1.00 48.44 358 PHE A CA 1
ATOM 2926 C C . PHE A 1 358 ? -6.073 28.483 -25.792 1.00 48.44 358 PHE A C 1
ATOM 2928 O O . PHE A 1 358 ? -5.341 27.634 -26.299 1.00 48.44 358 PHE A O 1
ATOM 2935 N N . SER A 1 359 ? -5.650 29.645 -25.300 1.00 48.91 359 SER A N 1
ATOM 2936 C CA . SER A 1 359 ? -4.293 30.173 -25.217 1.00 48.91 359 SER A CA 1
ATOM 2937 C C . SER A 1 359 ? -3.214 29.115 -24.967 1.00 48.91 359 SER A C 1
ATOM 2939 O O . SER A 1 359 ? -3.330 28.312 -24.039 1.00 48.91 359 SER A O 1
ATOM 2941 N N . GLY A 1 360 ? -2.126 29.185 -25.740 1.00 60.41 360 GLY A N 1
ATOM 2942 C CA . GLY A 1 360 ? -0.932 28.360 -25.558 1.00 60.41 360 GLY A CA 1
ATOM 2943 C C . GLY A 1 360 ? -0.405 28.364 -24.119 1.00 60.41 360 GLY A C 1
ATOM 2944 O O . GLY A 1 360 ? -0.501 29.374 -23.416 1.00 60.41 360 GLY A O 1
ATOM 2945 N N . LYS A 1 361 ? 0.154 27.217 -23.694 1.00 69.75 361 LYS A N 1
ATOM 2946 C CA . LYS A 1 361 ? 0.826 27.043 -22.395 1.00 69.75 361 LYS A CA 1
ATOM 2947 C C . LYS A 1 361 ? 1.730 28.246 -22.128 1.00 69.75 361 LYS A C 1
ATOM 2949 O O . LYS A 1 361 ? 2.511 28.651 -22.993 1.00 69.75 361 LYS A O 1
ATOM 2954 N N . SER A 1 362 ? 1.630 28.843 -20.944 1.00 81.75 362 SER A N 1
ATOM 2955 C CA . SER A 1 362 ? 2.483 29.980 -20.630 1.00 81.75 362 SER A CA 1
ATOM 2956 C C . SER A 1 362 ? 3.938 29.498 -20.535 1.00 81.75 362 SER A C 1
ATOM 2958 O O . SER A 1 362 ? 4.206 28.387 -20.083 1.00 81.75 362 SER A O 1
ATOM 2960 N N . LYS A 1 363 ? 4.921 30.337 -20.901 1.00 84.19 363 LYS A N 1
ATOM 2961 C CA . LYS A 1 363 ? 6.360 30.011 -20.737 1.00 84.19 363 LYS A CA 1
ATOM 2962 C C . LYS A 1 363 ? 6.732 29.592 -19.305 1.00 84.19 363 LYS A C 1
ATOM 2964 O O . LYS A 1 363 ? 7.786 29.003 -19.079 1.00 84.19 363 LYS A O 1
ATOM 2969 N N . LYS A 1 364 ? 5.899 29.952 -18.325 1.00 85.31 364 LYS A N 1
ATOM 2970 C CA . LYS A 1 364 ? 6.060 29.558 -16.930 1.00 85.31 364 LYS A CA 1
ATOM 2971 C C . LYS A 1 364 ? 5.725 28.081 -16.716 1.00 85.31 364 LYS A C 1
ATOM 2973 O O . LYS A 1 364 ? 6.490 27.409 -16.031 1.00 85.31 364 LYS A O 1
ATOM 2978 N N . ASP A 1 365 ? 4.664 27.588 -17.344 1.00 84.88 365 ASP A N 1
ATOM 2979 C CA . ASP A 1 365 ? 4.203 26.204 -17.204 1.00 84.88 365 ASP A CA 1
ATOM 2980 C C . ASP A 1 365 ? 5.222 25.236 -17.819 1.00 84.88 365 ASP A C 1
ATOM 2982 O O . ASP A 1 365 ? 5.553 24.225 -17.212 1.00 84.88 365 ASP A O 1
ATOM 2986 N N . GLU A 1 366 ? 5.830 25.602 -18.955 1.00 87.00 366 GLU A N 1
ATOM 2987 C CA . GLU A 1 366 ? 6.925 24.824 -19.557 1.00 87.00 366 GLU A CA 1
ATOM 2988 C C . GLU A 1 366 ? 8.163 24.735 -18.652 1.00 87.00 366 GLU A C 1
ATOM 2990 O O . GLU A 1 366 ? 8.851 23.714 -18.627 1.00 87.00 366 GLU A O 1
ATOM 2995 N N . LYS A 1 367 ? 8.479 25.805 -17.908 1.00 89.81 367 LYS A N 1
ATOM 2996 C CA . LYS A 1 367 ? 9.617 25.810 -16.978 1.00 89.81 367 LYS A CA 1
ATOM 2997 C C . LYS A 1 367 ? 9.335 24.949 -15.744 1.00 89.81 367 LYS A C 1
ATOM 2999 O O . LYS A 1 367 ? 10.243 24.275 -15.264 1.00 89.81 367 LYS A O 1
ATOM 3004 N N . GLU A 1 368 ? 8.105 24.982 -15.230 1.00 88.31 368 GLU A N 1
ATOM 3005 C CA . GLU A 1 368 ? 7.673 24.123 -14.120 1.00 88.31 368 GLU A CA 1
ATOM 3006 C C . GLU A 1 368 ? 7.653 22.640 -14.543 1.00 88.31 368 GLU A C 1
ATOM 3008 O O . GLU A 1 368 ? 8.186 21.804 -13.817 1.00 88.31 368 GLU A O 1
ATOM 3013 N N . GLU A 1 369 ? 7.148 22.319 -15.742 1.00 88.19 369 GLU A N 1
ATOM 3014 C CA . GLU A 1 369 ? 7.114 20.954 -16.299 1.00 88.19 369 GLU A CA 1
ATOM 3015 C C . GLU A 1 369 ? 8.532 20.374 -16.456 1.00 88.19 369 GLU A C 1
ATOM 3017 O O . GLU A 1 369 ? 8.815 19.304 -15.918 1.00 88.19 369 GLU A O 1
ATOM 3022 N N . LYS A 1 370 ? 9.469 21.133 -17.046 1.00 91.12 370 LYS A N 1
ATOM 3023 C CA . LYS A 1 370 ? 10.887 20.730 -17.140 1.00 91.12 370 LYS A CA 1
ATOM 3024 C C . LYS A 1 370 ? 11.540 20.505 -15.777 1.00 91.12 370 LYS A C 1
ATOM 3026 O O . LYS A 1 370 ? 12.299 19.557 -15.607 1.00 91.12 370 LYS A O 1
ATOM 3031 N N . SER A 1 371 ? 11.241 21.355 -14.792 1.00 91.50 371 SER A N 1
ATOM 3032 C CA . SER A 1 371 ? 11.793 21.193 -13.443 1.00 91.50 371 SER A CA 1
ATOM 3033 C C . SER A 1 371 ? 11.299 19.910 -12.767 1.00 91.50 371 SER A C 1
ATOM 3035 O O . SER A 1 371 ? 12.049 19.306 -12.002 1.00 91.50 371 SER A O 1
ATOM 3037 N N . ILE A 1 372 ? 10.059 19.489 -13.029 1.00 90.25 372 ILE A N 1
ATOM 3038 C CA . ILE A 1 372 ? 9.524 18.226 -12.508 1.00 90.25 372 ILE A CA 1
ATOM 3039 C C . ILE A 1 372 ? 10.148 17.041 -13.237 1.00 90.25 372 ILE A C 1
ATOM 3041 O O . ILE A 1 372 ? 10.551 16.090 -12.575 1.00 90.25 372 ILE A O 1
ATOM 3045 N N . GLU A 1 373 ? 10.280 17.103 -14.563 1.00 91.88 373 GLU A N 1
ATOM 3046 C CA . GLU A 1 373 ? 10.957 16.064 -15.348 1.00 91.88 373 GLU A CA 1
ATOM 3047 C C . GLU A 1 373 ? 12.393 15.828 -14.862 1.00 91.88 373 GLU A C 1
ATOM 3049 O O . GLU A 1 373 ? 12.794 14.681 -14.671 1.00 91.88 373 GLU A O 1
ATOM 3054 N N . GLU A 1 374 ? 13.146 16.897 -14.579 1.00 94.19 374 GLU A N 1
ATOM 3055 C CA . GLU A 1 374 ? 14.496 16.809 -14.008 1.00 94.19 374 GLU A CA 1
ATOM 3056 C C . GLU A 1 374 ? 14.500 16.112 -12.638 1.00 94.19 374 GLU A C 1
ATOM 3058 O O . GLU A 1 374 ? 15.293 15.196 -12.419 1.00 94.19 374 GLU A O 1
ATOM 3063 N N . LYS A 1 375 ? 13.576 16.474 -11.736 1.00 92.75 375 LYS A N 1
ATOM 3064 C CA . LYS A 1 375 ? 13.452 15.831 -10.414 1.00 92.75 375 LYS A CA 1
ATOM 3065 C C . LYS A 1 375 ? 13.029 14.366 -10.505 1.00 92.75 375 LYS A C 1
ATOM 3067 O O . LYS A 1 375 ? 13.528 13.534 -9.753 1.00 92.75 375 LYS A O 1
ATOM 3072 N N . VAL A 1 376 ? 12.101 14.036 -11.403 1.00 92.81 376 VAL A N 1
ATOM 3073 C CA . VAL A 1 376 ? 11.658 12.652 -11.632 1.00 92.81 376 VAL A CA 1
ATOM 3074 C C . VAL A 1 376 ? 12.798 11.825 -12.207 1.00 92.81 376 VAL A C 1
ATOM 3076 O O . VAL A 1 376 ? 12.981 10.682 -11.795 1.00 92.81 376 VAL A O 1
ATOM 3079 N N . LYS A 1 377 ? 13.598 12.395 -13.110 1.00 94.88 377 LYS A N 1
ATOM 3080 C CA . LYS A 1 377 ? 14.788 11.738 -13.645 1.00 94.88 377 LYS A CA 1
ATOM 3081 C C . LYS A 1 377 ? 15.822 11.462 -12.551 1.00 94.88 377 LYS A C 1
ATOM 3083 O O . LYS A 1 377 ? 16.281 10.333 -12.446 1.00 94.88 377 LYS A O 1
ATOM 3088 N N . GLU A 1 378 ? 16.108 12.439 -11.692 1.00 94.75 378 GLU A N 1
ATOM 3089 C CA . GLU A 1 378 ? 17.001 12.258 -10.539 1.00 94.75 378 GLU A CA 1
ATOM 3090 C C . GLU A 1 378 ? 16.495 11.154 -9.593 1.00 94.75 378 GLU A C 1
ATOM 3092 O O . GLU A 1 378 ? 17.258 10.264 -9.217 1.00 94.75 378 GLU A O 1
ATOM 3097 N N . LEU A 1 379 ? 15.191 11.135 -9.275 1.00 94.56 379 LEU A N 1
ATOM 3098 C CA . LEU A 1 379 ? 14.580 10.033 -8.520 1.00 94.56 379 LEU A CA 1
ATOM 3099 C C . LEU A 1 379 ? 14.735 8.693 -9.237 1.00 94.56 379 LEU A C 1
ATOM 3101 O O . LEU A 1 379 ? 15.011 7.688 -8.592 1.00 94.56 379 LEU A O 1
ATOM 3105 N N . THR A 1 380 ? 14.542 8.671 -10.555 1.00 95.38 380 THR A N 1
ATOM 3106 C CA . THR A 1 380 ? 14.664 7.454 -11.366 1.00 95.38 380 THR A CA 1
ATOM 3107 C C . THR A 1 380 ? 16.069 6.889 -11.273 1.00 95.38 380 THR A C 1
ATOM 3109 O O . THR A 1 380 ? 16.215 5.689 -11.068 1.00 95.38 380 THR A O 1
ATOM 3112 N N . ASP A 1 381 ? 17.090 7.740 -11.384 1.00 95.38 381 ASP A N 1
ATOM 3113 C CA . ASP A 1 381 ? 18.486 7.326 -11.295 1.00 95.38 381 ASP A CA 1
ATOM 3114 C C . ASP A 1 381 ? 18.794 6.714 -9.922 1.00 95.38 381 ASP A C 1
ATOM 3116 O O . ASP A 1 381 ? 19.273 5.580 -9.861 1.00 95.38 381 ASP A O 1
ATOM 3120 N N . VAL A 1 382 ? 18.404 7.393 -8.837 1.00 96.12 382 VAL A N 1
ATOM 3121 C CA . VAL A 1 382 ? 18.590 6.905 -7.459 1.00 96.12 382 VAL A CA 1
ATOM 3122 C C . VAL A 1 382 ? 17.865 5.579 -7.227 1.00 96.12 382 VAL A C 1
ATOM 3124 O O . VAL A 1 382 ? 18.443 4.615 -6.727 1.00 96.12 382 VAL A O 1
ATOM 3127 N N . ILE A 1 383 ? 16.583 5.508 -7.589 1.00 96.38 383 ILE A N 1
ATOM 3128 C CA . ILE A 1 383 ? 15.772 4.304 -7.401 1.00 96.38 383 ILE A CA 1
ATOM 3129 C C . ILE A 1 383 ? 16.318 3.146 -8.238 1.00 96.38 383 ILE A C 1
ATOM 3131 O O . ILE A 1 383 ? 16.405 2.020 -7.744 1.00 96.38 383 ILE A O 1
ATOM 3135 N N . ALA A 1 384 ? 16.710 3.401 -9.484 1.00 97.06 384 ALA A N 1
ATOM 3136 C CA . ALA A 1 384 ? 17.280 2.375 -10.337 1.00 97.06 384 ALA A CA 1
ATOM 3137 C C . ALA A 1 384 ? 18.575 1.816 -9.748 1.00 97.06 384 ALA A C 1
ATOM 3139 O O . ALA A 1 384 ? 18.704 0.603 -9.674 1.00 97.06 384 ALA A O 1
ATOM 3140 N N . GLU A 1 385 ? 19.492 2.664 -9.285 1.00 95.44 385 GLU A N 1
ATOM 3141 C CA . GLU A 1 385 ? 20.766 2.232 -8.696 1.00 95.44 385 GLU A CA 1
ATOM 3142 C C . GLU A 1 385 ? 20.546 1.404 -7.424 1.00 95.44 385 GLU A C 1
ATOM 3144 O O . GLU A 1 385 ? 21.053 0.285 -7.320 1.00 95.44 385 GLU A O 1
ATOM 3149 N N . VAL A 1 386 ? 19.674 1.861 -6.515 1.00 96.94 386 VAL A N 1
ATOM 3150 C CA . VAL A 1 386 ? 19.320 1.101 -5.304 1.00 96.94 386 VAL A CA 1
ATOM 3151 C C . VAL A 1 386 ? 18.798 -0.296 -5.643 1.00 96.94 386 VAL A C 1
ATOM 3153 O O . VAL A 1 386 ? 19.202 -1.285 -5.027 1.00 96.94 386 VAL A O 1
ATOM 3156 N N . PHE A 1 387 ? 17.869 -0.410 -6.593 1.00 97.00 387 PHE A N 1
ATOM 3157 C CA . PHE A 1 387 ? 17.247 -1.700 -6.894 1.00 97.00 387 PHE A CA 1
ATOM 3158 C C . PHE A 1 387 ? 18.060 -2.571 -7.849 1.00 97.00 387 PHE A C 1
ATOM 3160 O O . PHE A 1 387 ? 17.913 -3.793 -7.795 1.00 97.00 387 PHE A O 1
ATOM 3167 N N . ALA A 1 388 ? 18.937 -1.980 -8.653 1.00 96.06 388 ALA A N 1
ATOM 3168 C CA . ALA A 1 388 ? 19.932 -2.696 -9.432 1.00 96.06 388 ALA A CA 1
ATOM 3169 C C . ALA A 1 388 ? 20.926 -3.402 -8.493 1.00 96.06 388 ALA A C 1
ATOM 3171 O O . ALA A 1 388 ? 21.105 -4.616 -8.591 1.00 96.06 388 ALA A O 1
ATOM 3172 N N . ASP A 1 389 ? 21.470 -2.682 -7.510 1.00 94.00 389 ASP A N 1
ATOM 3173 C CA . ASP A 1 389 ? 22.526 -3.209 -6.638 1.00 94.00 389 ASP A CA 1
ATOM 3174 C C . ASP A 1 389 ? 21.987 -4.067 -5.486 1.00 94.00 389 ASP A C 1
ATOM 3176 O O . ASP A 1 389 ? 22.597 -5.064 -5.093 1.00 94.00 389 ASP A O 1
ATOM 3180 N N . PHE A 1 390 ? 20.820 -3.714 -4.935 1.00 96.25 390 PHE A N 1
ATOM 3181 C CA . PHE A 1 390 ? 20.294 -4.355 -3.725 1.00 96.25 390 PHE A CA 1
ATOM 3182 C C . PHE A 1 390 ? 18.964 -5.082 -3.930 1.00 96.25 390 PHE A C 1
ATOM 3184 O O . PHE A 1 390 ? 18.542 -5.849 -3.058 1.00 96.25 390 PHE A O 1
ATOM 3191 N N . GLY A 1 391 ? 18.289 -4.920 -5.069 1.00 93.81 391 GLY A N 1
ATOM 3192 C CA . GLY A 1 391 ? 16.995 -5.561 -5.319 1.00 93.81 391 GLY A CA 1
ATOM 3193 C C . GLY A 1 391 ? 17.074 -7.091 -5.399 1.00 93.81 391 GLY A C 1
ATOM 3194 O O . GLY A 1 391 ? 16.090 -7.788 -5.110 1.00 93.81 391 GLY A O 1
ATOM 3195 N N . SER A 1 392 ? 18.238 -7.658 -5.745 1.00 95.69 392 SER A N 1
ATOM 3196 C CA . SER A 1 392 ? 18.459 -9.113 -5.766 1.00 95.69 392 SER A CA 1
ATOM 3197 C C . SER A 1 392 ? 18.368 -9.736 -4.366 1.00 95.69 392 SER A C 1
ATOM 3199 O O . SER A 1 392 ? 18.034 -10.917 -4.226 1.00 95.69 392 SER A O 1
ATOM 3201 N N . THR A 1 393 ? 18.521 -8.926 -3.310 1.00 94.75 393 THR A N 1
ATOM 3202 C CA . THR A 1 393 ? 18.395 -9.369 -1.917 1.00 94.75 393 THR A CA 1
ATOM 3203 C C . THR A 1 393 ? 16.992 -9.847 -1.553 1.00 94.75 393 THR A C 1
ATOM 3205 O O . THR A 1 393 ? 16.885 -10.646 -0.624 1.00 94.75 393 THR A O 1
ATOM 3208 N N . LEU A 1 394 ? 15.941 -9.448 -2.279 1.00 93.44 394 LEU A N 1
ATOM 3209 C CA . LEU A 1 394 ? 14.558 -9.917 -2.104 1.00 93.44 394 LEU A CA 1
ATOM 3210 C C . LEU A 1 394 ? 14.359 -11.306 -2.735 1.00 93.44 394 LEU A C 1
ATOM 3212 O O . LEU A 1 394 ? 13.624 -11.473 -3.708 1.00 93.44 394 LEU A O 1
ATOM 3216 N N . LYS A 1 395 ? 15.067 -12.309 -2.208 1.00 93.19 395 LYS A N 1
ATOM 3217 C CA . LYS A 1 395 ? 15.168 -13.660 -2.791 1.00 93.19 395 LYS A CA 1
ATOM 3218 C C . LYS A 1 395 ? 13.849 -14.429 -2.806 1.00 93.19 395 LYS A C 1
ATOM 3220 O O . LYS A 1 395 ? 13.692 -15.346 -3.602 1.00 93.19 395 LYS A O 1
ATOM 3225 N N . GLU A 1 396 ? 12.922 -14.081 -1.919 1.00 91.31 396 GLU A N 1
ATOM 3226 C CA . GLU A 1 396 ? 11.634 -14.763 -1.804 1.00 91.31 396 GLU A CA 1
ATOM 3227 C C . GLU A 1 396 ? 10.598 -14.247 -2.822 1.00 91.31 396 GLU A C 1
ATOM 3229 O O . GLU A 1 396 ? 9.560 -14.883 -3.016 1.00 91.31 396 GLU A O 1
ATOM 3234 N N . MET A 1 397 ? 10.886 -13.128 -3.502 1.00 94.00 397 MET A N 1
ATOM 3235 C CA . MET A 1 397 ? 10.053 -12.614 -4.590 1.00 94.00 397 MET A CA 1
ATOM 3236 C C . MET A 1 397 ? 10.211 -13.452 -5.856 1.00 94.00 397 MET A C 1
ATOM 3238 O O . MET A 1 397 ? 11.319 -13.808 -6.257 1.00 94.00 397 MET A O 1
ATOM 3242 N N . LYS A 1 398 ? 9.094 -13.708 -6.534 1.00 95.25 398 LYS A N 1
ATOM 3243 C CA . LYS A 1 398 ? 9.096 -14.421 -7.819 1.00 95.25 398 LYS A CA 1
ATOM 3244 C C . LYS A 1 398 ? 9.478 -13.487 -8.962 1.00 95.25 398 LYS A C 1
ATOM 3246 O O . LYS A 1 398 ? 9.142 -12.312 -8.927 1.00 95.25 398 LYS A O 1
ATOM 3251 N N . ASP A 1 399 ? 10.035 -14.030 -10.042 1.00 96.50 399 ASP A N 1
ATOM 3252 C CA . ASP A 1 399 ? 10.348 -13.259 -11.261 1.00 96.50 399 ASP A CA 1
ATOM 3253 C C . ASP A 1 399 ? 9.121 -12.582 -11.896 1.00 96.50 399 ASP A C 1
ATOM 3255 O O . ASP A 1 399 ? 9.259 -11.599 -12.617 1.00 96.50 399 ASP A O 1
ATOM 3259 N N . THR A 1 400 ? 7.921 -13.117 -11.651 1.00 95.06 400 THR A N 1
ATOM 3260 C CA . THR A 1 400 ? 6.644 -12.551 -12.118 1.00 95.06 400 THR A CA 1
ATOM 3261 C C . THR A 1 400 ? 6.096 -11.450 -11.208 1.00 95.06 400 THR A C 1
ATOM 3263 O O . THR A 1 400 ? 5.062 -10.870 -11.515 1.00 95.06 400 THR A O 1
ATOM 3266 N N . GLU A 1 401 ? 6.705 -11.243 -10.043 1.00 95.94 401 GLU A N 1
ATOM 3267 C CA . GLU A 1 401 ? 6.359 -10.173 -9.112 1.00 95.94 401 GLU A CA 1
ATOM 3268 C C . GLU A 1 401 ? 7.201 -8.927 -9.417 1.00 95.94 401 GLU A C 1
ATOM 3270 O O . GLU A 1 401 ? 8.155 -8.960 -10.197 1.00 95.94 401 GLU A O 1
ATOM 3275 N N . ARG A 1 402 ? 6.843 -7.808 -8.799 1.00 96.88 402 ARG A N 1
ATOM 3276 C CA . ARG A 1 402 ? 7.465 -6.505 -9.017 1.00 96.88 402 ARG A CA 1
ATOM 3277 C C . ARG A 1 402 ? 7.597 -5.720 -7.728 1.00 96.88 402 ARG A C 1
ATOM 3279 O O . ARG A 1 402 ? 6.997 -6.046 -6.704 1.00 96.88 402 ARG A O 1
ATOM 3286 N N . ILE A 1 403 ? 8.427 -4.697 -7.794 1.00 97.56 403 ILE A N 1
ATOM 3287 C CA . ILE A 1 403 ? 8.626 -3.727 -6.736 1.00 97.56 403 ILE A CA 1
ATOM 3288 C C . ILE A 1 403 ? 7.907 -2.454 -7.156 1.00 97.56 403 ILE A C 1
ATOM 3290 O O . ILE A 1 403 ? 8.204 -1.895 -8.208 1.00 97.56 403 ILE A O 1
ATOM 3294 N N . GLU A 1 404 ? 6.956 -2.031 -6.337 1.00 97.38 404 GLU A N 1
ATOM 3295 C CA . GLU A 1 404 ? 6.213 -0.787 -6.497 1.00 97.38 404 GLU A CA 1
ATOM 3296 C C . GLU A 1 404 ? 6.752 0.233 -5.504 1.00 97.38 404 GLU A C 1
ATOM 3298 O O . GLU A 1 404 ? 6.893 -0.073 -4.323 1.00 97.38 404 GLU A O 1
ATOM 3303 N N . ILE A 1 405 ? 7.054 1.445 -5.950 1.00 96.75 405 ILE A N 1
ATOM 3304 C CA . ILE A 1 405 ? 7.589 2.503 -5.090 1.00 96.75 405 ILE A CA 1
ATOM 3305 C C . ILE A 1 405 ? 6.747 3.742 -5.324 1.00 96.75 405 ILE A C 1
ATOM 3307 O O . ILE A 1 405 ? 6.784 4.315 -6.406 1.00 96.75 405 ILE A O 1
ATOM 3311 N N . LEU A 1 406 ? 5.989 4.152 -4.313 1.00 95.19 406 LEU A N 1
ATOM 3312 C CA . LEU A 1 406 ? 5.212 5.382 -4.336 1.00 95.19 406 LEU A CA 1
ATOM 3313 C C . LEU A 1 406 ? 5.954 6.465 -3.570 1.00 95.19 406 LEU A C 1
ATOM 3315 O O . LEU A 1 406 ? 6.116 6.352 -2.357 1.00 95.19 406 LEU A O 1
ATOM 3319 N N . ILE A 1 407 ? 6.343 7.534 -4.250 1.00 94.44 407 ILE A N 1
ATOM 3320 C CA . ILE A 1 407 ? 7.006 8.684 -3.639 1.00 94.44 407 ILE A CA 1
ATOM 3321 C C . ILE A 1 407 ? 6.036 9.852 -3.629 1.00 94.44 407 ILE A C 1
ATOM 3323 O O . ILE A 1 407 ? 5.630 10.319 -4.690 1.00 94.44 407 ILE A O 1
ATOM 3327 N N . LYS A 1 408 ? 5.655 10.317 -2.439 1.00 92.31 408 LYS A N 1
ATOM 3328 C CA . LYS A 1 408 ? 4.824 11.502 -2.241 1.00 92.31 408 LYS A CA 1
ATOM 3329 C C . LYS A 1 408 ? 5.702 12.718 -1.967 1.00 92.31 408 LYS A C 1
ATOM 3331 O O . LYS A 1 408 ? 6.553 12.665 -1.079 1.00 92.31 408 LYS A O 1
ATOM 3336 N N . SER A 1 409 ? 5.495 13.798 -2.719 1.00 90.88 409 SER A N 1
ATOM 3337 C CA . SER A 1 409 ? 6.116 15.092 -2.432 1.00 90.88 409 SER A CA 1
ATOM 3338 C C . SER A 1 409 ? 5.333 16.272 -3.013 1.00 90.88 409 SER A C 1
ATOM 3340 O O . SER A 1 409 ? 4.951 16.270 -4.181 1.00 90.88 409 SER A O 1
ATOM 3342 N N . LYS A 1 410 ? 5.176 17.335 -2.223 1.00 88.81 410 LYS A N 1
ATOM 3343 C CA . LYS A 1 410 ? 4.629 18.646 -2.596 1.00 88.81 410 LYS A CA 1
ATOM 3344 C C . LYS A 1 410 ? 5.507 19.342 -3.618 1.00 88.81 410 LYS A C 1
ATOM 3346 O O . LYS A 1 410 ? 5.013 20.156 -4.385 1.00 88.81 410 LYS A O 1
ATOM 3351 N N . GLU A 1 411 ? 6.797 19.028 -3.639 1.00 86.75 411 GLU A N 1
ATOM 3352 C CA . GLU A 1 411 ? 7.728 19.554 -4.634 1.00 86.75 411 GLU A CA 1
ATOM 3353 C C . GLU A 1 411 ? 7.480 19.021 -6.047 1.00 86.75 411 GLU A C 1
ATOM 3355 O O . GLU A 1 411 ? 8.018 19.583 -7.000 1.00 86.75 411 GLU A O 1
ATOM 3360 N N . LEU A 1 412 ? 6.695 17.947 -6.170 1.00 85.25 412 LEU A N 1
ATOM 3361 C CA . LEU A 1 412 ? 6.264 17.365 -7.439 1.00 85.25 412 LEU A CA 1
ATOM 3362 C C . LEU A 1 412 ? 4.900 17.922 -7.886 1.00 85.25 412 LEU A C 1
ATOM 3364 O O . LEU A 1 412 ? 4.411 17.559 -8.953 1.00 85.25 412 LEU A O 1
ATOM 3368 N N . ALA A 1 413 ? 4.297 18.820 -7.095 1.00 83.94 413 ALA A N 1
ATOM 3369 C CA . ALA A 1 413 ? 3.033 19.461 -7.426 1.00 83.94 413 ALA A CA 1
ATOM 3370 C C . ALA A 1 413 ? 3.216 20.673 -8.332 1.00 83.94 413 ALA A C 1
ATOM 3372 O O . ALA A 1 413 ? 3.967 21.598 -8.029 1.00 83.94 413 ALA A O 1
ATOM 3373 N N . THR A 1 414 ? 2.447 20.691 -9.420 1.00 75.94 414 THR A N 1
ATOM 3374 C CA . THR A 1 414 ? 2.242 21.894 -10.239 1.00 75.94 414 THR A CA 1
ATOM 3375 C C . THR A 1 414 ? 1.036 22.675 -9.725 1.00 75.94 414 THR A C 1
ATOM 3377 O O . THR A 1 414 ? 0.200 22.151 -8.986 1.00 75.94 414 THR A O 1
ATOM 3380 N N . LYS A 1 415 ? 0.898 23.938 -10.134 1.00 76.00 415 LYS A N 1
ATOM 3381 C CA . LYS A 1 415 ? -0.289 24.733 -9.782 1.00 76.00 415 LYS A CA 1
ATOM 3382 C C . LYS A 1 415 ? -1.590 24.154 -10.339 1.00 76.00 415 LYS A C 1
ATOM 3384 O O . LYS A 1 415 ? -2.601 24.177 -9.640 1.00 76.00 415 LYS A O 1
ATOM 3389 N N . ASP A 1 416 ? -1.538 23.611 -11.553 1.00 70.81 416 ASP A N 1
ATOM 3390 C CA . ASP A 1 416 ? -2.728 23.158 -12.28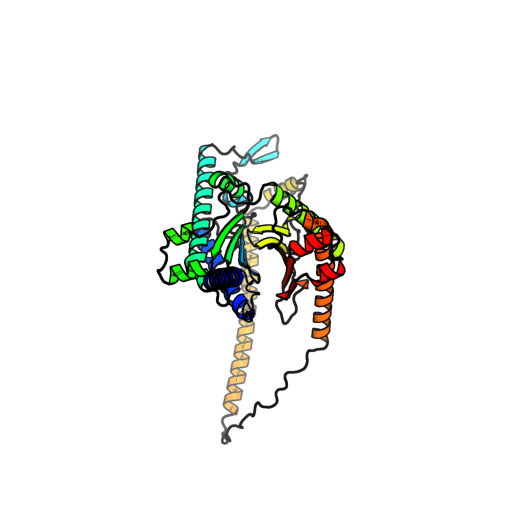2 1.00 70.81 416 ASP A CA 1
ATOM 3391 C C . ASP A 1 416 ? -3.008 21.667 -12.094 1.00 70.81 416 ASP A C 1
ATOM 3393 O O . ASP A 1 416 ? -4.158 21.225 -12.107 1.00 70.81 416 ASP A O 1
ATOM 3397 N N . ARG A 1 417 ? -1.959 20.875 -11.859 1.00 64.25 417 ARG A N 1
ATOM 3398 C CA . ARG A 1 417 ? -2.070 19.465 -11.502 1.00 64.25 417 ARG A CA 1
ATOM 3399 C C . ARG A 1 417 ? -1.629 19.303 -10.060 1.00 64.25 417 ARG A C 1
ATOM 3401 O O . ARG A 1 417 ? -0.454 19.494 -9.748 1.00 64.25 417 ARG A O 1
ATOM 3408 N N . LYS A 1 418 ? -2.560 18.856 -9.211 1.00 64.12 418 LYS A N 1
ATOM 3409 C CA . LYS A 1 418 ? -2.292 18.314 -7.867 1.00 64.12 418 LYS A CA 1
ATOM 3410 C C . LYS A 1 418 ? -1.525 16.986 -7.957 1.00 64.12 418 LYS A C 1
ATOM 3412 O O . LYS A 1 418 ? -1.909 16.024 -7.300 1.00 64.12 418 LYS A O 1
ATOM 3417 N N . VAL A 1 419 ? -0.506 16.932 -8.811 1.00 60.50 419 VAL A N 1
ATOM 3418 C CA . VAL A 1 419 ? 0.415 15.816 -8.856 1.00 60.50 419 VAL A CA 1
ATOM 3419 C C . VAL A 1 419 ? 1.148 15.847 -7.538 1.00 60.50 419 VAL A C 1
ATOM 3421 O O . VAL A 1 419 ? 1.750 16.846 -7.182 1.00 60.50 419 VAL A O 1
ATOM 3424 N N . SER A 1 420 ? 1.044 14.801 -6.753 1.00 81.69 420 SER A N 1
ATOM 3425 C CA . SER A 1 420 ? 1.786 14.741 -5.494 1.00 81.69 420 SER A CA 1
ATOM 3426 C C . SER A 1 420 ? 2.473 13.409 -5.327 1.00 81.69 420 SER A C 1
ATOM 3428 O O . SER A 1 420 ? 3.023 13.167 -4.257 1.00 81.69 420 SER A O 1
ATOM 3430 N N . CYS A 1 421 ? 2.408 12.534 -6.338 1.00 89.38 421 CYS A N 1
ATOM 3431 C CA . CYS A 1 421 ? 2.952 11.196 -6.254 1.00 89.38 421 CYS A CA 1
ATOM 3432 C C . CYS A 1 421 ? 3.587 10.735 -7.570 1.00 89.38 421 CYS A C 1
ATOM 3434 O O . CYS A 1 421 ? 3.015 10.895 -8.644 1.00 89.38 421 CYS A O 1
ATOM 3436 N N . VAL A 1 422 ? 4.757 10.110 -7.467 1.00 92.69 422 VAL A N 1
ATOM 3437 C CA . VAL A 1 422 ? 5.400 9.373 -8.559 1.00 92.69 422 VAL A CA 1
ATOM 3438 C C . VAL A 1 422 ? 5.455 7.904 -8.160 1.00 92.69 422 VAL A C 1
ATOM 3440 O O . VAL A 1 422 ? 5.849 7.581 -7.039 1.00 92.69 422 VAL A O 1
ATOM 3443 N N . GLN A 1 423 ? 5.036 7.023 -9.062 1.00 94.31 423 GLN A N 1
ATOM 3444 C CA . GLN A 1 423 ? 5.082 5.576 -8.898 1.00 94.31 423 GL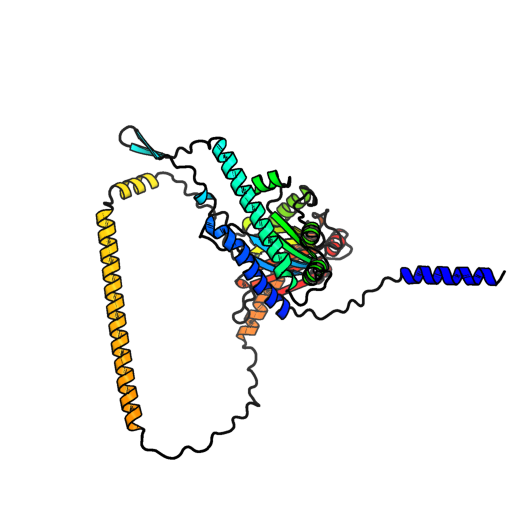N A CA 1
ATOM 3445 C C . GLN A 1 423 ? 6.143 4.987 -9.825 1.00 94.31 423 GLN A C 1
ATOM 3447 O O . GLN A 1 423 ? 6.084 5.198 -11.035 1.00 94.31 423 GLN A O 1
ATOM 3452 N N . PHE A 1 424 ? 7.042 4.185 -9.264 1.00 96.25 424 PHE A N 1
ATOM 3453 C CA . PHE A 1 424 ? 7.978 3.343 -10.005 1.00 96.25 424 PHE A CA 1
ATOM 3454 C C . PHE A 1 424 ? 7.542 1.884 -9.890 1.00 96.25 424 PHE A C 1
ATOM 3456 O O . PHE A 1 424 ? 7.323 1.401 -8.780 1.00 96.25 424 PHE A O 1
ATOM 3463 N N . SER A 1 425 ? 7.452 1.184 -11.018 1.00 96.56 425 SER A N 1
ATOM 3464 C CA . SER A 1 425 ? 7.169 -0.252 -11.084 1.00 96.56 425 SER A CA 1
ATOM 3465 C C . SER A 1 425 ? 8.347 -0.969 -11.737 1.00 96.56 425 SER A C 1
ATOM 3467 O O . SER A 1 425 ? 8.619 -0.778 -12.923 1.00 96.56 425 SER A O 1
ATOM 3469 N N . ILE A 1 426 ? 9.017 -1.831 -10.972 1.00 97.50 426 ILE A N 1
ATOM 3470 C CA . ILE A 1 426 ? 10.231 -2.549 -11.379 1.00 97.50 426 ILE A CA 1
ATOM 3471 C C . ILE A 1 426 ? 9.963 -4.055 -11.346 1.00 97.50 426 ILE A C 1
ATOM 3473 O O . ILE A 1 426 ? 9.683 -4.606 -10.280 1.00 97.50 426 ILE A O 1
ATOM 3477 N N . ASN A 1 427 ? 10.074 -4.762 -12.473 1.00 97.56 427 ASN A N 1
ATOM 3478 C CA . ASN A 1 427 ? 9.891 -6.217 -12.462 1.00 97.56 427 ASN A CA 1
ATOM 3479 C C . ASN A 1 427 ? 11.051 -6.910 -11.746 1.00 97.56 427 ASN A C 1
ATOM 3481 O O . ASN A 1 427 ? 12.223 -6.616 -11.985 1.00 97.56 427 ASN A O 1
ATOM 3485 N N . LYS A 1 428 ? 10.737 -7.920 -10.930 1.00 97.62 428 LYS A N 1
ATOM 3486 C CA . LYS A 1 428 ? 11.764 -8.715 -10.249 1.00 97.62 428 LYS A CA 1
ATOM 3487 C C . LYS A 1 428 ? 12.672 -9.451 -11.235 1.00 97.62 428 LYS A C 1
ATOM 3489 O O . LYS A 1 428 ? 13.861 -9.603 -10.965 1.00 97.62 428 LYS A O 1
ATOM 3494 N N . ARG A 1 429 ? 12.133 -9.869 -12.385 1.00 97.81 429 ARG A N 1
ATOM 3495 C CA . ARG A 1 429 ? 12.926 -10.453 -13.472 1.00 97.81 429 ARG A CA 1
ATOM 3496 C C . ARG A 1 429 ? 14.030 -9.512 -13.952 1.00 97.81 429 ARG A C 1
ATOM 3498 O O . ARG A 1 429 ? 15.160 -9.960 -14.053 1.00 97.81 429 ARG A O 1
ATOM 3505 N N . ASP A 1 430 ? 13.727 -8.237 -14.186 1.00 98.31 430 ASP A N 1
ATOM 3506 C CA . ASP A 1 430 ? 14.713 -7.280 -14.706 1.00 98.31 430 ASP A CA 1
ATOM 3507 C C . ASP A 1 430 ? 15.857 -7.051 -13.704 1.00 98.31 430 ASP A C 1
ATOM 3509 O O . ASP A 1 430 ? 17.017 -6.977 -14.096 1.00 98.31 430 ASP A O 1
ATOM 3513 N N . ILE A 1 431 ? 15.551 -7.045 -12.401 1.00 97.81 431 ILE A N 1
ATOM 3514 C CA . ILE A 1 431 ? 16.564 -6.996 -11.332 1.00 97.81 431 ILE A CA 1
ATOM 3515 C C . ILE A 1 431 ? 17.473 -8.227 -11.391 1.00 97.81 431 ILE A C 1
ATOM 3517 O O . ILE A 1 431 ? 18.691 -8.119 -11.292 1.00 97.81 431 ILE A O 1
ATOM 3521 N N . ASN A 1 432 ? 16.883 -9.414 -11.542 1.00 97.62 432 ASN A N 1
ATOM 3522 C CA . ASN A 1 432 ? 17.638 -10.662 -11.598 1.00 97.62 432 ASN A CA 1
ATOM 3523 C C . ASN A 1 432 ? 18.451 -10.785 -12.900 1.00 97.62 432 ASN A C 1
ATOM 3525 O O . ASN A 1 432 ? 19.529 -11.374 -12.889 1.00 97.62 432 ASN A O 1
ATOM 3529 N N . ASP A 1 433 ? 17.955 -10.237 -14.010 1.00 98.19 433 ASP A N 1
ATOM 3530 C CA . ASP A 1 433 ? 18.683 -10.160 -15.275 1.00 98.19 433 ASP A CA 1
ATOM 3531 C C . ASP A 1 433 ? 19.887 -9.213 -15.153 1.00 98.19 433 ASP A C 1
ATOM 3533 O O . ASP A 1 433 ? 20.973 -9.551 -15.624 1.00 98.19 433 ASP A O 1
ATOM 3537 N N . TYR A 1 434 ? 19.731 -8.070 -14.475 1.00 97.94 434 TYR A N 1
ATOM 3538 C CA . TYR A 1 434 ? 20.837 -7.156 -14.176 1.00 97.94 434 TYR A CA 1
ATOM 3539 C C . TYR A 1 434 ? 21.894 -7.805 -13.265 1.00 97.94 434 TYR A C 1
ATOM 3541 O O . TYR A 1 434 ? 23.067 -7.828 -13.623 1.00 97.94 434 TYR A O 1
ATOM 3549 N N . ASP A 1 435 ? 21.484 -8.426 -12.151 1.00 97.19 435 ASP A N 1
ATOM 3550 C CA . ASP A 1 435 ? 22.372 -9.132 -11.199 1.00 97.19 435 ASP A CA 1
ATOM 3551 C C . ASP A 1 435 ? 23.211 -10.232 -11.885 1.00 97.19 435 ASP A C 1
ATOM 3553 O O . ASP A 1 435 ? 24.354 -10.503 -11.516 1.00 97.19 435 ASP A O 1
ATOM 3557 N N . ARG A 1 436 ? 22.667 -10.835 -12.951 1.00 97.62 436 ARG A N 1
ATOM 3558 C CA . ARG A 1 436 ? 23.336 -11.848 -13.785 1.00 97.62 436 ARG A CA 1
ATOM 3559 C C . ARG A 1 436 ? 24.127 -11.271 -14.962 1.00 97.62 436 ARG A C 1
ATOM 3561 O O . ARG A 1 436 ? 24.640 -12.047 -15.766 1.00 97.62 436 ARG A O 1
ATOM 3568 N N . ASN A 1 437 ? 24.234 -9.948 -15.076 1.00 97.81 437 ASN A N 1
ATOM 3569 C CA . ASN A 1 437 ? 24.856 -9.231 -16.193 1.00 97.81 437 ASN A CA 1
ATOM 3570 C C . ASN A 1 437 ? 24.232 -9.556 -17.570 1.00 97.81 437 ASN A C 1
ATOM 3572 O O . ASN A 1 437 ? 24.915 -9.512 -18.592 1.00 97.81 437 ASN A O 1
ATOM 3576 N N . ILE A 1 438 ? 22.940 -9.903 -17.613 1.00 98.19 438 ILE A N 1
ATOM 3577 C CA . ILE A 1 438 ? 22.185 -10.129 -18.862 1.00 98.19 438 ILE A CA 1
ATOM 3578 C C . ILE A 1 438 ? 21.789 -8.787 -19.489 1.00 98.19 438 ILE A C 1
ATOM 3580 O O . ILE A 1 438 ? 21.791 -8.644 -20.712 1.00 98.19 438 ILE A O 1
ATOM 3584 N N . ILE A 1 439 ? 21.461 -7.800 -18.653 1.00 98.25 439 ILE A N 1
ATOM 3585 C CA . ILE A 1 439 ? 21.199 -6.416 -19.057 1.00 98.25 439 ILE A CA 1
ATOM 3586 C C . ILE A 1 439 ? 22.126 -5.469 -18.290 1.00 98.25 439 ILE A C 1
ATOM 3588 O O . ILE A 1 439 ? 22.519 -5.760 -17.165 1.00 98.25 439 ILE A O 1
ATOM 3592 N N . ASN A 1 440 ? 22.478 -4.336 -18.899 1.00 97.69 440 ASN A N 1
ATOM 3593 C CA . ASN A 1 440 ? 23.244 -3.276 -18.237 1.00 97.69 440 ASN A CA 1
ATOM 3594 C C . ASN A 1 440 ? 22.318 -2.285 -17.504 1.00 97.69 440 ASN A C 1
ATOM 3596 O O . ASN A 1 440 ? 21.094 -2.342 -17.653 1.00 97.69 440 ASN A O 1
ATOM 3600 N N . LEU A 1 441 ? 22.904 -1.363 -16.731 1.00 97.06 441 LEU A N 1
ATOM 3601 C CA . LEU A 1 441 ? 22.156 -0.388 -15.929 1.00 97.06 441 LEU A CA 1
ATOM 3602 C C . LEU A 1 441 ? 21.246 0.508 -16.785 1.00 97.06 441 LEU A C 1
ATOM 3604 O O . LEU A 1 441 ? 20.104 0.741 -16.407 1.00 97.06 441 LEU A O 1
ATOM 3608 N N . ASP A 1 442 ? 21.702 0.954 -17.957 1.00 96.81 442 ASP A N 1
ATOM 3609 C CA . ASP A 1 442 ? 20.892 1.796 -18.850 1.00 96.81 442 ASP A CA 1
ATOM 3610 C C . ASP A 1 442 ? 19.654 1.050 -19.364 1.00 96.81 442 ASP A C 1
ATOM 3612 O O . ASP A 1 442 ? 18.544 1.583 -19.388 1.00 96.81 442 ASP A O 1
ATOM 3616 N N . THR A 1 443 ? 19.825 -0.220 -19.740 1.00 97.75 443 THR A N 1
ATOM 3617 C CA . THR A 1 443 ? 18.712 -1.084 -20.151 1.00 97.75 443 THR A CA 1
ATOM 3618 C C . THR A 1 443 ? 17.755 -1.321 -18.989 1.00 97.75 443 THR A C 1
ATOM 3620 O O . THR A 1 443 ? 16.545 -1.301 -19.194 1.00 97.75 443 THR A O 1
ATOM 3623 N N . PHE A 1 444 ? 18.276 -1.521 -17.775 1.00 97.44 444 PHE A N 1
ATOM 3624 C CA . PHE A 1 444 ? 17.464 -1.667 -16.571 1.00 97.44 444 PHE A CA 1
ATOM 3625 C C . PHE A 1 444 ? 16.653 -0.394 -16.274 1.00 97.44 444 PHE A C 1
ATOM 3627 O O . PHE A 1 444 ? 15.433 -0.485 -16.152 1.00 97.44 444 PHE A O 1
ATOM 3634 N N . LYS A 1 445 ? 17.289 0.790 -16.271 1.00 96.81 445 LYS A N 1
ATOM 3635 C CA . LYS A 1 445 ? 16.642 2.108 -16.102 1.00 96.81 445 LYS A CA 1
ATOM 3636 C C . LYS A 1 445 ? 15.489 2.301 -17.090 1.00 96.81 445 LYS A C 1
ATOM 3638 O O . LYS A 1 445 ? 14.386 2.656 -16.687 1.00 96.81 445 LYS A O 1
ATOM 3643 N N . ASN A 1 446 ? 15.710 1.970 -18.363 1.00 96.38 446 ASN A N 1
ATOM 3644 C CA . ASN A 1 446 ? 14.699 2.096 -19.419 1.00 96.38 446 ASN A CA 1
ATOM 3645 C C . ASN A 1 446 ? 13.522 1.111 -19.301 1.00 96.38 446 ASN A C 1
ATOM 3647 O O . ASN A 1 446 ? 12.511 1.297 -19.975 1.00 96.38 446 ASN A O 1
ATOM 3651 N N . ARG A 1 447 ? 13.637 0.054 -18.486 1.00 97.25 447 ARG A N 1
ATOM 3652 C CA . ARG A 1 447 ? 12.548 -0.904 -18.221 1.00 97.25 447 ARG A CA 1
ATOM 3653 C C . ARG A 1 447 ? 11.718 -0.555 -16.985 1.00 97.25 447 ARG A C 1
ATOM 3655 O O . ARG A 1 447 ? 10.725 -1.231 -16.720 1.00 97.25 447 ARG A O 1
ATOM 3662 N N . ILE A 1 448 ? 12.104 0.469 -16.223 1.00 96.44 448 ILE A N 1
ATOM 3663 C CA . ILE A 1 448 ? 11.320 0.937 -15.079 1.00 96.44 448 ILE A CA 1
ATOM 3664 C C . ILE A 1 448 ? 10.103 1.698 -15.601 1.00 96.44 448 ILE A C 1
ATOM 3666 O O . ILE A 1 448 ? 10.231 2.710 -16.287 1.00 96.44 448 ILE A O 1
ATOM 3670 N N . ASN A 1 449 ? 8.911 1.232 -15.236 1.00 95.25 449 ASN A N 1
ATOM 3671 C CA . ASN A 1 449 ? 7.674 1.926 -15.570 1.00 95.25 449 ASN A CA 1
ATOM 3672 C C . ASN A 1 449 ? 7.439 3.059 -14.567 1.00 95.25 449 ASN A C 1
ATOM 3674 O O . ASN A 1 449 ? 7.384 2.808 -13.360 1.00 95.25 449 ASN A O 1
ATOM 3678 N N . ILE A 1 450 ? 7.280 4.286 -15.064 1.00 94.38 450 ILE A N 1
ATOM 3679 C CA . ILE A 1 450 ? 7.114 5.492 -14.245 1.00 94.38 450 ILE A CA 1
ATOM 3680 C C . ILE A 1 450 ? 5.742 6.098 -14.525 1.00 94.38 450 ILE A C 1
ATOM 3682 O O . ILE A 1 450 ? 5.429 6.434 -15.664 1.00 94.38 450 ILE A O 1
ATOM 3686 N N . ASN A 1 451 ? 4.939 6.273 -13.477 1.00 90.44 451 ASN A N 1
ATOM 3687 C CA . ASN A 1 451 ? 3.642 6.941 -13.551 1.00 90.44 451 ASN A CA 1
ATOM 3688 C C . ASN A 1 451 ? 3.625 8.158 -12.621 1.00 90.44 451 ASN A C 1
ATOM 3690 O O . ASN A 1 451 ? 4.056 8.072 -11.473 1.00 90.44 451 ASN A O 1
ATOM 3694 N N . ILE A 1 452 ? 3.113 9.287 -13.110 1.00 88.62 452 ILE A N 1
ATOM 3695 C CA . ILE A 1 452 ? 3.039 10.554 -12.371 1.00 88.62 452 ILE A CA 1
ATOM 3696 C C . ILE A 1 452 ? 1.558 10.875 -12.125 1.00 88.62 452 ILE A C 1
ATOM 3698 O O . ILE A 1 452 ? 0.790 10.966 -13.086 1.00 88.62 452 ILE A O 1
ATOM 3702 N N . TYR A 1 453 ? 1.160 11.027 -10.856 1.00 80.75 453 TYR A N 1
ATOM 3703 C CA . TYR A 1 453 ? -0.237 11.179 -10.420 1.00 80.75 453 TYR A CA 1
ATOM 3704 C C . TYR A 1 453 ? -0.508 12.461 -9.657 1.00 80.75 453 TYR A C 1
ATOM 3706 O O . TYR A 1 453 ? 0.250 12.747 -8.693 1.00 80.75 453 TYR A O 1
#

Radius of gyration: 31.68 Å; chains: 1; bounding box: 62×108×97 Å

Foldseek 3Di:
DVVVVVVVVVVVVVVVVVPPPCPDPPVVPVQPVVLLVVLQVVLQVLLQCLLVVVCVVQDPDDGKHWGKDQDPPAGIEIEIESDDLVPVCPSPDQPQPQDFDDDPNDTDGDRDRDPPDVVVVVVLLVVLVVSVVSNVVSVLCSVQPRVLPSPRDDQQHKYKYKYAAHPSSQVSLCVVQVDNDRIWMWMDGSNLSVCVVVVNDDSVRRVVRTDGCSHPNDDDPQLVVLQLVLLVLLQVLVCVLVVARADSVQWDWDQDPLAGIEIEGEPPPPVVPPPPPPPVPDVVSVVVVVVVPPPVVVVVVVVVVVVVVVVVVVVVVVVVVVVVVVVVVVVVVVVVVVPPPDDDDDDDDDDDPPDPPPDDDPPVVVVLVVVLVVVVVSVLLSVLVSCLVSVVSSVVDDQSHWYKYKYFDPSNDDPVDRFGIKIKIAGSVLSVCSVVVVDDSVVRSVPIDIDID

pLDDT: mean 78.63, std 18.71, range [32.75, 98.31]

Sequence (453 aa):
MIKKVFFIGIFIFLLTAKYSPVTGAQYEKNVDYTKIQKDLRIMENILQTLLTDYIKDYLPIGRPETSGIYIEGYGVVFITSPTSDFLLHFAVLPPITKIYRDVKNRSQVIISQKSPDEEREREEDKQKEEILTETTDSIIEFLTDYAGAIKGLNPDNRITVVCKLSKEYRKTFEKMYDVKDSQMLLTAEKRWLNDYKKGLVGFEDLKKRIKNSSKGQYPQKDTYKRIDILKSIIESELENTYKRGISKSQIDGTYIRGLGTIFTIDLDRSGLFRTINIKLEEKFDDLIKSYKNIKYDELQQTLEKQALEKSKKAIEKTKEKLKESLKGIKEGIEKEIEIQSVPSIPPAPKIDFEDIEFSGKSKKDEKEEKSIEEKVKELTDVIAEVFADFGSTLKEMKDTERIEILIKSKELATKDRKVSCVQFSINKRDINDYDRNIINLDTFKNRININIY